Protein AF-A0A832H4E6-F1 (afdb_monomer)

Sequence (374 aa):
MGIDMIQYITLRDQGFYEPFDAARRGVNNLLGIYNTYKPGGTEDERRARLKLAEDESARRSAREDRADRALENREKREQKLFDIGEQTRTEAKAKAATPGYIGLEALAYPGLEDPAGASGPAPRPFYGELPAEQQQSLVNKYGMDPAAIAKIYDPAVTSSTGRIPAPAPLTALPVTVDDPTKASTPLGYQVGDRFIPAPKTETPTAPPVFPVQVNDPTTGKPLNLGWQVGNQLVRPPQAEETPGITLREEIDDGTSVSRLITPAEYDRMAADKRQREIMTNPAVQSYLEALSAYQLDPEGGKTLGIFGKSNTDRLAQARASLGAGGIAEADIPGAPTARPAADSSLPTVTTQAQFDALPSGAQYIEDGQVYRKP

Structure (mmCIF, N/CA/C/O backbone):
data_AF-A0A832H4E6-F1
#
_entry.id   AF-A0A832H4E6-F1
#
loop_
_atom_site.group_PDB
_atom_site.id
_atom_site.type_symbol
_atom_site.label_atom_id
_atom_site.label_alt_id
_atom_site.label_comp_id
_atom_site.label_asym_id
_atom_site.label_entity_id
_atom_site.label_seq_id
_atom_site.pdbx_PDB_ins_code
_atom_site.Cartn_x
_atom_site.Cartn_y
_atom_site.Cartn_z
_atom_site.occupancy
_atom_site.B_iso_or_equiv
_atom_site.auth_seq_id
_atom_site.auth_comp_id
_atom_site.auth_asym_id
_atom_site.auth_atom_id
_atom_site.pdbx_PDB_model_num
ATOM 1 N N . MET A 1 1 ? 11.603 7.294 -15.626 1.00 38.12 1 MET A N 1
ATOM 2 C CA . MET A 1 1 ? 12.545 7.635 -14.540 1.00 38.12 1 MET A CA 1
ATOM 3 C C . MET A 1 1 ? 11.853 8.620 -13.616 1.00 38.12 1 MET A C 1
ATOM 5 O O . MET A 1 1 ? 11.904 9.816 -13.859 1.00 38.12 1 MET A O 1
ATOM 9 N N . GLY A 1 2 ? 11.139 8.103 -12.624 1.00 41.06 2 GLY A N 1
ATOM 10 C CA . GLY A 1 2 ? 10.550 8.872 -11.534 1.00 41.06 2 GLY A CA 1
ATOM 11 C C . GLY A 1 2 ? 10.815 8.065 -10.277 1.00 41.06 2 GLY A C 1
ATOM 12 O O . GLY A 1 2 ? 10.103 7.107 -10.024 1.00 41.06 2 GLY A O 1
ATOM 13 N N . ILE A 1 3 ? 11.924 8.368 -9.605 1.00 40.19 3 ILE A N 1
ATOM 14 C CA . ILE A 1 3 ? 12.168 7.910 -8.238 1.00 40.19 3 ILE A CA 1
ATOM 15 C C . ILE A 1 3 ? 11.605 9.004 -7.340 1.00 40.19 3 ILE A C 1
ATOM 17 O O . ILE A 1 3 ? 11.827 10.192 -7.590 1.00 40.19 3 ILE A O 1
ATOM 21 N N . ASP A 1 4 ? 10.826 8.556 -6.366 1.00 49.97 4 ASP A N 1
ATOM 22 C CA . ASP A 1 4 ? 9.901 9.318 -5.550 1.00 49.97 4 ASP A CA 1
ATOM 23 C C . ASP A 1 4 ? 10.503 10.515 -4.815 1.00 49.97 4 ASP A C 1
ATOM 25 O O . ASP A 1 4 ? 11.475 10.428 -4.063 1.00 49.97 4 ASP A O 1
ATOM 29 N N . MET A 1 5 ? 9.780 11.625 -4.942 1.00 43.88 5 MET A N 1
ATOM 30 C CA . MET A 1 5 ? 9.924 12.879 -4.201 1.00 43.88 5 MET A CA 1
ATOM 31 C C . MET A 1 5 ? 9.770 12.691 -2.676 1.00 43.88 5 MET A C 1
ATOM 33 O O . MET A 1 5 ? 10.123 13.578 -1.908 1.00 43.88 5 MET A O 1
ATOM 37 N N . ILE A 1 6 ? 9.279 11.529 -2.229 1.00 48.56 6 ILE A N 1
ATOM 38 C CA . ILE A 1 6 ? 9.000 11.209 -0.823 1.00 48.56 6 ILE A CA 1
ATOM 39 C C . ILE A 1 6 ? 10.263 10.730 -0.089 1.00 48.56 6 ILE A C 1
ATOM 41 O O . ILE A 1 6 ? 10.512 11.184 1.023 1.00 48.56 6 ILE A O 1
ATOM 45 N N . GLN A 1 7 ? 11.127 9.925 -0.725 1.00 49.97 7 GLN A N 1
ATOM 46 C CA . GLN A 1 7 ? 12.429 9.553 -0.139 1.00 49.97 7 GLN A CA 1
ATOM 47 C C . GLN A 1 7 ? 13.389 10.751 -0.044 1.00 49.97 7 GLN A C 1
ATOM 49 O O . GLN A 1 7 ? 14.257 10.787 0.826 1.00 49.97 7 GLN A O 1
ATOM 54 N N . TYR A 1 8 ? 13.211 11.753 -0.910 1.00 44.97 8 TYR A N 1
ATOM 55 C CA . TYR A 1 8 ? 14.002 12.985 -0.887 1.00 44.97 8 TYR A CA 1
ATOM 56 C C . TYR A 1 8 ? 13.692 13.855 0.343 1.00 44.97 8 TYR A C 1
ATOM 58 O O . TYR A 1 8 ? 14.588 14.494 0.883 1.00 44.97 8 TYR A O 1
ATOM 66 N N . ILE A 1 9 ? 12.445 13.851 0.826 1.00 52.72 9 ILE A N 1
ATOM 67 C CA . ILE A 1 9 ? 12.036 14.650 1.991 1.00 52.72 9 ILE A CA 1
ATOM 68 C C . ILE A 1 9 ? 12.562 14.021 3.290 1.00 52.72 9 ILE A C 1
ATOM 70 O O . ILE A 1 9 ? 13.123 14.723 4.122 1.00 52.72 9 ILE A O 1
ATOM 74 N N . THR A 1 10 ? 12.492 12.693 3.433 1.00 50.47 10 THR A N 1
ATOM 75 C CA . THR A 1 10 ? 12.901 12.009 4.675 1.00 50.47 10 THR A CA 1
ATOM 76 C C . THR A 1 10 ? 14.415 12.031 4.913 1.00 50.47 10 THR A C 1
ATOM 78 O O . THR A 1 10 ? 14.858 12.074 6.055 1.00 50.47 10 THR A O 1
ATOM 81 N N . LEU A 1 11 ? 15.222 12.029 3.847 1.00 48.28 11 LEU A N 1
ATOM 82 C CA . LEU A 1 11 ? 16.686 12.101 3.946 1.00 48.28 11 LEU A CA 1
ATOM 83 C C . LEU A 1 11 ? 17.215 13.544 4.065 1.00 48.28 11 LEU A C 1
ATOM 85 O O . LEU A 1 11 ? 18.332 13.745 4.545 1.00 48.28 11 LEU A O 1
ATOM 89 N N . ARG A 1 12 ? 16.425 14.549 3.656 1.00 48.38 12 ARG A N 1
ATOM 90 C CA . ARG A 1 12 ? 16.747 15.978 3.822 1.00 48.38 12 ARG A CA 1
ATOM 91 C C . ARG A 1 12 ? 16.673 16.405 5.287 1.00 48.38 12 ARG A C 1
ATOM 93 O O . ARG A 1 12 ? 17.562 17.117 5.745 1.00 48.38 12 ARG A O 1
ATOM 100 N N . ASP A 1 13 ? 15.679 15.913 6.021 1.00 51.38 13 ASP A N 1
ATOM 101 C CA . ASP A 1 13 ? 15.485 16.246 7.439 1.00 51.38 13 ASP A CA 1
ATOM 102 C C . ASP A 1 13 ? 16.552 15.626 8.363 1.00 51.38 13 ASP A C 1
ATOM 104 O O . ASP A 1 13 ? 16.724 16.073 9.492 1.00 51.38 13 ASP A O 1
ATOM 108 N N . GLN A 1 14 ? 17.326 14.646 7.879 1.00 61.09 14 GLN A N 1
ATOM 109 C CA . GLN A 1 14 ? 18.379 13.968 8.649 1.00 61.09 14 GLN A CA 1
ATOM 110 C C . GLN A 1 14 ? 19.798 14.528 8.412 1.00 61.09 14 GLN A C 1
ATOM 112 O O . GLN A 1 14 ? 20.766 13.977 8.925 1.00 61.09 14 GLN A O 1
ATOM 117 N N . GLY A 1 15 ? 19.968 15.600 7.627 1.00 48.44 15 GLY A N 1
ATOM 118 C CA . GLY A 1 15 ? 21.265 16.285 7.471 1.00 48.44 15 GLY A CA 1
ATOM 119 C C . GLY A 1 15 ? 22.346 15.536 6.667 1.00 48.44 15 GLY A C 1
ATOM 120 O O . GLY A 1 15 ? 23.464 16.029 6.537 1.00 48.44 15 GLY A O 1
ATOM 121 N N . PHE A 1 16 ? 22.037 14.383 6.066 1.00 50.00 16 PHE A N 1
ATOM 122 C CA . PHE A 1 16 ? 23.006 13.549 5.332 1.00 50.00 16 PHE A CA 1
ATOM 123 C C . PHE A 1 16 ? 23.247 13.966 3.861 1.00 50.00 16 PHE A C 1
ATOM 125 O O . PHE A 1 16 ? 24.014 13.311 3.153 1.00 50.00 16 PHE A O 1
ATOM 132 N N . TYR A 1 17 ? 22.603 15.031 3.364 1.00 49.62 17 TYR A N 1
ATOM 133 C CA . TYR A 1 17 ? 22.403 15.212 1.916 1.00 49.62 17 TYR A CA 1
ATOM 134 C C . TYR A 1 17 ? 23.367 16.157 1.175 1.00 49.62 17 TYR A C 1
ATOM 136 O O . TYR A 1 17 ? 23.523 16.014 -0.039 1.00 49.62 17 TYR A O 1
ATOM 144 N N . GLU A 1 18 ? 24.061 17.086 1.840 1.00 51.84 18 GLU A N 1
ATOM 145 C CA . GLU A 1 18 ? 24.934 18.037 1.122 1.00 51.84 18 GLU A CA 1
ATOM 146 C C . GLU A 1 18 ? 26.077 17.387 0.312 1.00 51.84 18 GLU A C 1
ATOM 148 O O . GLU A 1 18 ? 26.240 17.739 -0.864 1.00 51.84 18 GLU A O 1
ATOM 153 N N . PRO A 1 19 ? 26.845 16.410 0.838 1.00 54.06 19 PRO A N 1
ATOM 154 C CA . PRO A 1 19 ? 27.940 15.821 0.066 1.00 54.06 19 PRO A CA 1
ATOM 155 C C . PRO A 1 19 ? 27.445 14.896 -1.058 1.00 54.06 19 PRO A C 1
ATOM 157 O O . PRO A 1 19 ? 28.103 14.776 -2.095 1.00 54.06 19 PRO A O 1
ATOM 160 N N . PHE A 1 20 ? 26.272 14.272 -0.902 1.00 52.94 20 PHE A N 1
ATOM 161 C CA . PHE A 1 20 ? 25.743 13.317 -1.880 1.00 52.94 20 PHE A CA 1
ATOM 162 C C . PHE A 1 20 ? 25.118 14.014 -3.097 1.00 52.94 20 PHE A C 1
ATOM 164 O O . PHE A 1 20 ? 25.343 13.594 -4.235 1.00 52.94 20 PHE A O 1
ATOM 171 N N . ASP A 1 21 ? 24.413 15.130 -2.891 1.00 56.12 21 ASP A N 1
ATOM 172 C CA . ASP A 1 21 ? 23.865 15.925 -3.996 1.00 56.12 21 ASP A CA 1
ATOM 173 C C . ASP A 1 21 ? 24.942 16.706 -4.755 1.00 56.12 21 ASP A C 1
ATOM 175 O O . ASP A 1 21 ? 24.820 16.898 -5.970 1.00 56.12 21 ASP A O 1
ATOM 179 N N . ALA A 1 22 ? 26.023 17.114 -4.083 1.00 58.56 22 ALA A N 1
ATOM 180 C CA . ALA A 1 22 ? 27.195 17.680 -4.747 1.00 58.56 22 ALA A CA 1
ATOM 181 C C . ALA A 1 22 ? 27.894 16.631 -5.632 1.00 58.56 22 ALA A C 1
ATOM 183 O O . ALA A 1 22 ? 28.182 16.899 -6.803 1.00 58.56 22 ALA A O 1
ATOM 184 N N . ALA A 1 23 ? 28.088 15.407 -5.122 1.00 62.22 23 ALA A N 1
ATOM 185 C CA . ALA A 1 23 ? 28.680 14.307 -5.883 1.00 62.22 23 ALA A CA 1
ATOM 186 C C . ALA A 1 23 ? 27.803 13.888 -7.076 1.00 62.22 23 ALA A C 1
ATOM 188 O O . ALA A 1 23 ? 28.303 13.716 -8.190 1.00 62.22 23 ALA A O 1
ATOM 189 N N . ARG A 1 24 ? 26.480 13.798 -6.891 1.00 62.78 24 ARG A N 1
ATOM 190 C CA . ARG A 1 24 ? 25.536 13.441 -7.961 1.00 62.78 24 ARG A CA 1
ATOM 191 C C . ARG A 1 24 ? 25.436 14.524 -9.039 1.00 62.78 24 ARG A C 1
ATOM 193 O O . ARG A 1 24 ? 25.405 14.189 -10.225 1.00 62.78 24 ARG A O 1
ATOM 200 N N . ARG A 1 25 ? 25.439 15.811 -8.663 1.00 61.84 25 ARG A N 1
ATOM 201 C CA . ARG A 1 25 ? 25.539 16.927 -9.623 1.00 61.84 25 ARG A CA 1
ATOM 202 C C . ARG A 1 25 ? 26.862 16.888 -10.389 1.00 61.84 25 ARG A C 1
ATOM 204 O O . ARG A 1 25 ? 26.852 17.073 -11.604 1.00 61.84 25 ARG A O 1
ATOM 211 N N . GLY A 1 26 ? 27.967 16.556 -9.719 1.00 66.88 26 GLY A N 1
ATOM 212 C CA . GLY A 1 26 ? 29.276 16.365 -10.350 1.00 66.88 26 GLY A CA 1
ATOM 213 C C . GLY A 1 26 ? 29.291 15.237 -11.388 1.00 66.88 26 GLY A C 1
ATOM 214 O O . GLY A 1 26 ? 29.718 15.448 -12.522 1.00 66.88 26 GLY A O 1
ATOM 215 N N . VAL A 1 27 ? 28.761 14.058 -11.044 1.00 66.31 27 VAL A N 1
ATOM 216 C CA . VAL A 1 27 ? 28.734 12.885 -11.940 1.00 66.31 27 VAL A CA 1
ATOM 217 C C . VAL A 1 27 ? 27.801 13.096 -13.138 1.00 66.31 27 VAL A C 1
ATOM 219 O O . VAL A 1 27 ? 28.161 12.749 -14.263 1.00 66.31 27 VAL A O 1
ATOM 222 N N . ASN A 1 28 ? 26.636 13.721 -12.942 1.00 54.88 28 ASN A N 1
ATOM 223 C CA . ASN A 1 28 ? 25.721 14.023 -14.048 1.00 54.88 28 ASN A CA 1
ATOM 224 C C . ASN A 1 28 ? 26.262 15.115 -14.984 1.00 54.88 28 ASN A C 1
ATOM 226 O O . ASN A 1 28 ? 26.073 15.009 -16.197 1.00 54.88 28 ASN A O 1
ATOM 230 N N . ASN A 1 29 ? 26.988 16.111 -14.461 1.00 61.34 29 ASN A N 1
ATOM 231 C CA . ASN A 1 29 ? 27.712 17.064 -15.306 1.00 61.34 29 ASN A CA 1
ATOM 232 C C . ASN A 1 29 ? 28.819 16.371 -16.110 1.00 61.34 29 ASN A C 1
ATOM 234 O O . ASN A 1 29 ? 28.946 16.620 -17.307 1.00 61.34 29 ASN A O 1
ATOM 238 N N . LEU A 1 30 ? 29.568 15.445 -15.504 1.00 56.88 30 LEU A N 1
ATOM 239 C CA . LEU A 1 30 ? 30.611 14.690 -16.206 1.00 56.88 30 LEU A CA 1
ATOM 240 C C . LEU A 1 30 ? 30.043 13.782 -17.309 1.00 56.88 30 LEU A C 1
ATOM 242 O O . LEU A 1 30 ? 30.601 13.739 -18.403 1.00 56.88 30 LEU A O 1
ATOM 246 N N . LEU A 1 31 ? 28.905 13.119 -17.081 1.00 57.22 31 LEU A N 1
ATOM 247 C CA . LEU A 1 31 ? 28.220 12.305 -18.099 1.00 57.22 31 LEU A CA 1
ATOM 248 C C . LEU A 1 31 ? 27.607 13.148 -19.232 1.00 57.22 31 LEU A C 1
ATOM 250 O O . LEU A 1 31 ? 27.624 12.725 -20.391 1.00 57.22 31 LEU A O 1
ATOM 254 N N . GLY A 1 32 ? 27.109 14.352 -18.930 1.00 58.81 32 GLY A N 1
ATOM 255 C CA . GLY A 1 32 ? 26.651 15.315 -19.940 1.00 58.81 32 GLY A CA 1
ATOM 256 C C . GLY A 1 32 ? 27.788 15.816 -20.842 1.00 58.81 32 GLY A C 1
ATOM 257 O O . GLY A 1 32 ? 27.625 15.912 -22.062 1.00 58.81 32 GLY A O 1
ATOM 258 N N . ILE A 1 33 ? 28.969 16.049 -20.260 1.00 60.56 33 ILE A N 1
ATOM 259 C CA . ILE A 1 33 ? 30.185 16.427 -20.997 1.00 60.56 33 ILE A CA 1
ATOM 260 C C . ILE A 1 33 ? 30.719 15.239 -21.821 1.00 60.56 33 ILE A C 1
ATOM 262 O O . ILE A 1 33 ? 31.157 15.413 -22.955 1.00 60.56 33 ILE A O 1
ATOM 266 N N . TYR A 1 34 ? 30.632 14.006 -21.316 1.00 54.50 34 TYR A N 1
ATOM 267 C CA . TYR A 1 34 ? 31.135 12.837 -22.048 1.00 54.50 34 TYR A CA 1
ATOM 268 C C . TYR A 1 34 ? 30.291 12.504 -23.294 1.00 54.50 34 TYR A C 1
ATOM 270 O O . TYR A 1 34 ? 30.832 12.139 -24.337 1.00 54.50 34 TYR A O 1
ATOM 278 N N . ASN A 1 35 ? 28.967 12.697 -23.235 1.00 56.53 35 ASN A N 1
ATOM 279 C CA . ASN A 1 35 ? 28.077 12.443 -24.377 1.00 56.53 35 ASN A CA 1
ATOM 280 C C . ASN A 1 35 ? 28.148 13.513 -25.481 1.00 56.53 35 ASN A C 1
ATOM 282 O O . ASN A 1 35 ? 27.823 13.225 -26.636 1.00 56.53 35 ASN A O 1
ATOM 286 N N . THR A 1 36 ? 28.612 14.726 -25.172 1.00 57.72 36 THR A N 1
ATOM 287 C CA . THR A 1 36 ? 28.866 15.767 -26.185 1.00 57.72 36 THR A CA 1
ATOM 288 C C . THR A 1 36 ? 30.174 15.535 -26.952 1.00 57.72 36 THR A C 1
ATOM 290 O O . THR A 1 36 ? 30.310 15.992 -28.088 1.00 57.72 36 THR A O 1
ATOM 293 N N . TYR A 1 37 ? 31.091 14.729 -26.409 1.00 57.16 37 TYR A N 1
ATOM 294 C CA . TYR A 1 37 ? 32.393 14.416 -27.003 1.00 57.16 37 TYR A CA 1
ATOM 295 C C . TYR A 1 37 ? 32.467 13.048 -27.694 1.00 57.16 37 TYR A C 1
ATOM 297 O O . TYR A 1 37 ? 33.529 12.434 -27.730 1.00 57.16 37 TYR A O 1
ATOM 305 N N . LYS A 1 38 ? 31.386 12.559 -28.314 1.00 63.62 38 LYS A N 1
ATOM 306 C CA . LYS A 1 38 ? 31.497 11.389 -29.203 1.00 63.62 38 LYS A CA 1
ATOM 307 C C . LYS A 1 38 ? 32.305 11.790 -30.458 1.00 63.62 38 LYS A C 1
ATOM 309 O O . LYS A 1 38 ? 31.815 12.623 -31.228 1.00 63.62 38 LY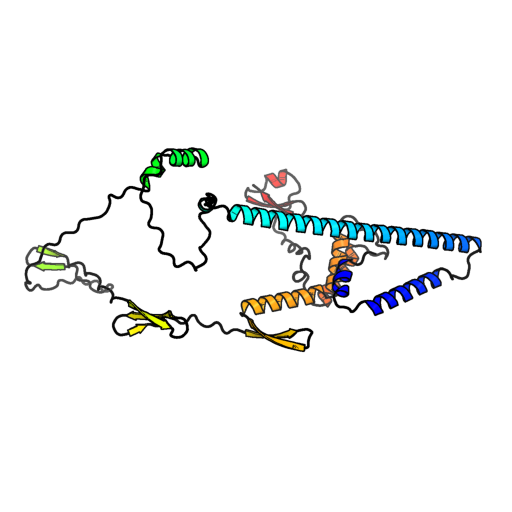S A O 1
ATOM 314 N N . PRO A 1 39 ? 33.528 11.270 -30.678 1.00 60.22 39 PRO A N 1
ATOM 315 C CA . PRO A 1 39 ? 34.339 11.672 -31.821 1.00 60.22 39 PRO A CA 1
ATOM 316 C C . PRO A 1 39 ? 33.750 11.042 -33.091 1.00 60.22 39 PRO A C 1
ATOM 318 O O . PRO A 1 39 ? 33.634 9.821 -33.171 1.00 60.22 39 PRO A O 1
ATOM 321 N N . GLY A 1 40 ? 33.324 11.868 -34.055 1.00 71.56 40 GLY A N 1
ATOM 322 C CA . GLY A 1 40 ? 32.846 11.390 -35.364 1.00 71.56 40 GLY A CA 1
ATOM 323 C C . GLY A 1 40 ? 31.666 12.126 -36.014 1.00 71.56 40 GLY A C 1
ATOM 324 O O . GLY A 1 40 ? 31.232 11.687 -37.070 1.00 71.56 40 GLY A O 1
ATOM 325 N N . GLY A 1 41 ? 31.131 13.204 -35.426 1.00 79.94 41 GLY A N 1
ATOM 326 C CA . GLY A 1 41 ? 30.064 14.012 -36.049 1.00 79.94 41 GLY A CA 1
ATOM 327 C C . GLY A 1 41 ? 30.598 15.202 -36.852 1.00 79.94 41 GLY A C 1
ATOM 328 O O . GLY A 1 41 ? 31.672 15.724 -36.541 1.00 79.94 41 GLY A O 1
ATOM 329 N N . THR A 1 42 ? 29.848 15.647 -37.862 1.00 92.25 42 THR A N 1
ATOM 330 C CA . THR A 1 42 ? 30.140 16.897 -38.590 1.00 92.25 42 THR A CA 1
ATOM 331 C C . THR A 1 42 ? 29.938 18.121 -37.679 1.00 92.25 42 THR A C 1
ATOM 333 O O . THR A 1 42 ? 29.250 18.049 -36.658 1.00 92.25 42 THR A O 1
ATOM 336 N N . GLU A 1 43 ? 30.547 19.265 -38.011 1.00 88.88 43 GLU A N 1
ATOM 337 C CA . GLU A 1 43 ? 30.439 20.495 -37.201 1.00 88.88 43 GLU A CA 1
ATOM 338 C C . GLU A 1 43 ? 28.979 20.972 -37.048 1.00 88.88 43 GLU A C 1
ATOM 340 O O . GLU A 1 43 ? 28.577 21.447 -35.983 1.00 88.88 43 GLU A O 1
ATOM 345 N N . ASP A 1 44 ? 28.150 20.756 -38.070 1.00 90.94 44 ASP A N 1
ATOM 346 C CA . ASP A 1 44 ? 26.722 21.083 -38.032 1.00 90.94 44 ASP A CA 1
ATOM 347 C C . ASP A 1 44 ? 25.945 20.190 -37.053 1.00 90.94 44 ASP A C 1
ATOM 349 O O . ASP A 1 44 ? 25.096 20.678 -36.302 1.00 90.94 44 ASP A O 1
ATOM 353 N N . GLU A 1 45 ? 26.276 18.897 -36.970 1.00 88.25 45 GLU A N 1
ATOM 354 C CA . GLU A 1 45 ? 25.694 17.992 -35.971 1.00 88.25 45 GLU A CA 1
ATOM 355 C C . GLU A 1 45 ? 26.094 18.383 -34.546 1.00 88.25 45 GLU A C 1
ATOM 357 O O . GLU A 1 45 ? 25.282 18.283 -33.621 1.00 88.25 45 GLU A O 1
ATOM 362 N N . ARG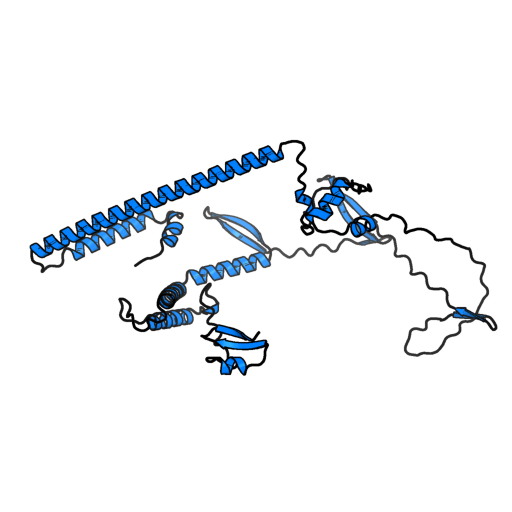 A 1 46 ? 27.331 18.860 -34.354 1.00 86.62 46 ARG A N 1
ATOM 363 C CA . ARG A 1 46 ? 27.782 19.389 -33.060 1.00 86.62 46 ARG A CA 1
ATOM 364 C C . ARG A 1 46 ? 26.988 20.625 -32.655 1.00 86.62 46 ARG A C 1
ATOM 366 O O . ARG A 1 46 ? 26.495 20.670 -31.528 1.00 86.62 46 ARG A O 1
ATOM 373 N N . ARG A 1 47 ? 26.791 21.581 -33.568 1.00 88.94 47 ARG A N 1
ATOM 374 C CA . ARG A 1 47 ? 25.973 22.781 -33.312 1.00 88.94 47 ARG A CA 1
ATOM 375 C C . ARG A 1 47 ? 24.516 22.439 -33.011 1.00 88.94 47 ARG A C 1
ATOM 377 O O . ARG A 1 47 ? 23.943 23.001 -32.080 1.00 88.94 47 ARG A O 1
ATOM 384 N N . ALA A 1 48 ? 23.927 21.489 -33.739 1.00 91.44 48 ALA A N 1
ATOM 385 C CA . ALA A 1 48 ? 22.557 21.043 -33.493 1.00 91.44 48 ALA A CA 1
ATOM 386 C C . ALA A 1 48 ? 22.396 20.391 -32.107 1.00 91.44 48 ALA A C 1
ATOM 388 O O . ALA A 1 48 ? 21.424 20.669 -31.404 1.00 91.44 48 ALA A O 1
ATOM 389 N N . ARG A 1 49 ? 23.364 19.568 -31.680 1.00 85.19 49 ARG A N 1
ATOM 390 C CA . ARG A 1 49 ? 23.360 18.952 -30.341 1.00 85.19 49 ARG A CA 1
ATOM 391 C C . ARG A 1 49 ? 23.553 19.972 -29.225 1.00 85.19 49 ARG A C 1
ATOM 393 O O . ARG A 1 49 ? 22.882 19.859 -28.205 1.00 85.19 49 ARG A O 1
ATOM 400 N N . LEU A 1 50 ? 24.430 20.958 -29.420 1.00 89.75 50 LEU A N 1
ATOM 401 C CA . LEU A 1 50 ? 24.636 22.033 -28.448 1.00 89.75 50 LEU A CA 1
ATOM 402 C C . LEU A 1 50 ? 23.341 22.828 -28.241 1.00 89.75 50 LEU A C 1
ATOM 404 O O . LEU A 1 50 ? 22.895 22.987 -27.110 1.00 89.75 50 LEU A O 1
ATOM 408 N N . LYS A 1 51 ? 22.682 23.225 -29.337 1.00 93.69 51 LYS A N 1
ATOM 409 C CA . LYS A 1 51 ? 21.410 23.951 -29.279 1.00 93.69 51 LYS A CA 1
ATOM 410 C C . LYS A 1 51 ? 20.306 23.141 -28.593 1.00 93.69 51 LYS A C 1
ATOM 412 O O . LYS A 1 51 ? 19.565 23.680 -27.781 1.00 93.69 51 LYS A O 1
ATOM 417 N N . LEU A 1 52 ? 20.215 21.837 -28.874 1.00 92.00 52 LEU A N 1
ATOM 418 C CA . LEU A 1 52 ? 19.254 20.960 -28.201 1.00 92.00 52 LEU A CA 1
ATOM 419 C C . LEU A 1 52 ? 19.520 20.875 -26.688 1.00 92.00 52 LEU A C 1
ATOM 421 O O . LEU A 1 52 ? 18.576 20.899 -25.903 1.00 92.00 52 LEU A O 1
ATOM 425 N N . ALA A 1 53 ? 20.789 20.805 -26.276 1.00 88.06 53 ALA A N 1
ATOM 426 C CA . ALA A 1 53 ? 21.167 20.787 -24.865 1.00 88.06 53 ALA A CA 1
ATOM 427 C C . ALA A 1 53 ? 20.855 22.121 -24.158 1.00 88.06 53 ALA A C 1
ATOM 429 O O . ALA A 1 53 ? 20.379 22.109 -23.023 1.00 88.06 53 ALA A O 1
ATOM 430 N N . GLU A 1 54 ? 21.065 23.259 -24.826 1.00 92.81 54 GLU A N 1
ATOM 431 C CA . GLU A 1 54 ? 20.677 24.586 -24.327 1.00 92.81 54 GLU A CA 1
ATOM 432 C C . GLU A 1 54 ? 19.154 24.706 -24.165 1.00 92.81 54 GLU A C 1
ATOM 434 O O . GLU A 1 54 ? 18.678 25.102 -23.098 1.00 92.81 54 GLU A O 1
ATOM 439 N N . ASP A 1 55 ? 18.383 24.280 -25.170 1.00 94.44 55 ASP A N 1
ATOM 440 C CA . ASP A 1 55 ? 16.917 24.274 -25.121 1.00 94.44 55 ASP A CA 1
ATOM 441 C C . ASP A 1 55 ? 16.387 23.339 -24.017 1.00 94.44 55 ASP A C 1
ATOM 443 O O . ASP A 1 55 ? 15.419 23.662 -23.321 1.00 94.44 55 ASP A O 1
ATOM 447 N N . GLU A 1 56 ? 17.012 22.174 -23.816 1.00 91.56 56 GLU A N 1
ATOM 448 C CA . GLU A 1 56 ? 16.672 21.271 -22.712 1.00 91.56 56 GLU A CA 1
ATOM 449 C C . GLU A 1 56 ? 17.009 21.867 -21.345 1.00 91.56 56 GLU A C 1
ATOM 451 O O . GLU A 1 56 ? 16.202 21.747 -20.420 1.00 91.56 56 GLU A O 1
ATOM 456 N N . SER A 1 57 ? 18.160 22.530 -21.215 1.00 90.56 57 SER A N 1
ATOM 457 C CA . SER A 1 57 ? 18.555 23.229 -19.990 1.00 90.56 57 SER A CA 1
ATOM 458 C C . SER A 1 57 ? 17.555 24.337 -19.641 1.00 90.56 57 SER A C 1
ATOM 460 O O . SER A 1 57 ? 17.033 24.375 -18.525 1.00 90.56 57 SER A O 1
ATOM 462 N N . ALA A 1 58 ? 17.166 25.156 -20.624 1.00 92.94 58 ALA A N 1
ATOM 463 C CA . ALA A 1 58 ? 16.150 26.194 -20.453 1.00 92.94 58 ALA A CA 1
ATOM 464 C C . ALA A 1 58 ? 14.784 25.611 -20.048 1.00 92.94 58 ALA A C 1
ATOM 466 O O . ALA A 1 58 ? 14.100 26.144 -19.172 1.00 92.94 58 ALA A O 1
ATOM 467 N N . ARG A 1 59 ? 14.385 24.471 -20.630 1.00 93.75 59 ARG A N 1
ATOM 468 C CA . ARG A 1 59 ? 13.151 23.767 -20.241 1.00 93.75 59 ARG A CA 1
ATOM 469 C C . ARG A 1 59 ? 13.216 23.194 -18.828 1.00 93.75 59 ARG A C 1
ATOM 471 O O . ARG A 1 59 ? 12.178 23.154 -18.170 1.00 93.75 59 ARG A O 1
ATOM 478 N N . ARG A 1 60 ? 14.381 22.726 -18.368 1.00 90.19 60 ARG A N 1
ATOM 479 C CA . ARG A 1 60 ? 14.569 22.247 -16.989 1.00 90.19 60 ARG A CA 1
ATOM 480 C C . ARG A 1 60 ? 14.469 23.397 -15.994 1.00 90.19 60 ARG A C 1
ATOM 482 O O . ARG A 1 60 ? 13.634 23.309 -15.102 1.00 90.19 60 ARG A O 1
ATOM 489 N N . SER A 1 61 ? 15.182 24.496 -16.231 1.00 91.75 61 SER A N 1
ATOM 490 C CA . SER A 1 61 ? 15.086 25.706 -15.401 1.00 91.75 61 SER A CA 1
ATOM 491 C C . SER A 1 61 ? 13.644 26.230 -15.323 1.00 91.75 61 SER A C 1
ATOM 493 O O . SER A 1 61 ? 13.120 26.446 -14.236 1.00 91.75 61 SER A O 1
ATOM 495 N N . ALA A 1 62 ? 12.917 26.283 -16.445 1.00 93.31 62 ALA A N 1
ATOM 496 C CA . ALA A 1 62 ? 11.512 26.698 -16.436 1.00 93.31 62 ALA A CA 1
ATOM 497 C C . ALA A 1 62 ? 10.569 25.729 -15.689 1.00 93.31 62 ALA A C 1
ATOM 499 O O . ALA A 1 62 ? 9.472 26.127 -15.289 1.00 93.31 62 ALA A O 1
ATOM 500 N N . ARG A 1 63 ? 10.935 24.447 -15.541 1.00 93.75 63 ARG A N 1
ATOM 501 C CA . ARG A 1 63 ? 10.182 23.479 -14.724 1.00 93.75 63 ARG A CA 1
ATOM 502 C C . ARG A 1 63 ? 10.480 23.661 -13.240 1.00 93.75 63 ARG A C 1
ATOM 504 O O . ARG A 1 63 ? 9.537 23.595 -12.459 1.00 93.75 63 ARG A O 1
ATOM 511 N N . GLU A 1 64 ? 11.733 23.922 -12.883 1.00 92.38 64 GLU A N 1
ATOM 512 C CA . GLU A 1 64 ? 12.147 24.237 -11.509 1.00 92.38 64 GLU A CA 1
ATOM 513 C C . GLU A 1 64 ? 11.450 25.517 -11.020 1.00 92.38 64 GLU A C 1
ATOM 515 O O . GLU A 1 64 ? 10.711 25.459 -10.043 1.00 92.38 64 GLU A O 1
ATOM 520 N N . ASP A 1 65 ? 11.466 26.601 -11.804 1.00 93.94 65 ASP A N 1
ATOM 521 C CA . ASP A 1 65 ? 10.756 27.851 -11.474 1.00 93.94 65 ASP A CA 1
ATOM 522 C C . ASP A 1 65 ? 9.235 27.680 -11.293 1.00 93.94 65 ASP A C 1
ATOM 524 O O . ASP A 1 65 ? 8.564 28.485 -10.636 1.00 93.94 65 ASP A O 1
ATOM 528 N N . ARG A 1 66 ? 8.637 26.684 -11.961 1.00 94.19 66 ARG A N 1
ATOM 529 C CA . ARG A 1 66 ? 7.213 26.348 -11.793 1.00 94.19 66 ARG A CA 1
ATOM 530 C C . ARG A 1 66 ? 6.982 25.512 -10.541 1.00 94.19 66 ARG A C 1
ATOM 532 O O . ARG A 1 66 ? 5.948 25.698 -9.905 1.00 94.19 66 ARG A O 1
ATOM 539 N N . ALA A 1 67 ? 7.904 24.611 -10.208 1.00 92.06 67 ALA A N 1
ATOM 540 C CA . ALA A 1 67 ? 7.850 23.817 -8.987 1.00 92.06 67 ALA A CA 1
ATOM 541 C C . ALA A 1 67 ? 8.000 24.712 -7.748 1.00 92.06 67 ALA A C 1
ATOM 543 O O . ALA A 1 67 ? 7.183 24.608 -6.835 1.00 92.06 67 ALA A O 1
ATOM 544 N N . ASP A 1 68 ? 8.932 25.665 -7.773 1.00 93.38 68 ASP A N 1
ATOM 545 C CA . ASP A 1 68 ? 9.151 26.612 -6.675 1.00 93.38 68 ASP A CA 1
ATOM 546 C C . ASP A 1 68 ? 7.926 27.507 -6.453 1.00 93.38 68 ASP A C 1
ATOM 548 O O . ASP A 1 68 ? 7.418 27.621 -5.338 1.00 93.38 68 ASP A O 1
ATOM 552 N N . ARG A 1 69 ? 7.341 28.044 -7.533 1.00 95.25 69 ARG A N 1
ATOM 553 C CA . ARG A 1 69 ? 6.074 28.792 -7.450 1.00 95.25 69 ARG A CA 1
ATOM 554 C C . ARG A 1 69 ? 4.901 27.938 -6.966 1.00 95.25 69 ARG A C 1
ATOM 556 O O . ARG A 1 69 ? 3.970 28.463 -6.355 1.00 95.25 69 ARG A O 1
ATOM 563 N N . ALA A 1 70 ? 4.885 26.639 -7.262 1.00 93.62 70 ALA A N 1
ATOM 564 C CA . ALA A 1 70 ? 3.846 25.737 -6.772 1.00 93.62 70 ALA A CA 1
ATOM 565 C C . ALA A 1 70 ? 3.990 25.471 -5.265 1.00 93.62 70 ALA A C 1
ATOM 567 O O . ALA A 1 70 ? 2.978 25.465 -4.562 1.00 93.62 70 ALA A O 1
ATOM 568 N N . LEU A 1 71 ? 5.224 25.311 -4.773 1.00 94.00 71 LEU A N 1
ATOM 569 C CA . LEU A 1 71 ? 5.526 25.182 -3.345 1.00 94.00 71 LEU A CA 1
ATOM 570 C C . LEU A 1 71 ? 5.154 26.455 -2.578 1.00 94.00 71 LEU A C 1
ATOM 572 O O . LEU A 1 71 ? 4.390 26.371 -1.621 1.00 94.00 71 LEU A O 1
ATOM 576 N N . GLU A 1 72 ? 5.548 27.633 -3.065 1.00 95.19 72 GLU A N 1
ATOM 577 C CA . GLU A 1 72 ? 5.192 28.914 -2.436 1.00 95.19 72 GLU A CA 1
ATOM 578 C C . GLU A 1 72 ? 3.662 29.109 -2.350 1.00 95.19 72 GLU A C 1
ATOM 580 O O . GLU A 1 72 ? 3.113 29.550 -1.338 1.00 95.19 72 GLU A O 1
ATOM 585 N N . ASN A 1 73 ? 2.930 28.737 -3.406 1.00 95.50 73 ASN A N 1
ATOM 586 C CA . ASN A 1 73 ? 1.466 28.795 -3.406 1.00 95.50 73 ASN A CA 1
ATOM 587 C C . ASN A 1 73 ? 0.829 27.795 -2.432 1.00 95.50 73 ASN A C 1
ATOM 589 O O . ASN A 1 73 ? -0.252 28.065 -1.902 1.00 95.50 73 ASN A O 1
ATOM 593 N N . ARG A 1 74 ? 1.462 26.639 -2.214 1.00 95.81 74 ARG A N 1
ATOM 594 C CA . ARG A 1 74 ? 1.012 25.649 -1.235 1.00 95.81 74 ARG A CA 1
ATOM 595 C C . ARG A 1 74 ? 1.207 26.171 0.186 1.00 95.81 74 ARG A C 1
ATOM 597 O O . ARG A 1 74 ? 0.239 26.168 0.941 1.00 95.81 74 ARG A O 1
ATOM 604 N N . GLU A 1 75 ? 2.383 26.699 0.506 1.00 95.50 75 GLU A N 1
ATOM 605 C CA . GLU A 1 75 ? 2.680 27.293 1.817 1.00 95.50 75 GLU A CA 1
ATOM 606 C C . GLU A 1 75 ? 1.718 28.446 2.140 1.00 95.50 75 GLU A C 1
ATOM 608 O O . GLU A 1 75 ? 1.118 28.485 3.212 1.00 95.50 75 GLU A O 1
ATOM 613 N N . LYS A 1 76 ? 1.445 29.331 1.169 1.00 96.12 76 LYS A N 1
ATOM 614 C CA . LYS A 1 76 ? 0.445 30.405 1.322 1.00 96.12 76 LYS A CA 1
ATOM 615 C C . LYS A 1 76 ? -0.968 29.883 1.605 1.00 96.12 76 LYS A C 1
ATOM 617 O O . LYS A 1 76 ? -1.727 30.526 2.332 1.00 96.12 76 LYS A O 1
ATOM 622 N N . ARG A 1 77 ? -1.359 28.741 1.027 1.00 96.25 77 ARG A N 1
ATOM 623 C CA . ARG A 1 77 ? -2.666 28.112 1.292 1.00 96.25 77 ARG A CA 1
ATOM 624 C C . ARG A 1 77 ? -2.717 27.478 2.676 1.00 96.25 77 ARG A C 1
ATOM 626 O O . ARG A 1 77 ? -3.725 27.643 3.357 1.00 96.25 77 ARG A O 1
ATOM 633 N N . GLU A 1 78 ? -1.660 26.783 3.080 1.00 95.19 78 GLU A N 1
ATOM 634 C CA . GLU A 1 78 ? -1.557 26.162 4.404 1.00 95.19 78 GLU A CA 1
ATOM 635 C C . GLU A 1 78 ? -1.576 27.228 5.510 1.00 95.19 78 GLU A C 1
ATOM 637 O O . GLU A 1 78 ? -2.366 27.107 6.446 1.00 95.19 78 GLU A O 1
ATOM 642 N N . GLN A 1 79 ? -0.849 28.339 5.335 1.00 95.94 79 GLN A N 1
ATOM 643 C CA . GLN A 1 79 ? -0.905 29.477 6.258 1.00 95.94 79 GLN A CA 1
ATOM 644 C C . GLN A 1 79 ? -2.319 30.065 6.360 1.00 95.94 79 GLN A C 1
ATOM 646 O O . GLN A 1 79 ? -2.836 30.269 7.454 1.00 95.94 79 GLN A O 1
ATOM 651 N N . LYS A 1 80 ? -3.000 30.271 5.225 1.00 96.88 80 LYS A N 1
ATOM 652 C CA . LYS A 1 80 ? -4.374 30.793 5.226 1.00 96.88 80 LYS A CA 1
ATOM 653 C C . LYS A 1 80 ? -5.354 29.862 5.953 1.00 96.88 80 LYS A C 1
ATOM 655 O O . LYS A 1 80 ? -6.269 30.339 6.618 1.00 96.88 80 LYS A O 1
ATOM 660 N N . LEU A 1 81 ? -5.196 28.545 5.811 1.00 94.56 81 LEU A N 1
ATOM 661 C CA . LEU A 1 81 ? -6.020 27.565 6.526 1.00 94.56 81 LEU A CA 1
ATOM 662 C C . LEU A 1 81 ? -5.747 27.587 8.032 1.00 94.56 81 LEU A C 1
ATOM 664 O O . LEU A 1 81 ? -6.691 27.492 8.817 1.00 94.56 81 LEU A O 1
ATOM 668 N N . PHE A 1 82 ? -4.484 27.749 8.429 1.00 96.56 82 PHE A N 1
ATOM 669 C CA . PHE A 1 82 ? -4.104 27.917 9.827 1.00 96.56 82 PHE A CA 1
ATOM 670 C C . PHE A 1 82 ? -4.757 29.165 10.440 1.00 96.56 82 PHE A C 1
ATOM 672 O O . PHE A 1 82 ? -5.424 29.054 11.469 1.00 96.56 82 PHE A O 1
ATOM 679 N N . ASP A 1 83 ? -4.678 30.314 9.760 1.00 95.12 83 ASP A N 1
ATOM 680 C CA . ASP A 1 83 ? -5.278 31.572 10.225 1.00 95.12 83 ASP A CA 1
ATOM 681 C C . ASP A 1 83 ? -6.810 31.452 10.390 1.00 95.12 83 ASP A C 1
ATOM 683 O O . ASP A 1 83 ? -7.377 31.929 11.375 1.00 95.12 83 ASP A O 1
ATOM 687 N N . ILE A 1 84 ? -7.495 30.754 9.471 1.00 95.19 84 ILE A N 1
ATOM 688 C CA . ILE A 1 84 ? -8.938 30.455 9.584 1.00 95.19 84 ILE A CA 1
ATOM 689 C C . ILE A 1 84 ? -9.220 29.552 10.798 1.00 95.19 84 ILE A C 1
ATOM 691 O O . ILE A 1 84 ? -10.196 29.755 11.528 1.00 95.19 84 ILE A O 1
ATOM 695 N N . GLY A 1 85 ? -8.370 28.552 11.041 1.00 94.56 85 GLY A N 1
ATOM 696 C CA . GLY A 1 85 ? -8.457 27.682 12.215 1.00 94.56 85 GLY A CA 1
ATOM 697 C C . GLY A 1 85 ? -8.295 28.445 13.535 1.00 94.56 85 GLY A C 1
ATOM 698 O O . GLY A 1 85 ? -9.000 28.170 14.507 1.00 94.56 85 GLY A O 1
ATOM 699 N N . GLU A 1 86 ? -7.414 29.444 13.584 1.00 96.06 86 GLU A N 1
ATOM 700 C CA . GLU A 1 86 ? -7.262 30.302 14.762 1.00 96.06 86 GLU A CA 1
ATOM 701 C C . GLU A 1 86 ? -8.441 31.265 14.951 1.00 96.06 86 GLU A C 1
ATOM 703 O O . GLU A 1 86 ? -8.936 31.420 16.073 1.00 96.06 86 GLU A O 1
ATOM 708 N N . GLN A 1 87 ? -8.954 31.864 13.873 1.00 94.62 87 GLN A N 1
ATOM 709 C CA . GLN A 1 87 ? -10.147 32.718 13.932 1.00 94.62 87 GLN A CA 1
ATOM 710 C C . GLN A 1 87 ? -11.368 31.948 14.447 1.00 94.62 87 GLN A C 1
ATOM 712 O O . GLN A 1 87 ? -12.041 32.386 15.376 1.00 94.62 87 GLN A O 1
ATOM 717 N N . THR A 1 88 ? -11.611 30.742 13.935 1.00 93.56 88 THR A N 1
ATOM 718 C CA . THR A 1 88 ? -12.734 29.908 14.399 1.00 93.56 88 THR A CA 1
ATOM 719 C C . THR A 1 88 ? -12.590 29.494 15.867 1.00 93.56 88 THR A C 1
ATOM 721 O O . THR A 1 88 ? -13.577 29.491 16.606 1.00 93.56 88 THR A O 1
ATOM 724 N N . ARG A 1 89 ? -11.368 29.215 16.343 1.00 91.62 89 ARG A N 1
ATOM 725 C CA . ARG A 1 89 ? -11.110 28.949 17.771 1.00 91.62 89 ARG A CA 1
ATOM 726 C C . ARG A 1 89 ? -11.338 30.177 18.647 1.00 91.62 89 ARG A C 1
ATOM 728 O O . ARG A 1 89 ? -11.877 30.034 19.745 1.00 91.62 89 ARG A O 1
ATOM 735 N N . THR A 1 90 ? -10.921 31.363 18.208 1.00 93.06 90 THR A N 1
ATOM 736 C CA . THR A 1 90 ? -11.132 32.599 18.978 1.00 93.06 90 THR A CA 1
ATOM 737 C C . THR A 1 90 ? -12.613 32.976 19.031 1.00 93.06 90 THR A C 1
ATOM 739 O O . THR A 1 90 ? -13.111 33.280 20.115 1.00 93.06 90 THR A O 1
ATOM 742 N N . GLU A 1 91 ? -13.354 32.826 17.931 1.00 91.25 91 GLU A N 1
ATOM 743 C CA . GLU A 1 91 ? -14.814 32.984 17.906 1.00 91.25 91 GLU A CA 1
ATOM 744 C C . GLU A 1 91 ? -15.533 31.974 18.811 1.00 91.25 91 GLU A C 1
ATOM 746 O O . GLU A 1 91 ? -16.439 32.347 19.558 1.00 91.25 91 GLU A O 1
ATOM 751 N N . ALA A 1 92 ? -15.122 30.701 18.793 1.00 88.31 92 ALA A N 1
ATOM 752 C CA . ALA A 1 92 ? -15.694 29.674 19.663 1.00 88.31 92 ALA A CA 1
ATOM 753 C C . ALA A 1 92 ? -15.457 29.991 21.149 1.00 88.31 92 ALA A C 1
ATOM 755 O O . ALA A 1 92 ? -16.383 29.893 21.956 1.00 88.31 92 ALA A O 1
ATOM 756 N N . LYS A 1 93 ? -14.246 30.441 21.512 1.00 90.38 93 LYS A N 1
ATOM 757 C CA . LYS A 1 93 ? -13.937 30.895 22.878 1.00 90.38 93 LYS A CA 1
ATOM 758 C C . LYS A 1 93 ? -14.764 32.118 23.277 1.00 90.38 93 LYS A C 1
ATOM 760 O O . LYS A 1 93 ? -15.262 32.161 24.399 1.00 90.38 93 LYS A O 1
ATOM 765 N N . ALA A 1 94 ? -14.953 33.082 22.374 1.00 87.38 94 ALA A N 1
ATOM 766 C CA . ALA A 1 94 ? -15.776 34.263 22.633 1.00 87.38 94 ALA A CA 1
ATOM 767 C C . ALA A 1 94 ? -17.255 33.898 22.862 1.00 87.38 94 ALA A C 1
ATOM 769 O O . ALA A 1 94 ? -17.879 34.400 23.797 1.00 87.38 94 ALA A O 1
ATOM 770 N N . LYS A 1 95 ? -17.803 32.963 22.072 1.00 83.44 95 LYS A N 1
ATOM 771 C CA . LYS A 1 95 ? -19.168 32.444 22.267 1.00 83.44 95 LYS A CA 1
ATOM 772 C C . LYS A 1 95 ? -19.310 31.692 23.591 1.00 83.44 95 LYS A C 1
ATOM 774 O O . LYS A 1 95 ? -20.263 31.943 24.321 1.00 83.44 95 LYS A O 1
ATOM 779 N N . ALA A 1 96 ? -18.345 30.838 23.940 1.00 76.69 96 ALA A N 1
ATOM 780 C CA . ALA A 1 96 ? -18.347 30.099 25.206 1.00 76.69 96 ALA A CA 1
ATOM 781 C C . ALA A 1 96 ? -18.232 31.008 26.445 1.00 76.69 96 ALA A C 1
ATOM 783 O O . ALA A 1 96 ? -18.737 30.666 27.509 1.00 76.69 96 ALA A O 1
ATOM 784 N N . ALA A 1 97 ? -17.601 32.179 26.314 1.00 78.69 97 ALA A N 1
ATOM 785 C CA . ALA A 1 97 ? -17.475 33.155 27.395 1.00 78.69 97 ALA A CA 1
ATOM 786 C C . ALA A 1 97 ? -18.742 34.005 27.624 1.00 78.69 97 ALA A C 1
ATOM 788 O O . ALA A 1 97 ? -18.769 34.800 28.562 1.00 78.69 97 ALA A O 1
ATOM 789 N N . THR A 1 98 ? -19.787 33.863 26.797 1.00 81.06 98 THR A N 1
ATOM 790 C CA . THR A 1 98 ? -21.033 34.632 26.945 1.00 81.06 98 THR A CA 1
ATOM 791 C C . THR A 1 98 ? -21.926 33.992 28.024 1.00 81.06 98 THR A C 1
ATOM 793 O O . THR A 1 98 ? -22.420 32.879 27.817 1.00 81.06 98 THR A O 1
ATOM 796 N N . PRO A 1 99 ? -22.173 34.651 29.176 1.00 62.00 99 PRO A N 1
ATOM 797 C CA . PRO A 1 99 ? -22.989 34.083 30.248 1.00 62.00 99 PRO A CA 1
ATOM 798 C C . PRO A 1 99 ? -24.442 33.915 29.782 1.00 62.00 99 PRO A C 1
ATOM 800 O O . PRO A 1 99 ? -25.090 34.894 29.421 1.00 62.00 99 PRO A O 1
ATOM 803 N N . GLY A 1 100 ? -24.950 32.678 29.781 1.00 66.69 100 GLY A N 1
ATOM 804 C CA . GLY A 1 100 ? -26.332 32.348 29.396 1.00 66.69 100 GLY A CA 1
ATOM 805 C C . GLY A 1 100 ? -26.476 31.306 28.280 1.00 66.69 100 GLY A C 1
ATOM 806 O O . GLY A 1 100 ? -27.578 30.811 28.062 1.00 66.69 100 GLY A O 1
ATOM 807 N N . TYR A 1 101 ? -25.387 30.912 27.613 1.00 49.16 101 TYR A N 1
ATOM 808 C CA . TYR A 1 101 ? -25.388 29.818 26.633 1.00 49.16 101 TYR A CA 1
ATOM 809 C C . TYR A 1 101 ? -25.116 28.467 27.322 1.00 49.16 101 TYR A C 1
ATOM 811 O O . TYR A 1 101 ? -24.018 27.921 27.255 1.00 49.16 101 TYR A O 1
ATOM 819 N N . ILE A 1 102 ? -26.112 27.909 28.017 1.00 54.47 102 ILE A N 1
ATOM 820 C CA . ILE A 1 102 ? -26.087 26.481 28.377 1.00 54.47 102 ILE A CA 1
ATOM 821 C C . ILE A 1 102 ? -26.585 25.725 27.145 1.00 54.47 102 ILE A C 1
ATOM 823 O O . ILE A 1 102 ? -27.765 25.779 26.802 1.00 54.47 102 ILE A O 1
ATOM 827 N N . GLY A 1 103 ? -25.656 25.097 26.426 1.00 47.41 103 GLY A N 1
ATOM 828 C CA . GLY A 1 103 ? -25.928 24.401 25.173 1.00 47.41 103 GLY A CA 1
ATOM 829 C C . GLY A 1 103 ? -26.967 23.290 25.334 1.00 47.41 103 GLY A C 1
ATOM 830 O O . GLY A 1 103 ? -26.743 22.304 26.030 1.00 47.41 103 GLY A O 1
ATOM 831 N N . LEU A 1 104 ? -28.076 23.426 24.608 1.00 53.16 104 LEU A N 1
ATOM 832 C CA . LEU A 1 104 ? -29.131 22.420 24.424 1.00 53.16 104 LEU A CA 1
ATOM 833 C C . LEU A 1 104 ? -28.667 21.175 23.633 1.00 53.16 104 LEU A C 1
ATOM 835 O O . LEU A 1 104 ? -29.450 20.253 23.422 1.00 53.16 104 LEU A O 1
ATOM 839 N N . GLU A 1 105 ? -27.407 21.130 23.194 1.00 52.94 105 GLU A N 1
ATOM 840 C CA . GLU A 1 105 ? -26.841 20.037 22.392 1.00 52.94 105 GLU A CA 1
ATOM 841 C C . GLU A 1 105 ? -26.265 18.882 23.230 1.00 52.94 105 GLU A C 1
ATOM 843 O O . GLU A 1 105 ? -26.067 17.792 22.701 1.00 52.94 105 GLU A O 1
ATOM 848 N N . ALA A 1 106 ? -26.090 19.053 24.546 1.00 48.22 106 ALA A N 1
ATOM 849 C CA . ALA A 1 106 ? -25.631 17.972 25.430 1.00 48.22 106 ALA A CA 1
ATOM 850 C C . ALA A 1 106 ? -26.702 16.893 25.713 1.00 48.22 106 ALA A C 1
ATOM 852 O O . ALA A 1 106 ? -26.398 15.867 26.311 1.00 48.22 106 ALA A O 1
ATOM 853 N N . LEU A 1 107 ? -27.952 17.095 25.277 1.00 50.62 107 LEU A N 1
ATOM 854 C CA . LEU A 1 107 ? -29.069 16.166 25.516 1.00 50.62 107 LEU A CA 1
ATOM 855 C C . LEU A 1 107 ? -29.367 15.221 24.335 1.00 50.62 107 LEU A C 1
ATOM 857 O O . LEU A 1 107 ? -30.325 14.456 24.405 1.00 50.62 107 LEU A O 1
ATOM 861 N N . ALA A 1 108 ? -28.581 15.258 23.252 1.00 44.66 108 ALA A N 1
ATOM 862 C CA . ALA A 1 108 ? -28.878 14.505 22.025 1.00 44.66 108 ALA A CA 1
ATOM 863 C C . ALA A 1 108 ? -28.021 13.242 21.791 1.00 44.66 108 ALA A C 1
ATOM 865 O O . ALA A 1 108 ? -28.208 12.579 20.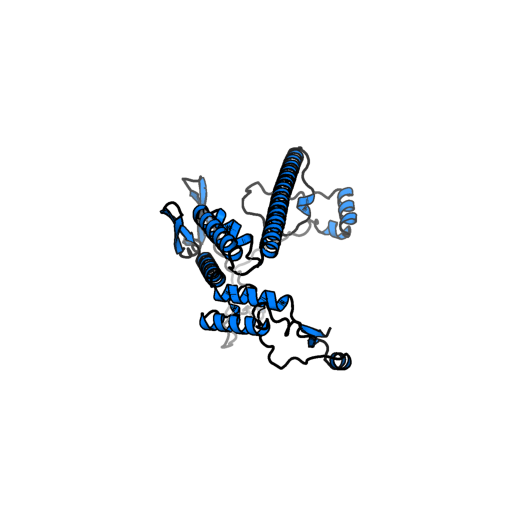774 1.00 44.66 108 ALA A O 1
ATOM 866 N N . TYR A 1 109 ? -27.127 12.867 22.714 1.00 39.78 109 TYR A N 1
ATOM 867 C CA . TYR A 1 109 ? -26.352 11.621 22.623 1.00 39.78 109 TYR A CA 1
ATOM 868 C C . TYR A 1 109 ? -26.507 10.767 23.891 1.00 39.78 109 TYR A C 1
ATOM 870 O O . TYR A 1 109 ? -25.789 10.985 24.866 1.00 39.78 109 TYR A O 1
ATOM 878 N N . PRO A 1 110 ? -27.400 9.762 23.905 1.00 42.34 110 PRO A N 1
ATOM 879 C CA . PRO A 1 110 ? -27.361 8.715 24.912 1.00 42.34 110 PRO A CA 1
ATOM 880 C C . PRO A 1 110 ? -26.282 7.709 24.489 1.00 42.34 110 PRO A C 1
ATOM 882 O O . PRO A 1 110 ? -26.543 6.841 23.658 1.00 42.34 110 PRO A O 1
ATOM 885 N N . GLY A 1 111 ? -25.052 7.844 24.996 1.00 45.91 111 GLY A N 1
ATOM 886 C CA . GLY A 1 111 ? -24.037 6.812 24.742 1.00 45.91 111 GLY A CA 1
ATOM 887 C C . GLY A 1 111 ? -22.559 7.145 24.933 1.00 45.91 111 GLY A C 1
ATOM 888 O O . GLY A 1 111 ? -21.748 6.297 24.578 1.00 45.91 111 GLY A O 1
ATOM 889 N N . LEU A 1 112 ? -22.171 8.308 25.467 1.00 38.19 112 LEU A N 1
ATOM 890 C CA . LEU A 1 112 ? -20.781 8.498 25.898 1.00 38.19 112 LEU A CA 1
ATOM 891 C C . LEU A 1 112 ? -20.656 8.276 27.404 1.00 38.19 112 LEU A C 1
ATOM 893 O O . LEU A 1 112 ? -21.280 8.971 28.199 1.00 38.19 112 LEU A O 1
ATOM 897 N N . GLU A 1 113 ? -19.849 7.280 27.757 1.00 43.41 113 GLU A N 1
ATOM 898 C CA . GLU A 1 113 ? -19.391 6.997 29.111 1.00 43.41 113 GLU A CA 1
ATOM 899 C C . GLU A 1 113 ? -18.673 8.225 29.689 1.00 43.41 113 GLU A C 1
ATOM 901 O O . GLU A 1 113 ? -17.767 8.786 29.067 1.00 43.41 113 GLU A O 1
ATOM 906 N N . ASP A 1 114 ? -19.097 8.646 30.882 1.00 40.38 114 ASP A N 1
ATOM 907 C CA . ASP A 1 114 ? -18.476 9.735 31.633 1.00 40.38 114 ASP A CA 1
ATOM 908 C C . ASP A 1 114 ? -17.009 9.397 31.962 1.00 40.38 114 ASP A C 1
ATOM 910 O O . ASP A 1 114 ? -16.742 8.368 32.597 1.00 40.38 114 ASP A O 1
ATOM 914 N N . PRO A 1 115 ? -16.034 10.267 31.637 1.00 44.78 115 PRO A N 1
ATOM 915 C CA . PRO A 1 115 ? -14.711 10.168 32.226 1.00 44.78 115 PRO A CA 1
ATOM 916 C C . PRO A 1 115 ? -14.802 10.549 33.710 1.00 44.78 115 PRO A C 1
ATOM 918 O O . PRO A 1 115 ? -15.131 11.678 34.080 1.00 44.78 115 PRO A O 1
ATOM 921 N N . ALA A 1 116 ? -14.505 9.576 34.568 1.00 46.38 116 ALA A N 1
ATOM 922 C CA . ALA A 1 116 ? -14.466 9.713 36.016 1.00 46.38 116 ALA A CA 1
ATOM 923 C C . ALA A 1 116 ? -13.650 10.945 36.455 1.00 46.38 116 ALA A C 1
ATOM 925 O O . ALA A 1 116 ? -12.444 11.014 36.220 1.00 46.38 116 ALA A O 1
ATOM 926 N N . GLY A 1 117 ? -14.285 11.909 37.134 1.00 48.41 117 GLY A N 1
ATOM 927 C CA . GLY A 1 117 ? -13.529 13.033 37.696 1.00 48.41 117 GLY A CA 1
ATOM 928 C C . GLY A 1 117 ? -14.273 14.204 38.336 1.00 48.41 117 GLY A C 1
ATOM 929 O O . GLY A 1 117 ? -13.607 15.036 38.947 1.00 48.41 117 GLY A O 1
ATOM 930 N N . ALA A 1 118 ? -15.603 14.305 38.266 1.00 38.31 118 ALA A N 1
ATOM 931 C CA . ALA A 1 118 ? -16.326 15.439 38.854 1.00 38.31 118 ALA A CA 1
ATOM 932 C C . ALA A 1 118 ? -17.154 15.023 40.081 1.00 38.31 118 ALA A C 1
ATOM 934 O O . ALA A 1 118 ? -18.332 14.695 39.982 1.00 38.31 118 ALA A O 1
ATOM 935 N N . SER A 1 119 ? -16.546 15.068 41.270 1.00 43.75 119 SER A N 1
ATOM 936 C CA . SER A 1 119 ? -17.266 14.976 42.546 1.00 43.75 119 SER A CA 1
ATOM 937 C C . SER A 1 119 ? -17.930 16.319 42.882 1.00 43.75 119 SER A C 1
ATOM 939 O O . SER A 1 119 ? -17.458 17.068 43.738 1.00 43.75 119 SER A O 1
ATOM 941 N N . GLY A 1 120 ? -19.008 16.647 42.173 1.00 47.47 120 GLY A N 1
ATOM 942 C CA . GLY A 1 120 ? -20.002 17.628 42.609 1.00 47.47 120 GLY A CA 1
ATOM 943 C C . GLY A 1 120 ? -21.219 16.910 43.206 1.00 47.47 120 GLY A C 1
ATOM 944 O O . GLY A 1 120 ? -21.445 15.743 42.878 1.00 47.47 120 GLY A O 1
ATOM 945 N N . PRO A 1 121 ? -22.012 17.550 44.086 1.00 41.03 121 PRO A N 1
ATOM 946 C CA . PRO A 1 121 ? -23.276 16.970 44.528 1.00 41.03 121 PRO A CA 1
ATOM 947 C C . PRO A 1 121 ? -24.141 16.687 43.297 1.00 41.03 121 PRO A C 1
ATOM 949 O O . PRO A 1 121 ? -24.380 17.589 42.494 1.00 41.03 121 PRO A O 1
ATOM 952 N N . ALA A 1 122 ? -24.575 15.432 43.147 1.00 41.47 122 ALA A N 1
ATOM 953 C CA . ALA A 1 122 ? -25.450 15.019 42.059 1.00 41.47 122 ALA A CA 1
ATOM 954 C C . ALA A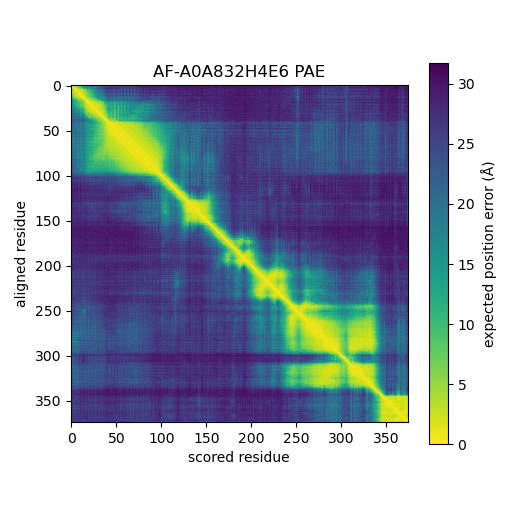 1 122 ? -26.631 16.002 41.957 1.00 41.47 122 ALA A C 1
ATOM 956 O O . ALA A 1 122 ? -27.251 16.303 42.989 1.00 41.47 122 ALA A O 1
ATOM 957 N N . PRO A 1 123 ? -26.938 16.539 40.762 1.00 41.66 123 PRO A N 1
ATOM 958 C CA . PRO A 1 123 ? -28.097 17.397 40.600 1.00 41.66 123 PRO A CA 1
ATOM 959 C C . PRO A 1 123 ? -29.321 16.601 41.045 1.00 41.66 123 PRO A C 1
ATOM 961 O O . PRO A 1 123 ? -29.582 15.501 40.557 1.00 41.66 123 PRO A O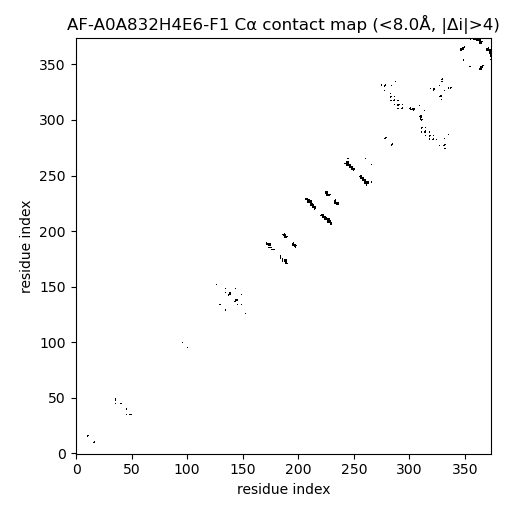 1
ATOM 964 N N . ARG A 1 124 ? -30.046 17.134 42.034 1.00 38.50 124 ARG A N 1
ATOM 965 C CA . ARG A 1 124 ? -31.320 16.554 42.457 1.00 38.50 124 ARG A CA 1
ATOM 966 C C . ARG A 1 124 ? -32.204 16.460 41.210 1.00 38.50 124 ARG A C 1
ATOM 968 O O . ARG A 1 124 ? -32.341 17.483 40.535 1.00 38.50 124 ARG A O 1
ATOM 975 N N . PRO A 1 125 ? -32.790 15.294 40.888 1.00 41.59 125 PRO A N 1
ATOM 976 C CA . PRO A 1 125 ? -33.740 15.215 39.792 1.00 41.59 125 PRO A CA 1
ATOM 977 C C . PRO A 1 125 ? -34.861 16.219 40.069 1.00 41.59 125 PRO A C 1
ATOM 979 O O . PRO A 1 125 ? -35.518 16.178 41.112 1.00 41.59 125 PRO A O 1
ATOM 982 N N . PHE A 1 126 ? -35.007 17.183 39.165 1.00 38.22 126 PHE A N 1
ATOM 983 C CA . PHE A 1 126 ? -36.116 18.122 39.173 1.00 38.22 126 PHE A CA 1
ATOM 984 C C . PHE A 1 126 ? -37.372 17.321 38.820 1.00 38.22 126 PHE A C 1
ATOM 986 O O . PHE A 1 126 ? -37.605 16.992 37.661 1.00 38.22 126 PHE A O 1
ATOM 993 N N . TYR A 1 127 ? -38.164 16.967 39.831 1.00 42.75 127 TYR A N 1
ATOM 994 C CA . TYR A 1 127 ? -39.519 16.454 39.643 1.00 42.75 127 TYR A CA 1
ATOM 995 C C . TYR A 1 127 ? -40.458 17.650 39.497 1.00 42.75 127 TYR A C 1
ATOM 997 O O . TYR A 1 127 ? -41.110 18.074 40.447 1.00 42.75 127 TYR A O 1
ATOM 1005 N N . GLY A 1 128 ? -40.444 18.257 38.316 1.00 51.94 128 GLY A N 1
ATOM 1006 C CA . GLY A 1 128 ? -41.418 19.257 37.903 1.00 51.94 128 GLY A CA 1
ATOM 1007 C C . GLY A 1 128 ? -41.950 18.866 36.537 1.00 51.94 128 GLY A C 1
ATOM 1008 O O . GLY A 1 128 ? -41.176 18.433 35.683 1.00 51.94 128 GLY A O 1
ATOM 1009 N N . GLU A 1 129 ? -43.260 18.982 36.340 1.00 60.72 129 GLU A N 1
ATOM 1010 C CA . GLU A 1 129 ? -43.873 18.798 35.026 1.00 60.72 129 GLU A CA 1
ATOM 1011 C C . GLU A 1 129 ? -43.165 19.708 34.010 1.00 60.72 129 GLU A C 1
ATOM 1013 O O . GLU A 1 129 ? -43.015 20.912 34.239 1.00 60.72 129 GLU A O 1
ATOM 1018 N N . LEU A 1 130 ? -42.692 19.139 32.894 1.00 66.50 130 LEU A N 1
ATOM 1019 C CA . LEU A 1 130 ? -42.138 19.941 31.803 1.00 66.50 130 LEU A CA 1
ATOM 1020 C C . LEU A 1 130 ? -43.213 20.938 31.332 1.00 66.50 130 LEU A C 1
ATOM 1022 O O . LEU A 1 130 ? -44.331 20.500 31.053 1.00 66.50 130 LEU A O 1
ATOM 1026 N N . PRO A 1 131 ? -42.911 22.241 31.184 1.00 77.31 131 PRO A N 1
ATOM 1027 C CA . PRO A 1 131 ? -43.864 23.208 30.649 1.00 77.31 131 PRO A CA 1
ATOM 1028 C C . PRO A 1 131 ? -44.405 22.760 29.285 1.00 77.31 131 PRO A C 1
ATOM 1030 O O . PRO A 1 131 ? -43.653 22.229 28.464 1.00 77.31 131 PRO A O 1
ATOM 1033 N N . ALA A 1 132 ? -45.691 23.006 29.020 1.00 72.75 132 ALA A N 1
ATOM 1034 C CA . ALA A 1 132 ? -46.382 22.529 27.815 1.00 72.75 132 ALA A CA 1
ATOM 1035 C C . ALA A 1 132 ? -45.662 22.905 26.503 1.00 72.75 132 ALA A C 1
ATOM 1037 O O . ALA A 1 132 ? -45.633 22.122 25.556 1.00 72.75 132 ALA A O 1
ATOM 1038 N N . GLU A 1 133 ? -45.002 24.064 26.464 1.00 73.81 133 GLU A N 1
ATOM 1039 C CA . GLU A 1 133 ? -44.221 24.519 25.307 1.00 73.81 133 GLU A CA 1
ATOM 1040 C C . GLU A 1 133 ? -43.000 23.627 25.019 1.00 73.81 133 GLU A C 1
ATOM 1042 O O . GLU A 1 133 ? -42.666 23.371 23.860 1.00 73.81 133 GLU A O 1
ATOM 1047 N N . GLN A 1 134 ? -42.351 23.095 26.060 1.00 72.50 134 GLN A N 1
ATOM 1048 C CA . GLN A 1 134 ? -41.215 22.182 25.910 1.00 72.50 134 GLN A CA 1
ATOM 1049 C C . GLN A 1 134 ? -41.670 20.774 25.525 1.00 72.50 134 GLN A C 1
ATOM 1051 O O . GLN A 1 134 ? -41.022 20.133 24.696 1.00 72.50 134 GLN A O 1
ATOM 1056 N N . GLN A 1 135 ? -42.815 20.325 26.047 1.00 75.50 135 GLN A N 1
ATOM 1057 C CA . GLN A 1 135 ? -43.433 19.072 25.611 1.00 75.50 135 GLN A CA 1
ATOM 1058 C C . GLN A 1 135 ? -43.777 19.135 24.114 1.00 75.50 135 GLN A C 1
ATOM 1060 O O . GLN A 1 135 ? -43.393 18.244 23.360 1.00 75.50 135 GLN A O 1
ATOM 1065 N N . GLN A 1 136 ? -44.384 20.234 23.651 1.00 74.81 136 GLN A N 1
ATOM 1066 C CA . GLN A 1 136 ? -44.740 20.423 22.241 1.00 74.81 136 GLN A CA 1
ATOM 1067 C C . GLN A 1 136 ? -43.508 20.469 21.320 1.00 74.81 136 GLN A C 1
ATOM 1069 O O . GLN A 1 136 ? -43.545 19.946 20.207 1.00 74.81 136 GLN A O 1
ATOM 1074 N N . SER A 1 137 ? -42.398 21.050 21.784 1.00 75.62 137 SER A N 1
ATOM 1075 C CA . SER A 1 137 ? -41.125 21.057 21.050 1.00 75.62 137 SER A CA 1
ATOM 1076 C C . SER A 1 137 ? -40.558 19.643 20.862 1.00 75.62 137 SER A C 1
ATOM 1078 O O . SER A 1 137 ? -40.104 19.305 19.769 1.00 75.62 137 SER A O 1
ATOM 1080 N N . LEU A 1 138 ? -40.650 18.783 21.883 1.00 71.94 138 LEU A N 1
ATOM 1081 C CA . LEU A 1 138 ? -40.218 17.383 21.794 1.00 71.94 138 LEU A CA 1
ATOM 1082 C C . LEU A 1 138 ? -41.103 16.560 20.848 1.00 71.94 138 LEU A C 1
ATOM 1084 O O . LEU A 1 138 ? -40.576 15.782 20.051 1.00 71.94 138 LEU A O 1
ATOM 1088 N N . VAL A 1 139 ? -42.420 16.783 20.865 1.00 80.38 139 VAL A N 1
ATOM 1089 C CA . VAL A 1 139 ? -43.349 16.154 19.909 1.00 80.38 139 VAL A CA 1
ATOM 1090 C C . VAL A 1 139 ? -43.040 16.592 18.478 1.00 80.38 139 VAL A C 1
ATOM 1092 O O . VAL A 1 139 ? -42.896 15.752 17.594 1.00 80.38 139 VAL A O 1
ATOM 1095 N N . ASN A 1 140 ? -42.858 17.892 18.245 1.00 76.75 140 ASN A N 1
ATOM 1096 C CA . ASN A 1 140 ? -42.598 18.417 16.905 1.00 76.75 140 ASN A CA 1
ATOM 1097 C C . ASN A 1 140 ? -41.225 17.997 16.361 1.00 76.75 140 ASN A C 1
ATOM 1099 O O . ASN A 1 140 ? -41.080 17.785 15.159 1.00 76.75 140 ASN A O 1
ATOM 1103 N N . LYS A 1 141 ? -40.211 17.897 17.228 1.00 74.50 141 LYS A N 1
ATOM 1104 C CA . LYS A 1 141 ? -38.829 17.629 16.815 1.00 74.50 141 LYS A CA 1
ATOM 1105 C C . LYS A 1 141 ? -38.514 16.138 16.695 1.00 74.50 141 LYS A C 1
ATOM 1107 O O . LYS A 1 141 ? -37.709 15.770 15.845 1.00 74.50 141 LYS A O 1
ATOM 1112 N N . TYR A 1 142 ? -39.137 15.296 17.519 1.00 76.38 142 TYR A N 1
ATOM 1113 C CA . TYR A 1 142 ? -38.813 13.867 17.601 1.00 76.38 142 TYR A CA 1
ATOM 1114 C C . TYR A 1 142 ? -40.011 12.937 17.369 1.00 76.38 142 TYR A C 1
ATOM 1116 O O . TYR A 1 142 ? -39.851 11.722 17.444 1.00 76.38 142 TYR A O 1
ATOM 1124 N N . GLY A 1 143 ? -41.204 13.472 17.085 1.00 77.75 143 GLY A N 1
ATOM 1125 C CA . GLY A 1 143 ? -42.399 12.672 16.801 1.00 77.75 143 GLY A CA 1
ATOM 1126 C C . GLY A 1 143 ? -42.887 11.835 17.987 1.00 77.75 143 GLY A C 1
ATOM 1127 O O . GLY A 1 143 ? -43.549 10.821 17.783 1.00 77.75 143 GLY A O 1
ATOM 1128 N N . MET A 1 144 ? -42.527 12.214 19.218 1.00 71.88 144 MET A N 1
ATOM 1129 C CA . MET A 1 144 ? -42.901 11.466 20.421 1.00 71.88 144 MET A CA 1
ATOM 1130 C C . MET A 1 144 ? -44.390 11.624 20.749 1.00 71.88 144 MET A C 1
ATOM 1132 O O . MET A 1 144 ? -44.946 12.714 20.640 1.00 71.88 144 MET A O 1
ATOM 1136 N N . ASP A 1 145 ? -45.019 10.534 21.192 1.00 71.94 145 ASP A N 1
ATOM 1137 C CA . ASP A 1 145 ? -46.406 10.527 21.662 1.00 71.94 145 ASP A CA 1
ATOM 1138 C C . ASP A 1 145 ? -46.521 11.283 23.007 1.00 71.94 145 ASP A C 1
ATOM 1140 O O . ASP A 1 145 ? -45.854 10.895 23.977 1.00 71.94 145 ASP A O 1
ATOM 1144 N N . PRO A 1 146 ? -47.371 12.328 23.111 1.00 67.12 146 PRO A N 1
ATOM 1145 C CA . PRO A 1 146 ? -47.607 13.060 24.356 1.00 67.12 146 PRO A CA 1
ATOM 1146 C C . PRO A 1 146 ? -47.951 12.160 25.554 1.00 67.12 146 PRO A C 1
ATOM 1148 O O . PRO A 1 146 ? -47.563 12.456 26.685 1.00 67.12 146 PRO A O 1
ATOM 1151 N N . ALA A 1 147 ? -48.641 11.036 25.327 1.00 67.88 147 ALA A N 1
ATOM 1152 C CA . ALA A 1 147 ? -49.049 10.120 26.393 1.00 67.88 147 ALA A CA 1
ATOM 1153 C C . ALA A 1 147 ? -47.880 9.303 26.976 1.00 67.88 147 ALA A C 1
ATOM 1155 O O . ALA A 1 147 ? -47.941 8.865 28.129 1.00 67.88 147 ALA A O 1
ATOM 1156 N N . ALA A 1 148 ? -46.804 9.106 26.209 1.00 64.62 148 ALA A N 1
ATOM 1157 C CA . ALA A 1 148 ? -45.606 8.409 26.671 1.00 64.62 148 ALA A CA 1
ATOM 1158 C C . ALA A 1 148 ? -44.753 9.289 27.600 1.00 64.62 148 ALA A C 1
ATOM 1160 O O . ALA A 1 148 ? -44.152 8.779 28.545 1.00 64.62 148 ALA A O 1
ATOM 1161 N N . ILE A 1 149 ? -44.763 10.608 27.384 1.00 60.84 149 ILE A N 1
ATOM 1162 C CA . ILE A 1 149 ? -44.026 11.586 28.200 1.00 60.84 149 ILE A CA 1
ATOM 1163 C C . ILE A 1 149 ? -44.602 11.652 29.628 1.00 60.84 149 ILE A C 1
ATOM 1165 O O . ILE A 1 149 ? -43.847 11.743 30.594 1.00 60.84 149 ILE A O 1
ATOM 1169 N N . ALA A 1 150 ? -45.923 11.509 29.783 1.00 56.75 150 ALA A N 1
ATOM 1170 C CA . ALA A 1 150 ? -46.598 11.560 31.085 1.00 56.75 150 ALA A CA 1
ATOM 1171 C C . ALA A 1 150 ? -46.359 10.319 31.974 1.00 56.75 150 ALA A C 1
ATOM 1173 O O . ALA A 1 150 ? -46.377 10.424 33.198 1.00 56.75 150 ALA A O 1
ATOM 1174 N N . LYS A 1 151 ? -46.103 9.137 31.391 1.00 51.50 151 LYS A N 1
ATOM 1175 C CA . LYS A 1 151 ? -45.936 7.878 32.151 1.00 51.50 151 LYS A CA 1
ATOM 1176 C C . LYS A 1 151 ? -44.578 7.714 32.831 1.00 51.50 151 LYS A C 1
ATOM 1178 O O . LYS A 1 151 ? -44.436 6.852 33.690 1.00 51.50 151 LYS A O 1
ATOM 1183 N N . ILE A 1 152 ? -43.587 8.520 32.462 1.00 52.22 152 ILE A N 1
ATOM 1184 C CA . ILE A 1 152 ? -42.232 8.437 33.029 1.00 52.22 152 ILE A CA 1
ATOM 1185 C C . ILE A 1 152 ? -42.186 9.044 34.454 1.00 52.22 152 ILE A C 1
ATOM 1187 O O . ILE A 1 152 ? -41.213 8.847 35.176 1.00 52.22 152 ILE A O 1
ATOM 1191 N N . TYR A 1 153 ? -43.260 9.713 34.901 1.00 50.53 153 TYR A N 1
ATOM 1192 C CA . TYR A 1 153 ? -43.274 10.561 36.100 1.00 50.53 153 TYR A CA 1
ATOM 1193 C C . TYR A 1 153 ? -44.407 10.271 37.113 1.00 50.53 153 TYR A C 1
ATOM 1195 O O . TYR A 1 153 ? -44.843 11.189 37.802 1.00 50.53 153 TYR A O 1
ATOM 1203 N N . ASP A 1 154 ? -44.880 9.026 37.259 1.00 40.47 154 ASP A N 1
ATOM 1204 C CA . ASP A 1 154 ? -45.905 8.687 38.271 1.00 40.47 154 ASP A CA 1
ATOM 1205 C C . ASP A 1 154 ? -45.284 8.160 39.596 1.00 40.47 154 ASP A C 1
ATOM 1207 O O . ASP A 1 154 ? -44.643 7.104 39.589 1.00 40.47 154 ASP A O 1
ATOM 1211 N N . PRO A 1 155 ? -45.433 8.857 40.746 1.00 44.56 155 PRO A N 1
ATOM 1212 C CA . PRO A 1 155 ? -44.777 8.505 42.013 1.00 44.56 155 PRO A CA 1
ATOM 1213 C C . PRO A 1 155 ? -45.525 7.481 42.898 1.00 44.56 155 PRO A C 1
ATOM 1215 O O . PRO A 1 155 ? -45.124 7.258 44.042 1.00 44.56 155 PRO A O 1
ATOM 1218 N N . ALA A 1 156 ? -46.606 6.848 42.437 1.00 40.53 156 ALA A N 1
ATOM 1219 C CA . ALA A 1 156 ? -47.515 6.098 43.312 1.00 40.53 156 ALA A CA 1
ATOM 1220 C C . ALA A 1 156 ? -47.337 4.563 43.328 1.00 40.53 156 ALA A C 1
ATOM 1222 O O . ALA A 1 156 ? -48.317 3.837 43.190 1.00 40.53 156 ALA A O 1
ATOM 1223 N N . VAL A 1 157 ? -46.133 4.022 43.561 1.00 37.16 157 VAL A N 1
ATOM 1224 C CA . VAL A 1 157 ? -45.981 2.587 43.906 1.00 37.16 157 VAL A CA 1
ATOM 1225 C C . VAL A 1 157 ? -44.823 2.368 44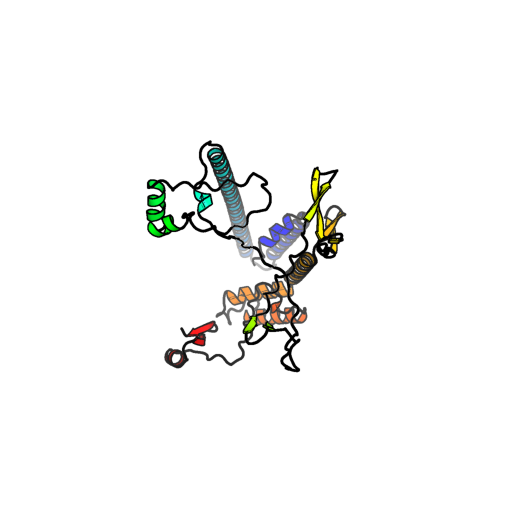.882 1.00 37.16 157 VAL A C 1
ATOM 1227 O O . VAL A 1 157 ? -43.709 2.143 44.441 1.00 37.16 157 VAL A O 1
ATOM 1230 N N . THR A 1 158 ? -45.091 2.400 46.198 1.00 33.41 158 THR A N 1
ATOM 1231 C CA . THR A 1 158 ? -44.466 1.528 47.228 1.00 33.41 158 THR A CA 1
ATOM 1232 C C . THR A 1 158 ? -44.892 1.944 48.647 1.00 33.41 158 THR A C 1
ATOM 1234 O O . THR A 1 158 ? -44.397 2.942 49.158 1.00 33.41 158 THR A O 1
ATOM 1237 N N . SER A 1 159 ? -45.763 1.178 49.319 1.00 34.78 159 SER A N 1
ATOM 1238 C CA . SER A 1 159 ? -45.630 0.828 50.755 1.00 34.78 159 SER A CA 1
ATOM 1239 C C . SER A 1 159 ? -46.813 -0.021 51.257 1.00 34.78 159 SER A C 1
ATOM 1241 O O . SER A 1 159 ? -47.965 0.379 51.146 1.00 34.78 159 SER A O 1
ATOM 1243 N N . SER A 1 160 ? -46.538 -1.199 51.829 1.00 31.25 160 SER A N 1
ATOM 1244 C CA . SER A 1 160 ? -47.192 -1.694 53.058 1.00 31.25 160 SER A CA 1
ATOM 1245 C C . SER A 1 160 ? -46.608 -3.051 53.478 1.00 31.25 160 SER A C 1
ATOM 1247 O O . SER A 1 160 ? -46.651 -4.024 52.731 1.00 31.25 160 SER A O 1
ATOM 1249 N N . THR A 1 161 ? -46.077 -3.136 54.697 1.00 32.72 161 THR A N 1
ATOM 1250 C CA . THR A 1 161 ? -45.813 -4.402 55.398 1.00 32.72 161 THR A CA 1
ATOM 1251 C C . THR A 1 161 ? -46.168 -4.232 56.876 1.00 32.72 161 THR A C 1
ATOM 1253 O O . THR A 1 161 ? -45.635 -3.362 57.560 1.00 32.72 161 THR A O 1
ATOM 1256 N N . GLY A 1 162 ? -47.098 -5.055 57.370 1.00 30.52 162 GLY A N 1
ATOM 1257 C CA . GLY A 1 162 ? -47.487 -5.150 58.781 1.00 30.52 162 GLY A CA 1
ATOM 1258 C C . GLY A 1 162 ? -47.124 -6.524 59.360 1.00 30.52 162 GLY A C 1
ATOM 1259 O O . GLY A 1 162 ? -47.249 -7.535 58.672 1.00 30.52 162 GLY A O 1
ATOM 1260 N N . ARG A 1 163 ? -46.654 -6.557 60.615 1.00 31.22 163 ARG A N 1
ATOM 1261 C CA . ARG A 1 163 ? -46.275 -7.761 61.390 1.00 31.22 163 ARG A CA 1
ATOM 1262 C C . ARG A 1 163 ? -47.371 -8.158 62.394 1.00 31.22 163 ARG A C 1
ATOM 1264 O O . ARG A 1 163 ? -48.027 -7.284 62.951 1.00 31.22 163 ARG A O 1
ATOM 1271 N N . ILE A 1 164 ? -47.475 -9.457 62.702 1.00 30.81 164 ILE A N 1
ATOM 1272 C CA . ILE A 1 164 ? -48.251 -10.049 63.819 1.00 30.81 164 ILE A CA 1
ATOM 1273 C C . ILE A 1 164 ? -47.322 -11.015 64.603 1.00 30.81 164 ILE A C 1
ATOM 1275 O O . ILE A 1 164 ? -46.498 -11.666 63.957 1.00 30.81 164 ILE A O 1
ATOM 1279 N N . PRO A 1 165 ? -47.397 -11.119 65.952 1.00 37.12 165 PRO A N 1
ATOM 1280 C CA . PRO A 1 165 ? -46.489 -11.944 66.762 1.00 37.12 165 PRO A CA 1
ATOM 1281 C C . PRO A 1 165 ? -47.001 -13.380 67.024 1.00 37.12 165 PRO A C 1
ATOM 1283 O O . PRO A 1 165 ? -48.199 -13.651 66.959 1.00 37.12 165 PRO A O 1
ATOM 1286 N N . ALA A 1 166 ? -46.073 -14.292 67.343 1.00 33.84 166 ALA A N 1
ATOM 1287 C CA . ALA A 1 166 ? -46.279 -15.741 67.501 1.00 33.84 166 ALA A CA 1
ATOM 1288 C C . ALA A 1 166 ? -46.436 -16.209 68.970 1.00 33.84 166 ALA A C 1
ATOM 1290 O O . ALA A 1 166 ? -45.863 -15.575 69.859 1.00 33.84 166 ALA A O 1
ATOM 1291 N N . PRO A 1 167 ? -47.113 -17.351 69.238 1.00 36.34 167 PRO A N 1
ATOM 1292 C CA . PRO A 1 167 ? -47.053 -18.046 70.526 1.00 36.34 167 PRO A CA 1
ATOM 1293 C C . PRO A 1 167 ? -46.176 -19.326 70.530 1.00 36.34 167 PRO A C 1
ATOM 1295 O O . PRO A 1 167 ? -45.780 -19.846 69.490 1.00 36.34 167 PRO A O 1
ATOM 1298 N N . ALA A 1 168 ? -45.876 -19.774 71.757 1.00 36.72 168 ALA A N 1
ATOM 1299 C CA . ALA A 1 168 ? -44.842 -20.711 72.231 1.00 36.72 168 ALA A CA 1
ATOM 1300 C C . ALA A 1 168 ? -44.958 -22.200 71.789 1.00 36.72 168 ALA A C 1
ATOM 1302 O O . ALA A 1 168 ? -46.025 -22.621 71.341 1.00 36.72 168 ALA A O 1
ATOM 1303 N N . PRO A 1 169 ? -43.884 -23.020 71.927 1.00 38.44 169 PRO A N 1
ATOM 1304 C CA . PRO A 1 169 ? -43.762 -24.304 71.233 1.00 38.44 169 PRO A CA 1
ATOM 1305 C C . PRO A 1 169 ? -44.352 -25.500 72.002 1.00 38.44 169 PRO A C 1
ATOM 1307 O O . PRO A 1 169 ? -44.196 -25.617 73.216 1.00 38.44 169 PRO A O 1
ATOM 1310 N N . LEU A 1 170 ? -44.943 -26.439 71.255 1.00 38.31 170 LEU A N 1
ATOM 1311 C CA . LEU A 1 170 ? -45.208 -27.818 71.676 1.00 38.31 170 LEU A CA 1
ATOM 1312 C C . LEU A 1 170 ? -44.338 -28.777 70.853 1.00 38.31 170 LEU A C 1
ATOM 1314 O O . LEU A 1 170 ? -44.107 -28.569 69.662 1.00 38.31 170 LEU A O 1
ATOM 1318 N N . THR A 1 171 ? -43.852 -29.822 71.512 1.00 44.44 171 THR A N 1
ATOM 1319 C CA . THR A 1 171 ? -42.974 -30.870 70.983 1.00 44.44 171 THR A CA 1
ATOM 1320 C C . THR A 1 171 ? -43.695 -31.750 69.955 1.00 44.44 171 THR A C 1
ATOM 1322 O O . THR A 1 171 ? -44.725 -32.344 70.261 1.00 44.44 171 THR A O 1
ATOM 1325 N N . ALA A 1 172 ? -43.132 -31.867 68.747 1.00 41.78 172 ALA A N 1
ATOM 1326 C CA . ALA A 1 172 ? -43.628 -32.720 67.663 1.00 41.78 172 ALA A CA 1
ATOM 1327 C C . ALA A 1 172 ? -42.514 -33.634 67.121 1.00 41.78 172 ALA A C 1
ATOM 1329 O O . ALA A 1 172 ? -41.340 -33.260 67.119 1.00 41.78 172 ALA A O 1
ATOM 1330 N N . LEU A 1 173 ? -42.895 -34.832 66.666 1.00 47.09 173 LEU A N 1
ATOM 1331 C CA . LEU A 1 173 ? -41.999 -35.839 66.088 1.00 47.09 173 LEU A CA 1
ATOM 1332 C C . LEU A 1 173 ? -41.876 -35.640 64.562 1.00 47.09 173 LEU A C 1
ATOM 1334 O O . LEU A 1 173 ? -42.889 -35.381 63.907 1.00 47.09 173 LEU A O 1
ATOM 1338 N N . PRO A 1 174 ? -40.667 -35.740 63.981 1.00 44.12 174 PRO A N 1
ATOM 1339 C CA . PRO A 1 174 ? -40.458 -35.538 62.550 1.00 44.12 174 PRO A CA 1
ATOM 1340 C C . PRO A 1 174 ? -40.939 -36.739 61.723 1.00 44.12 174 PRO A C 1
ATOM 1342 O O . PRO A 1 174 ? -40.735 -37.889 62.107 1.00 44.12 174 PRO A O 1
ATOM 1345 N N . VAL A 1 175 ? -41.529 -36.457 60.558 1.00 48.19 175 VAL A N 1
ATOM 1346 C CA . VAL A 1 175 ? -41.858 -37.455 59.530 1.00 48.19 175 VAL A CA 1
ATOM 1347 C C . VAL A 1 175 ? -40.912 -37.243 58.350 1.00 48.19 175 VAL A C 1
ATOM 1349 O O . VAL A 1 175 ? -40.896 -36.171 57.744 1.00 48.19 175 VAL A O 1
ATOM 1352 N N . THR A 1 176 ? -40.109 -38.256 58.034 1.00 45.91 176 THR A N 1
ATOM 1353 C CA . THR A 1 176 ? -39.214 -38.290 56.870 1.00 45.91 176 THR A CA 1
ATOM 1354 C C . THR A 1 176 ? -39.780 -39.222 55.803 1.00 45.91 176 THR A C 1
ATOM 1356 O O . THR A 1 176 ? -40.330 -40.273 56.123 1.00 45.91 176 THR A O 1
ATOM 1359 N N . VAL A 1 177 ? -39.635 -38.844 54.532 1.00 48.03 177 VAL A N 1
ATOM 1360 C CA . VAL A 1 177 ? -39.887 -39.722 53.381 1.00 48.03 177 VAL A CA 1
ATOM 1361 C C . VAL A 1 177 ? -38.527 -40.107 52.808 1.00 48.03 177 VAL A C 1
ATOM 1363 O O . VAL A 1 177 ? -37.744 -39.222 52.462 1.00 48.03 177 VAL A O 1
ATOM 1366 N N . ASP A 1 178 ? -38.243 -41.407 52.751 1.00 40.47 178 ASP A N 1
ATOM 1367 C CA . ASP A 1 178 ? -36.994 -41.948 52.212 1.00 40.47 178 ASP A CA 1
ATOM 1368 C C . ASP A 1 178 ? -36.972 -41.838 50.679 1.00 40.47 178 ASP A C 1
ATOM 1370 O O . ASP A 1 178 ? -37.610 -42.618 49.971 1.00 40.47 178 ASP A O 1
ATOM 1374 N N . ASP A 1 179 ? -36.208 -40.873 50.167 1.00 52.16 179 ASP A N 1
ATOM 1375 C CA . ASP A 1 179 ? -35.693 -40.859 48.794 1.00 52.16 179 ASP A CA 1
ATOM 1376 C C . ASP A 1 179 ? -34.153 -40.863 48.878 1.00 52.16 179 ASP A C 1
ATOM 1378 O O . ASP A 1 179 ? -33.564 -39.880 49.338 1.00 52.16 179 ASP A O 1
ATOM 1382 N N . PRO A 1 180 ? -33.468 -41.945 48.463 1.00 49.34 180 PRO A N 1
ATOM 1383 C CA . PRO A 1 180 ? -32.029 -42.114 48.669 1.00 49.34 180 PRO A CA 1
ATOM 1384 C C . PRO A 1 180 ? -31.144 -41.203 47.800 1.00 49.34 180 PRO A C 1
ATOM 1386 O O . PRO A 1 180 ? -29.922 -41.324 47.848 1.00 49.34 180 PRO A O 1
ATOM 1389 N N . THR A 1 181 ? -31.716 -40.293 47.001 1.00 52.19 181 THR A N 1
ATOM 1390 C CA . THR A 1 181 ? -30.942 -39.424 46.093 1.00 52.19 181 THR A CA 1
ATOM 1391 C C . THR A 1 181 ? -31.017 -37.930 46.401 1.00 52.19 181 THR A C 1
ATOM 1393 O O . THR A 1 181 ? -30.390 -37.131 45.703 1.00 52.19 181 THR A O 1
ATOM 1396 N N . LYS A 1 182 ? -31.723 -37.516 47.460 1.00 48.47 182 LYS A N 1
ATOM 1397 C CA . LYS A 1 182 ? -31.834 -36.100 47.842 1.00 48.47 182 LYS A CA 1
ATOM 1398 C C . LYS A 1 182 ? -31.601 -35.916 49.334 1.00 48.47 182 LYS A C 1
ATOM 1400 O O . LYS A 1 182 ? -32.133 -36.660 50.149 1.00 48.47 182 LYS A O 1
ATOM 1405 N N . ALA A 1 183 ? -30.817 -34.897 49.690 1.00 49.34 183 ALA A N 1
ATOM 1406 C CA . ALA A 1 183 ? -30.647 -34.480 51.077 1.00 49.34 183 ALA A CA 1
ATOM 1407 C C . ALA A 1 183 ? -32.030 -34.230 51.703 1.00 49.34 183 ALA A C 1
ATOM 1409 O O . ALA A 1 183 ? -32.793 -33.378 51.239 1.00 49.34 183 ALA A O 1
ATOM 1410 N N . SER A 1 184 ? -32.349 -35.019 52.727 1.00 49.19 184 SER A N 1
ATOM 1411 C CA . SER A 1 184 ? -33.634 -35.059 53.420 1.00 49.19 184 SER A CA 1
ATOM 1412 C C . SER A 1 184 ? -34.017 -33.674 53.942 1.00 49.19 184 SER A C 1
ATOM 1414 O O . SER A 1 184 ? -33.504 -33.219 54.965 1.00 49.19 184 SER A O 1
ATOM 1416 N N . THR A 1 185 ? -34.911 -32.989 53.232 1.00 54.50 185 THR A N 1
ATOM 1417 C CA . THR A 1 185 ? -35.477 -31.707 53.658 1.00 54.50 185 THR A CA 1
ATOM 1418 C C . THR A 1 185 ? -36.848 -31.984 54.282 1.00 54.50 185 THR A C 1
ATOM 1420 O O . THR A 1 185 ? -37.714 -32.533 53.598 1.00 54.50 185 THR A O 1
ATOM 1423 N N . PRO A 1 186 ? -37.076 -31.676 55.573 1.00 59.59 186 PRO A N 1
ATOM 1424 C CA . PRO A 1 186 ? -38.359 -31.940 56.214 1.00 59.59 186 PRO A CA 1
ATOM 1425 C C . PRO A 1 186 ? -39.446 -31.058 55.585 1.00 59.59 186 PRO A C 1
ATOM 1427 O O . PRO A 1 186 ? -39.347 -29.834 55.589 1.00 59.59 186 PRO A O 1
ATOM 1430 N N . LEU A 1 187 ? -40.490 -31.684 55.034 1.00 65.62 187 LEU A N 1
ATOM 1431 C CA . LEU A 1 187 ? -41.603 -30.988 54.372 1.00 65.62 187 LEU A CA 1
ATOM 1432 C C . LEU A 1 187 ? -42.592 -30.351 55.370 1.00 65.62 187 LEU A C 1
ATOM 1434 O O . LEU A 1 187 ? -43.380 -29.480 54.999 1.00 65.62 187 LEU A O 1
ATOM 1438 N N . GLY A 1 188 ? -42.550 -30.753 56.641 1.00 75.00 188 GLY A N 1
ATOM 1439 C CA . GLY A 1 188 ? -43.433 -30.254 57.690 1.00 75.00 188 GLY A CA 1
ATOM 1440 C C . GLY A 1 188 ? -43.494 -31.180 58.899 1.00 75.00 188 GLY A C 1
ATOM 1441 O O . GLY A 1 188 ? -42.785 -32.183 58.965 1.00 75.00 188 GLY A O 1
ATOM 1442 N N . TYR A 1 189 ? -44.353 -30.833 59.853 1.00 71.81 189 TYR A N 1
ATOM 1443 C CA . TYR A 1 189 ? -44.615 -31.606 61.065 1.00 71.81 189 TYR A CA 1
ATOM 1444 C C . TYR A 1 189 ? -46.083 -32.028 61.092 1.00 71.81 189 TYR A C 1
ATOM 1446 O O . TYR A 1 189 ? -46.966 -31.247 60.732 1.00 71.81 189 TYR A O 1
ATOM 1454 N N . GLN A 1 190 ? -46.359 -33.249 61.544 1.00 66.56 190 GLN A N 1
ATOM 1455 C CA . GLN A 1 190 ? -47.723 -33.734 61.736 1.00 66.56 190 GLN A CA 1
ATOM 1456 C C . GLN A 1 190 ? -48.071 -33.710 63.226 1.00 66.56 190 GLN A C 1
ATOM 1458 O O . GLN A 1 190 ? -47.345 -34.265 64.050 1.00 66.56 190 GLN A O 1
ATOM 1463 N N . VAL A 1 191 ? -49.168 -33.037 63.574 1.00 70.75 191 VAL A N 1
ATOM 1464 C CA . VAL A 1 191 ? -49.658 -32.911 64.953 1.00 70.75 191 VAL A CA 1
ATOM 1465 C C . VAL A 1 191 ? -51.110 -33.384 64.975 1.00 70.75 191 VAL A C 1
ATOM 1467 O O . VAL A 1 191 ? -52.016 -32.671 64.538 1.00 70.75 191 VAL A O 1
ATOM 1470 N N . GLY A 1 192 ? -51.328 -34.619 65.436 1.00 80.81 192 GLY A N 1
ATOM 1471 C CA . GLY A 1 192 ? -52.617 -35.308 65.297 1.00 80.81 192 GLY A CA 1
ATOM 1472 C C . GLY A 1 192 ? -53.005 -35.494 63.824 1.00 80.81 192 GLY A C 1
ATOM 1473 O O . GLY A 1 192 ? -52.164 -35.845 62.996 1.00 80.81 192 GLY A O 1
ATOM 1474 N N . ASP A 1 193 ? -54.258 -35.189 63.482 1.00 77.50 193 ASP A N 1
ATOM 1475 C CA . ASP A 1 193 ? -54.792 -35.331 62.115 1.00 77.50 193 ASP A CA 1
ATOM 1476 C C . ASP A 1 193 ? -54.483 -34.129 61.198 1.00 77.50 193 ASP A C 1
ATOM 1478 O O . ASP A 1 193 ? -55.034 -34.016 60.102 1.00 77.50 193 ASP A O 1
ATOM 1482 N N . ARG A 1 194 ? -53.624 -33.190 61.625 1.00 58.12 194 ARG A N 1
ATOM 1483 C CA . ARG A 1 194 ? -53.278 -31.987 60.848 1.00 58.12 194 ARG A CA 1
ATOM 1484 C C . ARG A 1 194 ? -51.795 -31.937 60.490 1.00 58.12 194 ARG A C 1
ATOM 1486 O O . ARG A 1 194 ? -50.924 -32.115 61.340 1.00 58.12 194 ARG A O 1
ATOM 1493 N N . PHE A 1 195 ? -51.527 -31.629 59.222 1.00 77.38 195 PHE A N 1
ATOM 1494 C CA . PHE A 1 195 ? -50.190 -31.383 58.684 1.00 77.38 195 PHE A CA 1
ATOM 1495 C C . PHE A 1 195 ? -49.863 -29.885 58.723 1.00 77.38 195 PHE A C 1
ATOM 1497 O O . PHE A 1 195 ? -50.652 -29.065 58.247 1.00 77.38 195 PHE A O 1
ATOM 1504 N N . ILE A 1 196 ? -48.704 -29.529 59.279 1.00 73.81 196 ILE A N 1
ATOM 1505 C CA . ILE A 1 196 ? -48.194 -28.157 59.339 1.00 73.81 196 ILE A CA 1
ATOM 1506 C C . ILE A 1 196 ? -46.948 -28.076 58.442 1.00 73.81 196 ILE A C 1
ATOM 1508 O O . ILE A 1 196 ? -45.954 -28.739 58.747 1.00 73.81 196 ILE A O 1
ATOM 1512 N N . PRO A 1 197 ? -46.960 -27.288 57.350 1.00 70.06 197 PRO A N 1
ATOM 1513 C CA . PRO A 1 197 ? -45.803 -27.157 56.466 1.00 70.06 197 PRO A CA 1
ATOM 1514 C C . PRO A 1 197 ? -44.618 -26.514 57.201 1.00 70.06 197 PRO A C 1
ATOM 1516 O O . PRO A 1 197 ? -44.810 -25.647 58.057 1.00 70.06 197 PRO A O 1
ATOM 1519 N N . ALA A 1 198 ? -43.393 -26.935 56.873 1.00 69.00 198 ALA A N 1
ATOM 1520 C CA . ALA A 1 198 ? -42.188 -26.390 57.497 1.00 69.00 198 ALA A CA 1
ATOM 1521 C C . ALA A 1 198 ? -42.105 -24.863 57.277 1.00 69.00 198 ALA A C 1
ATOM 1523 O O . ALA A 1 198 ? -42.402 -24.387 56.174 1.00 69.00 198 ALA A O 1
ATOM 1524 N N . PRO A 1 199 ? -41.718 -24.073 58.298 1.00 60.06 199 PRO A N 1
ATOM 1525 C CA . PRO A 1 199 ? -41.525 -22.642 58.117 1.00 60.06 199 PRO A CA 1
ATOM 1526 C C . PRO A 1 199 ? -40.450 -22.422 57.050 1.00 60.06 199 PRO A C 1
ATOM 1528 O O . PRO A 1 199 ? -39.406 -23.075 57.072 1.00 60.06 199 PRO A O 1
ATOM 1531 N N . LYS A 1 200 ? -40.710 -21.515 56.099 1.00 55.72 200 LYS A N 1
ATOM 1532 C CA . LYS A 1 200 ? -39.707 -21.100 55.112 1.00 55.72 200 LYS A CA 1
ATOM 1533 C C . LYS A 1 200 ? -38.464 -20.658 55.882 1.00 55.72 200 LYS A C 1
ATOM 1535 O O . LYS A 1 200 ? -38.544 -19.707 56.653 1.00 55.72 200 LYS A O 1
ATOM 1540 N N . THR A 1 201 ? -37.349 -21.359 55.701 1.00 48.00 201 THR A N 1
ATOM 1541 C CA . THR A 1 201 ? -36.047 -20.946 56.226 1.00 48.00 201 THR A CA 1
ATOM 1542 C C . THR A 1 201 ? -35.763 -19.543 55.716 1.00 48.00 201 THR A C 1
ATOM 1544 O O . THR A 1 201 ? -35.528 -19.357 54.521 1.00 48.00 201 THR A O 1
ATOM 1547 N N . GLU A 1 202 ? -35.843 -18.554 56.604 1.00 49.00 202 GLU A N 1
ATOM 1548 C CA . GLU A 1 202 ? -35.347 -17.216 56.319 1.00 49.00 202 GLU A CA 1
ATOM 1549 C C . GLU A 1 202 ? -33.848 -17.348 56.047 1.00 49.00 202 GLU A C 1
ATOM 1551 O O . GLU A 1 202 ? -33.090 -17.883 56.859 1.00 49.00 202 GLU A O 1
ATOM 1556 N N . THR A 1 203 ? -33.446 -16.950 54.843 1.00 51.78 203 THR A N 1
ATOM 1557 C CA . THR A 1 203 ? -32.061 -16.950 54.386 1.00 51.78 203 THR A CA 1
ATOM 1558 C C . THR A 1 203 ? -31.198 -16.249 55.439 1.00 51.78 203 THR A C 1
ATOM 1560 O O . THR A 1 203 ? -31.555 -15.136 55.832 1.00 51.78 203 THR A O 1
ATOM 1563 N N . PRO A 1 204 ? -30.089 -16.846 55.917 1.00 49.22 204 PRO A N 1
ATOM 1564 C CA . PRO A 1 204 ? -29.230 -16.181 56.887 1.00 49.22 204 PRO A CA 1
ATOM 1565 C C . PRO A 1 204 ? -28.770 -14.843 56.305 1.00 49.22 204 PRO A C 1
ATOM 1567 O O . PRO A 1 204 ? -28.156 -14.795 55.238 1.00 49.22 204 PRO A O 1
ATOM 1570 N N . THR A 1 205 ? -29.121 -13.754 56.987 1.00 62.03 205 THR A N 1
ATOM 1571 C CA . THR A 1 205 ? -28.734 -12.397 56.608 1.00 62.03 205 THR A CA 1
ATOM 1572 C C . THR A 1 205 ? -27.212 -12.341 56.549 1.00 62.03 205 THR A C 1
ATOM 1574 O O . THR A 1 205 ? -26.547 -12.595 57.556 1.00 62.03 205 THR A O 1
ATOM 1577 N N . ALA A 1 206 ? -26.655 -12.063 55.367 1.00 64.56 206 ALA A N 1
ATOM 1578 C CA . ALA A 1 206 ? -25.214 -11.940 55.193 1.00 64.56 206 ALA A CA 1
ATOM 1579 C C . ALA A 1 206 ? -24.650 -10.926 56.208 1.00 64.56 206 ALA A C 1
ATOM 1581 O O . ALA A 1 206 ? -25.304 -9.911 56.477 1.00 64.56 206 ALA A O 1
ATOM 1582 N N . PRO A 1 207 ? -23.466 -11.186 56.795 1.00 72.88 207 PRO A N 1
ATOM 1583 C CA . PRO A 1 207 ? -22.851 -10.242 57.714 1.00 72.88 207 PRO A CA 1
ATOM 1584 C C . PRO A 1 207 ? -22.665 -8.888 57.014 1.00 72.88 207 PRO A C 1
ATOM 1586 O O . PRO A 1 207 ? -22.351 -8.856 55.820 1.00 72.88 207 PRO A O 1
ATOM 1589 N N . PRO A 1 208 ? -22.865 -7.769 57.728 1.00 73.38 208 PRO A N 1
ATOM 1590 C CA . PRO A 1 208 ? -22.736 -6.450 57.135 1.00 73.38 208 PRO A CA 1
ATOM 1591 C C . PRO A 1 208 ? -21.303 -6.243 56.632 1.00 73.38 208 PRO A C 1
ATOM 1593 O O . PRO A 1 208 ? -20.334 -6.546 57.332 1.00 73.38 208 PRO A O 1
ATOM 1596 N N . VAL A 1 209 ? -21.190 -5.750 55.400 1.00 77.38 209 VAL A N 1
ATOM 1597 C CA . VAL A 1 209 ? -19.920 -5.470 54.730 1.00 77.38 209 VAL A CA 1
ATOM 1598 C C . VAL A 1 209 ? -19.689 -3.964 54.778 1.00 77.38 209 VAL A C 1
ATOM 1600 O O . VAL A 1 209 ? -20.482 -3.204 54.223 1.00 77.38 209 VAL A O 1
ATOM 1603 N N . PHE A 1 210 ? -18.617 -3.526 55.441 1.00 80.88 210 PHE A N 1
ATOM 1604 C CA . PHE A 1 210 ? -18.289 -2.104 55.574 1.00 80.88 210 PHE A CA 1
ATOM 1605 C C . PHE A 1 210 ? -16.995 -1.769 54.821 1.00 80.88 210 PHE A C 1
ATOM 1607 O O . PHE A 1 210 ? -15.992 -2.461 55.014 1.00 80.88 210 PHE A O 1
ATOM 1614 N N . PRO A 1 211 ? -16.972 -0.725 53.974 1.00 81.00 211 PRO A N 1
ATOM 1615 C CA . PRO A 1 211 ? -15.729 -0.244 53.385 1.00 81.00 211 PRO A CA 1
ATOM 1616 C C . PRO A 1 211 ? -14.866 0.417 54.468 1.00 81.00 211 PRO A C 1
ATOM 1618 O O . PRO A 1 211 ? -15.339 1.281 55.206 1.00 81.00 211 PRO A O 1
ATOM 1621 N N . VAL A 1 212 ? -13.593 0.029 54.554 1.00 85.75 212 VAL A N 1
ATOM 1622 C CA . VAL A 1 212 ? -12.623 0.644 55.469 1.00 85.75 212 VAL A CA 1
ATOM 1623 C C . VAL A 1 212 ? -11.793 1.651 54.684 1.00 85.75 212 VAL A C 1
ATOM 1625 O O . VAL A 1 212 ? -10.991 1.278 53.826 1.00 85.75 212 VAL A O 1
ATOM 1628 N N . GLN A 1 213 ? -11.988 2.937 54.976 1.00 87.94 213 GLN A N 1
ATOM 1629 C CA . GLN A 1 213 ? -11.233 4.030 54.366 1.00 87.94 213 GLN A CA 1
ATOM 1630 C C . GLN A 1 213 ? -10.322 4.697 55.395 1.00 87.94 213 GLN A C 1
ATOM 1632 O O . GLN A 1 213 ? -10.737 4.967 56.521 1.00 87.94 213 GLN A O 1
ATOM 1637 N N . VAL A 1 214 ? -9.087 4.985 54.994 1.00 88.06 214 VAL A N 1
ATOM 1638 C CA . VAL A 1 214 ? -8.138 5.794 55.768 1.00 88.06 214 VAL A CA 1
ATOM 1639 C C . VAL A 1 214 ? -7.658 6.925 54.878 1.00 88.06 214 VAL A C 1
ATOM 1641 O O . VAL A 1 214 ? -7.349 6.695 53.715 1.00 88.06 214 VAL A O 1
ATOM 1644 N N . ASN A 1 215 ? -7.593 8.148 55.397 1.00 86.69 215 ASN A N 1
ATOM 1645 C CA . ASN A 1 215 ? -7.063 9.263 54.621 1.00 86.69 215 ASN A CA 1
ATOM 1646 C C . ASN A 1 215 ? -5.552 9.106 54.455 1.00 86.69 215 ASN A C 1
ATOM 1648 O O . ASN A 1 215 ? -4.822 8.977 55.438 1.00 86.69 215 ASN A O 1
ATOM 1652 N N . ASP A 1 216 ? -5.100 9.134 53.207 1.00 80.94 216 ASP A N 1
ATOM 1653 C CA . ASP A 1 216 ? -3.690 9.220 52.864 1.00 80.94 216 ASP A CA 1
ATOM 1654 C C . ASP A 1 216 ? -3.113 10.516 53.470 1.00 80.94 216 ASP A C 1
ATOM 1656 O O . ASP A 1 216 ? -3.597 11.606 53.148 1.00 80.94 216 ASP A O 1
ATOM 1660 N N . PRO A 1 217 ? -2.099 10.435 54.350 1.00 75.06 217 PRO A N 1
ATOM 1661 C CA . PRO A 1 217 ? -1.551 11.605 55.033 1.00 75.06 217 PRO A CA 1
ATOM 1662 C C . PRO A 1 217 ? -0.833 12.577 54.084 1.00 75.06 217 PRO A C 1
ATOM 1664 O O . PRO A 1 217 ? -0.662 13.743 54.427 1.00 75.06 217 PRO A O 1
ATOM 1667 N N . THR A 1 218 ? -0.422 12.117 52.901 1.00 74.38 218 THR A N 1
ATOM 1668 C CA . THR A 1 218 ? 0.263 12.925 51.884 1.00 74.38 218 THR A CA 1
ATOM 1669 C C . THR A 1 218 ? -0.707 13.614 50.935 1.00 74.38 218 THR A C 1
ATOM 1671 O O . THR A 1 218 ? -0.488 14.765 50.564 1.00 74.38 218 THR A O 1
ATOM 1674 N N . THR A 1 219 ? -1.779 12.930 50.531 1.00 86.75 219 THR A N 1
ATOM 1675 C CA . THR A 1 219 ? -2.713 13.457 49.520 1.00 86.75 219 THR A CA 1
ATOM 1676 C C . THR A 1 219 ? -4.037 13.953 50.100 1.00 86.75 219 THR A C 1
ATOM 1678 O O . THR A 1 219 ? -4.794 14.623 49.399 1.00 86.75 219 THR A O 1
ATOM 1681 N N . GLY A 1 220 ? -4.342 13.622 51.359 1.00 90.19 220 GLY A N 1
ATOM 1682 C CA . GLY A 1 220 ? -5.619 13.909 52.015 1.00 90.19 220 GLY A CA 1
ATOM 1683 C C . GLY A 1 220 ? -6.809 13.141 51.429 1.00 90.19 220 GLY A C 1
ATOM 1684 O O . GLY A 1 220 ? -7.943 13.362 51.852 1.00 90.19 220 GLY A O 1
ATOM 1685 N N . LYS A 1 221 ? -6.579 12.256 50.449 1.00 84.25 221 LYS A N 1
ATOM 1686 C CA . LYS A 1 221 ? -7.630 11.487 49.780 1.00 84.25 221 LYS A CA 1
ATOM 1687 C C . LYS A 1 221 ? -7.936 10.201 50.555 1.00 84.25 221 LYS A C 1
ATOM 1689 O O . LYS A 1 221 ? -7.019 9.597 51.112 1.00 84.25 221 LYS A O 1
ATOM 1694 N N . PRO A 1 222 ? -9.201 9.748 50.577 1.00 77.88 222 PRO A N 1
ATOM 1695 C CA . PRO A 1 222 ? -9.558 8.481 51.198 1.00 77.88 222 PRO A CA 1
ATOM 1696 C C . PRO A 1 222 ? -8.942 7.318 50.411 1.00 77.88 222 PRO A C 1
ATOM 1698 O O . PRO A 1 222 ? -9.219 7.130 49.227 1.00 77.88 222 PRO A O 1
ATOM 1701 N N . LEU A 1 223 ? -8.110 6.527 51.081 1.00 83.94 223 LEU A N 1
ATOM 1702 C CA . LEU A 1 223 ? -7.528 5.291 50.579 1.00 83.94 223 LEU A CA 1
ATOM 1703 C C . LEU A 1 223 ? -8.408 4.123 51.033 1.00 83.94 223 LEU A C 1
ATOM 1705 O O . LEU A 1 223 ? -8.645 3.938 52.229 1.00 83.94 223 LEU A O 1
ATOM 1709 N N . ASN A 1 224 ? -8.913 3.337 50.085 1.00 83.00 224 ASN A N 1
ATOM 1710 C CA . ASN A 1 224 ? -9.720 2.162 50.397 1.00 83.00 224 ASN A CA 1
ATOM 1711 C C . ASN A 1 224 ? -8.795 0.989 50.759 1.00 83.00 224 ASN A C 1
ATOM 1713 O O . ASN A 1 224 ? -8.064 0.489 49.907 1.00 83.00 224 ASN A O 1
ATOM 1717 N N . LEU A 1 225 ? -8.812 0.562 52.023 1.00 81.31 225 LEU A N 1
ATOM 1718 C CA . LEU A 1 225 ? -8.005 -0.566 52.507 1.00 81.31 225 LEU A CA 1
ATOM 1719 C C . LEU A 1 225 ? -8.689 -1.922 52.274 1.00 81.31 225 LEU A C 1
ATOM 1721 O O . LEU A 1 225 ? -8.063 -2.969 52.457 1.00 81.31 225 LEU A O 1
ATOM 1725 N N . GLY A 1 226 ? -9.957 -1.901 51.862 1.00 86.31 226 GLY A N 1
ATOM 1726 C CA . GLY A 1 226 ? -10.767 -3.069 51.557 1.00 86.31 226 GLY A CA 1
ATOM 1727 C C . GLY A 1 226 ? -12.085 -3.103 52.307 1.00 86.31 226 GLY A C 1
ATOM 1728 O O . GLY A 1 226 ? -12.586 -2.092 52.798 1.00 86.31 226 GLY A O 1
ATOM 1729 N N . TRP A 1 227 ? -12.664 -4.294 52.358 1.00 86.56 227 TRP A N 1
ATOM 1730 C CA . TRP A 1 227 ? -13.986 -4.529 52.914 1.00 86.56 227 TRP A CA 1
ATOM 1731 C C . TRP A 1 227 ? -13.859 -5.327 54.204 1.00 86.56 227 TRP A C 1
ATOM 1733 O O . TRP A 1 227 ? -13.239 -6.389 54.232 1.00 86.56 227 TRP A O 1
ATOM 1743 N N . GLN A 1 228 ? -14.449 -4.829 55.283 1.00 83.62 228 GLN A N 1
ATOM 1744 C CA . GLN A 1 228 ? -14.556 -5.579 56.521 1.00 83.62 228 GLN A CA 1
ATOM 1745 C C . GLN A 1 228 ? -15.798 -6.471 56.463 1.00 83.62 228 GLN A C 1
ATOM 1747 O O . GLN A 1 228 ? -16.918 -5.973 56.347 1.00 83.62 228 GLN A O 1
ATOM 1752 N N . VAL A 1 229 ? -15.590 -7.786 56.549 1.00 84.12 229 VAL A N 1
ATOM 1753 C CA . VAL A 1 229 ? -16.649 -8.800 56.626 1.00 84.12 229 VAL A CA 1
ATOM 1754 C C . VAL A 1 229 ? -16.537 -9.467 57.998 1.00 84.12 229 VAL A C 1
ATOM 1756 O O . VAL A 1 229 ? -15.637 -10.270 58.252 1.00 84.12 229 VAL A O 1
ATOM 1759 N N . GLY A 1 230 ? -17.406 -9.072 58.933 1.00 87.12 230 GLY A N 1
ATOM 1760 C CA . GLY A 1 230 ? -17.273 -9.453 60.345 1.00 87.12 230 GLY A CA 1
ATOM 1761 C C . GLY A 1 230 ? -15.989 -8.893 60.979 1.00 87.12 230 GLY A C 1
ATOM 1762 O O . GLY A 1 230 ? -15.768 -7.684 60.982 1.00 87.12 230 GLY A O 1
ATOM 1763 N N . ASN A 1 231 ? -15.127 -9.772 61.501 1.00 83.75 231 ASN A N 1
ATOM 1764 C CA . ASN A 1 231 ? -13.840 -9.396 62.114 1.00 83.75 231 ASN A CA 1
ATOM 1765 C C . ASN A 1 231 ? -12.640 -9.545 61.159 1.00 83.75 231 ASN A C 1
ATOM 1767 O O . ASN A 1 231 ? -11.496 -9.457 61.603 1.00 83.75 231 ASN A O 1
ATOM 1771 N N . GLN A 1 232 ? -12.872 -9.797 59.867 1.00 78.44 232 GLN A N 1
ATOM 1772 C CA . GLN A 1 232 ? -11.807 -9.951 58.876 1.00 78.44 232 GLN A CA 1
ATOM 1773 C C . GLN A 1 232 ? -11.802 -8.782 57.891 1.00 78.44 232 GLN A C 1
ATOM 1775 O O . GLN A 1 232 ? -12.836 -8.424 57.327 1.00 78.44 232 GLN A O 1
ATOM 1780 N N . LEU A 1 233 ? -10.620 -8.201 57.676 1.00 84.19 233 LEU A N 1
ATOM 1781 C CA . LEU A 1 233 ? -10.381 -7.234 56.610 1.00 84.19 233 LEU A CA 1
ATOM 1782 C C . LEU A 1 233 ? -10.033 -7.998 55.331 1.00 84.19 233 LEU A C 1
ATOM 1784 O O . LEU A 1 233 ? -8.940 -8.550 55.204 1.00 84.19 233 LEU A O 1
ATOM 1788 N N . VAL A 1 234 ? -10.961 -8.015 54.383 1.00 84.62 234 VAL A N 1
ATOM 1789 C CA . VAL A 1 234 ? -10.751 -8.564 53.047 1.00 84.62 234 VAL A CA 1
ATOM 1790 C C . VAL A 1 234 ? -10.199 -7.440 52.182 1.00 84.62 234 VAL A C 1
ATOM 1792 O O . VAL A 1 234 ? -10.921 -6.520 51.788 1.00 84.62 234 VAL A O 1
ATOM 1795 N N . ARG A 1 235 ? -8.890 -7.480 51.914 1.00 78.06 235 ARG A N 1
ATOM 1796 C CA . ARG A 1 235 ? -8.284 -6.561 50.944 1.00 78.06 235 ARG A CA 1
ATOM 1797 C C . ARG A 1 235 ? -8.885 -6.847 49.567 1.00 78.06 235 ARG A C 1
ATOM 1799 O O . ARG A 1 235 ? -9.121 -8.018 49.259 1.00 78.06 235 ARG A O 1
ATOM 1806 N N . PRO A 1 236 ? -9.141 -5.818 48.741 1.00 70.94 236 PRO A N 1
ATOM 1807 C CA . PRO A 1 236 ? -9.501 -6.071 47.358 1.00 70.94 236 PRO A CA 1
ATOM 1808 C C . PRO A 1 236 ? -8.369 -6.903 46.740 1.00 70.94 236 PRO A C 1
ATOM 1810 O O . PRO A 1 236 ? -7.209 -6.683 47.112 1.00 70.94 236 PRO A O 1
ATOM 1813 N N . PRO A 1 237 ? -8.675 -7.867 45.853 1.00 65.69 237 PRO A N 1
ATOM 1814 C CA . PRO A 1 237 ? -7.630 -8.521 45.082 1.00 65.69 237 PRO A CA 1
ATOM 1815 C C . PRO A 1 237 ? -6.803 -7.400 44.457 1.00 65.69 237 PRO A C 1
ATOM 1817 O O . PRO A 1 237 ? -7.354 -6.554 43.747 1.00 65.69 237 PRO A O 1
ATOM 1820 N N . GLN A 1 238 ? -5.522 -7.307 44.832 1.00 55.34 238 GLN A N 1
ATOM 1821 C CA . GLN A 1 238 ? -4.632 -6.366 44.172 1.00 55.34 238 GLN A CA 1
ATOM 1822 C C . GLN A 1 238 ? -4.720 -6.720 42.697 1.00 55.34 238 GLN A C 1
ATOM 1824 O O . GLN A 1 238 ? -4.533 -7.887 42.355 1.00 55.34 238 GLN A O 1
ATOM 1829 N N . ALA A 1 239 ? -5.118 -5.749 41.868 1.00 55.53 239 ALA A N 1
ATOM 1830 C CA . ALA A 1 239 ? -5.060 -5.906 40.427 1.00 55.53 239 ALA A CA 1
ATOM 1831 C C . ALA A 1 239 ? -3.664 -6.446 40.140 1.00 55.53 239 ALA A C 1
ATOM 1833 O O . ALA A 1 239 ? -2.695 -5.789 40.521 1.00 55.53 239 ALA A O 1
ATOM 1834 N N . GLU A 1 240 ? -3.586 -7.681 39.638 1.00 54.09 240 GLU A N 1
ATOM 1835 C CA . GLU A 1 240 ? -2.317 -8.337 39.361 1.00 54.09 240 GLU A CA 1
ATOM 1836 C C . GLU A 1 240 ? -1.487 -7.335 38.569 1.00 54.09 240 GLU A C 1
ATOM 1838 O O . GLU A 1 240 ? -1.883 -6.930 37.474 1.00 54.09 240 GLU A O 1
ATOM 1843 N N . GLU A 1 241 ? -0.410 -6.835 39.179 1.00 54.62 241 GLU A N 1
ATOM 1844 C CA . GLU A 1 241 ? 0.513 -5.939 38.509 1.00 54.62 241 GLU A CA 1
ATOM 1845 C C . GLU A 1 241 ? 1.075 -6.745 37.345 1.00 54.62 241 GLU A C 1
ATOM 1847 O O . GLU A 1 241 ? 1.957 -7.585 37.520 1.00 54.62 241 GLU A O 1
ATOM 1852 N N . THR A 1 242 ? 0.496 -6.561 36.156 1.00 59.53 242 THR A N 1
ATOM 1853 C CA . THR A 1 242 ? 1.020 -7.156 34.935 1.00 59.53 242 THR A CA 1
ATOM 1854 C C . THR A 1 242 ? 2.481 -6.740 34.857 1.00 59.53 242 THR A C 1
ATOM 1856 O O . THR A 1 242 ? 2.739 -5.532 34.820 1.00 59.53 242 THR A O 1
ATOM 1859 N N . PRO A 1 243 ? 3.435 -7.687 34.881 1.00 69.50 243 PRO A N 1
ATOM 1860 C CA . PRO A 1 243 ? 4.846 -7.349 34.902 1.00 69.50 243 PRO A CA 1
ATOM 1861 C C . PRO A 1 243 ? 5.158 -6.515 33.659 1.00 69.50 243 PRO A C 1
ATOM 1863 O O . PRO A 1 243 ? 5.035 -6.987 32.529 1.00 69.50 243 PRO A O 1
ATOM 1866 N N . GLY A 1 244 ? 5.491 -5.242 33.873 1.00 76.25 244 GLY A N 1
ATOM 1867 C CA . GLY A 1 244 ? 5.900 -4.346 32.800 1.00 76.25 244 GLY 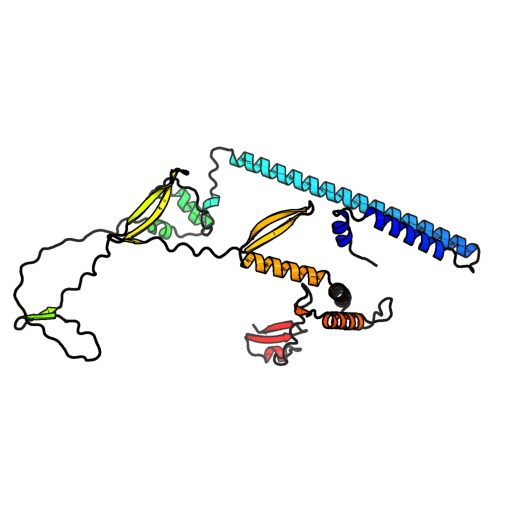A CA 1
ATOM 1868 C C . GLY A 1 244 ? 7.254 -4.777 32.245 1.00 76.25 244 GLY A C 1
ATOM 1869 O O . GLY A 1 244 ? 8.136 -5.203 32.992 1.00 76.25 244 GLY A O 1
ATOM 1870 N N . ILE A 1 245 ? 7.428 -4.663 30.932 1.00 83.50 245 ILE A N 1
ATOM 1871 C CA . ILE A 1 245 ? 8.716 -4.868 30.270 1.00 83.50 245 ILE A CA 1
ATOM 1872 C C . ILE A 1 245 ? 9.428 -3.515 30.259 1.00 83.50 245 ILE A C 1
ATOM 1874 O O . ILE A 1 245 ? 8.868 -2.520 29.803 1.00 83.50 245 ILE A O 1
ATOM 1878 N N . THR A 1 246 ? 10.661 -3.450 30.758 1.00 85.81 246 THR A N 1
ATOM 1879 C CA . THR A 1 246 ? 11.465 -2.223 30.671 1.00 85.81 246 THR A CA 1
ATOM 1880 C C . THR A 1 246 ? 12.140 -2.163 29.307 1.00 85.81 246 THR A C 1
ATOM 1882 O O . THR A 1 246 ? 13.053 -2.941 29.029 1.00 85.81 246 THR A O 1
ATOM 1885 N N . LEU A 1 247 ? 11.711 -1.231 28.458 1.00 88.00 247 LEU A N 1
ATOM 1886 C CA . LEU A 1 247 ? 12.369 -0.928 27.192 1.00 88.00 247 LEU A CA 1
ATOM 1887 C C . LEU A 1 247 ? 13.373 0.208 27.405 1.00 88.00 247 LEU A C 1
ATOM 1889 O O . LEU A 1 247 ? 13.029 1.237 27.988 1.00 88.00 247 LEU A O 1
ATOM 1893 N N . ARG A 1 248 ? 14.608 0.026 26.928 1.00 87.94 248 ARG A N 1
ATOM 1894 C CA . ARG A 1 248 ? 15.637 1.070 26.899 1.00 87.94 248 ARG A CA 1
ATOM 1895 C C . ARG A 1 248 ? 15.764 1.585 25.469 1.00 87.94 248 ARG A C 1
ATOM 1897 O O . ARG A 1 248 ? 16.221 0.847 24.602 1.00 87.94 248 ARG A O 1
ATOM 1904 N N . GLU A 1 249 ? 15.354 2.824 25.242 1.00 85.62 249 GLU A N 1
ATOM 1905 C CA . GLU A 1 249 ? 15.529 3.522 23.969 1.00 85.62 249 GLU A CA 1
ATOM 1906 C C . GLU A 1 249 ? 16.730 4.457 24.075 1.00 85.62 249 GLU A C 1
ATOM 1908 O O . GLU A 1 249 ? 16.869 5.197 25.049 1.00 85.62 249 GLU A O 1
ATOM 1913 N N . GLU A 1 250 ? 17.620 4.386 23.093 1.00 85.56 250 GLU A N 1
ATOM 1914 C CA . GLU A 1 250 ? 18.733 5.315 22.935 1.00 85.56 250 GLU A CA 1
ATOM 1915 C C . GLU A 1 250 ? 18.277 6.417 21.977 1.00 85.56 250 GLU A C 1
ATOM 1917 O O . GLU A 1 250 ? 17.823 6.132 20.869 1.00 85.56 250 GLU A O 1
ATOM 1922 N N . ILE A 1 251 ? 18.309 7.658 22.450 1.00 87.88 251 ILE A N 1
ATOM 1923 C CA . ILE A 1 251 ? 17.957 8.852 21.684 1.00 87.88 251 ILE A CA 1
ATOM 1924 C C . ILE A 1 251 ? 19.218 9.316 20.942 1.00 87.88 251 ILE A C 1
ATOM 1926 O O . ILE A 1 251 ? 20.335 9.052 21.386 1.00 87.88 251 ILE A O 1
ATOM 1930 N N . ASP A 1 252 ? 19.053 10.011 19.815 1.00 74.88 252 ASP A N 1
ATOM 1931 C CA . ASP A 1 252 ? 20.140 10.450 18.923 1.00 74.88 252 ASP A CA 1
ATOM 1932 C C . ASP A 1 252 ? 21.251 11.281 19.608 1.00 74.88 252 ASP A C 1
ATOM 1934 O O . ASP A 1 252 ? 22.350 11.409 19.069 1.00 74.88 252 ASP A O 1
ATOM 1938 N N . ASP A 1 253 ? 21.006 11.829 20.802 1.00 87.62 253 ASP A N 1
ATOM 1939 C CA . ASP A 1 253 ? 21.999 12.542 21.617 1.00 87.62 253 ASP A CA 1
ATOM 1940 C C . ASP A 1 253 ? 22.855 11.620 22.516 1.00 87.62 253 ASP A C 1
ATOM 1942 O O . ASP A 1 253 ? 23.679 12.098 23.301 1.00 87.62 253 ASP A O 1
ATOM 1946 N N . GLY A 1 254 ? 22.674 10.300 22.410 1.00 85.81 254 GLY A N 1
ATOM 1947 C CA . GLY A 1 254 ? 23.338 9.288 23.232 1.00 85.81 254 GLY A CA 1
ATOM 1948 C C . GLY A 1 254 ? 22.728 9.123 24.627 1.00 85.81 254 GLY A C 1
ATOM 1949 O O . GLY A 1 254 ? 23.257 8.362 25.444 1.00 85.81 254 GLY A O 1
ATOM 1950 N N . THR A 1 255 ? 21.624 9.811 24.944 1.00 88.12 255 THR A N 1
ATOM 1951 C CA . THR A 1 255 ? 20.895 9.569 26.192 1.00 88.12 255 THR A CA 1
ATOM 1952 C C . THR A 1 255 ? 20.005 8.338 26.063 1.00 88.12 255 THR A C 1
ATOM 1954 O O . THR A 1 255 ? 19.332 8.115 25.061 1.00 88.12 255 THR A O 1
ATOM 1957 N N . SER A 1 256 ? 20.000 7.492 27.096 1.00 86.00 256 SER A N 1
ATOM 1958 C CA . SER A 1 256 ? 19.077 6.360 27.167 1.00 86.00 256 SER A CA 1
ATOM 1959 C C . SER A 1 256 ? 17.883 6.698 28.050 1.00 86.00 256 SER A C 1
ATOM 1961 O O . SER A 1 256 ? 18.063 6.973 29.237 1.00 86.00 256 SER A O 1
ATOM 1963 N N . VAL A 1 257 ? 16.668 6.576 27.523 1.00 87.38 257 VAL A N 1
ATOM 1964 C CA . VAL A 1 257 ? 15.435 6.644 28.315 1.00 87.38 257 VAL A CA 1
ATOM 1965 C C . VAL A 1 257 ? 14.909 5.229 28.525 1.00 87.38 257 VAL A C 1
ATOM 1967 O O . VAL A 1 257 ? 14.805 4.435 27.593 1.00 87.38 257 VAL A O 1
ATOM 1970 N N . SER A 1 258 ? 14.615 4.888 29.780 1.00 88.25 258 SER A N 1
ATOM 1971 C CA . SER A 1 258 ? 13.962 3.622 30.122 1.00 88.25 258 SER A CA 1
ATOM 1972 C C . SER A 1 258 ? 12.481 3.874 30.359 1.00 88.25 258 SER A C 1
ATOM 1974 O O . SER A 1 258 ? 12.125 4.680 31.219 1.00 88.25 258 SER A O 1
ATOM 1976 N N . ARG A 1 259 ? 11.618 3.183 29.616 1.00 90.50 259 ARG A N 1
ATOM 1977 C CA . ARG A 1 259 ? 10.163 3.241 29.780 1.00 90.50 259 ARG A CA 1
ATOM 1978 C C . ARG A 1 259 ? 9.632 1.846 30.092 1.00 90.50 259 ARG A C 1
ATOM 1980 O O . ARG A 1 259 ? 10.013 0.872 29.450 1.00 90.50 259 ARG A O 1
ATOM 1987 N N . LEU A 1 260 ? 8.733 1.761 31.071 1.00 89.38 260 LEU A N 1
ATOM 1988 C CA . LEU A 1 260 ? 7.916 0.568 31.281 1.00 89.38 260 LEU A CA 1
ATOM 1989 C C . LEU A 1 260 ? 6.834 0.532 30.203 1.00 89.38 260 LEU A C 1
ATOM 1991 O O . LEU A 1 260 ? 6.045 1.471 30.082 1.00 89.38 260 LEU A O 1
ATOM 1995 N N . ILE A 1 261 ? 6.830 -0.538 29.421 1.00 91.06 261 ILE A N 1
ATOM 1996 C CA . ILE A 1 261 ? 5.815 -0.815 28.412 1.00 91.06 261 ILE A CA 1
ATOM 1997 C C . ILE A 1 261 ? 5.065 -2.089 28.780 1.00 91.06 261 ILE A C 1
ATOM 1999 O O . ILE A 1 261 ? 5.595 -3.011 29.408 1.00 91.06 261 ILE A O 1
ATOM 2003 N N . THR A 1 262 ? 3.801 -2.131 28.395 1.00 90.31 262 THR A N 1
ATOM 2004 C CA . THR A 1 262 ? 2.981 -3.333 28.522 1.00 90.31 262 THR A CA 1
ATOM 2005 C C . THR A 1 262 ? 3.422 -4.387 27.496 1.00 90.31 262 THR A C 1
ATOM 2007 O O . THR A 1 262 ? 3.930 -4.028 26.430 1.00 90.31 262 THR A O 1
ATOM 2010 N N . PRO A 1 263 ? 3.197 -5.690 27.745 1.00 87.38 263 PRO A N 1
ATOM 2011 C CA . PRO A 1 263 ? 3.454 -6.733 26.746 1.00 87.38 263 PRO A CA 1
ATOM 2012 C C . PRO A 1 263 ? 2.770 -6.463 25.395 1.00 87.38 263 PRO A C 1
ATOM 2014 O O . PRO A 1 263 ? 3.375 -6.638 24.344 1.00 87.38 263 PRO A O 1
ATOM 2017 N N . ALA A 1 264 ? 1.547 -5.923 25.414 1.00 83.75 264 ALA A N 1
ATOM 2018 C CA . ALA A 1 264 ? 0.822 -5.561 24.197 1.00 83.75 264 ALA A CA 1
ATOM 2019 C C . ALA A 1 264 ? 1.485 -4.410 23.413 1.00 83.75 264 ALA A C 1
ATOM 2021 O O . ALA A 1 264 ? 1.451 -4.400 22.183 1.00 83.75 264 ALA A O 1
ATOM 2022 N N . GLU A 1 265 ? 2.080 -3.429 24.099 1.00 86.88 265 GLU A N 1
ATOM 2023 C CA . GLU A 1 265 ? 2.875 -2.383 23.444 1.00 86.88 265 GLU A CA 1
ATOM 2024 C C . GLU A 1 265 ? 4.161 -2.961 22.848 1.00 86.88 265 GLU A C 1
ATOM 2026 O O . GLU A 1 265 ? 4.507 -2.615 21.720 1.00 86.88 265 GLU A O 1
ATOM 2031 N N . TYR A 1 266 ? 4.829 -3.877 23.556 1.00 88.62 266 TYR A N 1
ATOM 2032 C CA . TYR A 1 266 ? 6.021 -4.555 23.046 1.00 88.62 266 TYR A CA 1
ATOM 2033 C C . TYR A 1 266 ? 5.730 -5.321 21.751 1.00 88.62 266 TYR A C 1
ATOM 2035 O O . TYR A 1 266 ? 6.448 -5.155 20.765 1.00 88.62 266 TYR A O 1
ATOM 2043 N N . ASP A 1 267 ? 4.640 -6.088 21.715 1.00 87.69 267 ASP A N 1
ATOM 2044 C CA . ASP A 1 267 ? 4.240 -6.846 20.528 1.00 87.69 267 ASP A CA 1
ATOM 2045 C C . ASP A 1 267 ? 3.938 -5.928 19.334 1.00 87.69 267 ASP A C 1
ATOM 2047 O O . ASP A 1 267 ? 4.344 -6.217 18.206 1.00 87.69 267 ASP A O 1
ATOM 2051 N N . ARG A 1 268 ? 3.288 -4.779 19.573 1.00 88.50 268 ARG A N 1
ATOM 2052 C CA . ARG A 1 268 ? 3.051 -3.762 18.532 1.00 88.50 268 ARG A CA 1
ATOM 2053 C C . ARG A 1 268 ? 4.357 -3.174 18.009 1.00 88.50 268 ARG A C 1
ATOM 2055 O O . ARG A 1 268 ? 4.534 -3.078 16.801 1.00 88.50 268 ARG A O 1
ATOM 2062 N N . MET A 1 269 ? 5.292 -2.830 18.894 1.00 87.88 269 MET A N 1
ATOM 2063 C CA . MET A 1 269 ? 6.598 -2.297 18.493 1.00 87.88 269 MET A CA 1
ATOM 2064 C C . MET A 1 269 ? 7.423 -3.324 17.711 1.00 87.88 269 MET A C 1
ATOM 2066 O O . MET A 1 269 ? 8.082 -2.974 16.731 1.00 87.88 269 MET A O 1
ATOM 2070 N N . ALA A 1 270 ? 7.372 -4.596 18.110 1.00 87.19 270 ALA A N 1
ATOM 2071 C CA . ALA A 1 270 ? 8.026 -5.684 17.395 1.00 87.19 270 ALA A CA 1
ATOM 2072 C C . ALA A 1 270 ? 7.416 -5.893 15.998 1.00 87.19 270 ALA A C 1
ATOM 2074 O O . ALA A 1 270 ? 8.157 -6.058 15.025 1.00 87.19 270 ALA A O 1
ATOM 2075 N N . ALA A 1 271 ? 6.085 -5.830 15.881 1.00 85.81 271 ALA A N 1
ATOM 2076 C CA . ALA A 1 271 ? 5.385 -5.905 14.601 1.00 85.81 271 ALA A CA 1
ATOM 2077 C C . ALA A 1 271 ? 5.745 -4.725 13.682 1.00 85.81 271 ALA A C 1
ATOM 2079 O O . ALA A 1 271 ? 6.127 -4.946 12.532 1.00 85.81 271 ALA A O 1
ATOM 2080 N N . ASP A 1 272 ? 5.726 -3.495 14.201 1.00 88.31 272 ASP A N 1
ATOM 2081 C CA . ASP A 1 272 ? 6.109 -2.288 13.460 1.00 88.31 272 ASP A CA 1
ATOM 2082 C C . ASP A 1 272 ? 7.560 -2.354 12.975 1.00 88.31 272 ASP A C 1
ATOM 2084 O O . ASP A 1 272 ? 7.862 -1.999 11.832 1.00 88.31 272 ASP A O 1
ATOM 2088 N N . LYS A 1 273 ? 8.477 -2.826 13.828 1.00 90.31 273 LYS A N 1
ATOM 2089 C CA . LYS A 1 273 ? 9.884 -3.005 13.462 1.00 90.31 273 LYS A CA 1
ATOM 2090 C C . LYS A 1 273 ? 10.027 -4.019 12.329 1.00 90.31 273 LYS A C 1
ATOM 2092 O O . LYS A 1 273 ? 10.666 -3.709 11.324 1.00 90.31 273 LYS A O 1
ATOM 2097 N N . ARG A 1 274 ? 9.381 -5.184 12.447 1.00 88.44 274 ARG A N 1
ATOM 2098 C CA . ARG A 1 274 ? 9.376 -6.211 11.396 1.00 88.44 274 ARG A CA 1
ATOM 2099 C C . ARG A 1 274 ? 8.797 -5.664 10.089 1.00 88.44 274 ARG A C 1
ATOM 2101 O O . ARG A 1 274 ? 9.358 -5.906 9.026 1.00 88.44 274 ARG A O 1
ATOM 2108 N N . GLN A 1 275 ? 7.720 -4.883 10.151 1.00 87.38 275 GLN A N 1
ATOM 2109 C CA . GLN A 1 275 ? 7.114 -4.276 8.968 1.00 87.38 275 GLN A CA 1
ATOM 2110 C C . GLN A 1 275 ? 8.055 -3.272 8.288 1.00 87.38 275 GLN A C 1
ATOM 2112 O O . GLN A 1 275 ? 8.167 -3.273 7.061 1.00 87.38 275 GLN A O 1
ATOM 2117 N N . ARG A 1 276 ? 8.773 -2.443 9.057 1.00 89.44 276 ARG A N 1
ATOM 2118 C CA . ARG A 1 276 ? 9.787 -1.534 8.500 1.00 89.44 276 ARG A CA 1
ATOM 2119 C C . ARG A 1 276 ? 10.929 -2.298 7.839 1.00 89.44 276 ARG A C 1
ATOM 2121 O O . ARG A 1 276 ? 11.317 -1.931 6.737 1.00 89.44 276 ARG A O 1
ATOM 2128 N N . GLU A 1 277 ? 11.431 -3.355 8.474 1.00 89.12 277 GLU A N 1
ATOM 2129 C CA . GLU A 1 277 ? 12.487 -4.210 7.911 1.00 89.12 277 GLU A CA 1
ATOM 2130 C C . GLU A 1 277 ? 12.052 -4.883 6.599 1.00 89.12 277 GLU A C 1
ATOM 2132 O O . GLU A 1 277 ? 12.831 -4.964 5.651 1.00 89.12 277 GLU A O 1
ATOM 2137 N N . ILE A 1 278 ? 10.789 -5.308 6.503 1.00 89.62 278 ILE A N 1
ATOM 2138 C CA . ILE A 1 278 ? 10.220 -5.841 5.259 1.00 89.62 278 ILE A CA 1
ATOM 2139 C C . ILE A 1 278 ? 10.152 -4.741 4.188 1.00 89.62 278 ILE A C 1
ATOM 2141 O O . ILE A 1 278 ? 10.607 -4.948 3.067 1.00 89.62 278 ILE A O 1
ATOM 2145 N N . MET A 1 279 ? 9.646 -3.551 4.519 1.00 87.25 279 MET A N 1
ATOM 2146 C CA . MET A 1 279 ? 9.473 -2.451 3.555 1.00 87.25 279 MET A CA 1
ATOM 2147 C C . MET A 1 279 ? 10.793 -1.842 3.053 1.00 87.25 279 MET A C 1
ATOM 2149 O O . MET A 1 279 ? 10.844 -1.300 1.945 1.00 87.25 279 MET A O 1
ATOM 2153 N N . THR A 1 280 ? 11.869 -1.919 3.839 1.00 90.75 280 THR A N 1
ATOM 2154 C CA . THR A 1 280 ? 13.207 -1.480 3.410 1.00 90.75 280 THR A CA 1
ATOM 2155 C C . THR A 1 280 ? 13.953 -2.543 2.608 1.00 90.75 280 THR A C 1
ATOM 2157 O O . THR A 1 280 ? 14.990 -2.234 2.018 1.00 90.75 280 THR A O 1
ATOM 2160 N N . ASN A 1 281 ? 13.436 -3.774 2.522 1.00 90.81 281 ASN A N 1
ATOM 2161 C CA . ASN A 1 281 ? 14.071 -4.822 1.739 1.00 90.81 281 ASN A CA 1
ATOM 2162 C C . ASN A 1 281 ? 14.008 -4.490 0.228 1.00 90.81 281 ASN A C 1
ATOM 2164 O O . ASN A 1 281 ? 12.918 -4.290 -0.320 1.00 90.81 281 ASN A O 1
ATOM 2168 N N . PRO A 1 282 ? 15.146 -4.480 -0.492 1.00 88.69 282 PRO A N 1
ATOM 2169 C CA . PRO A 1 282 ? 15.181 -4.135 -1.915 1.00 88.69 282 PRO A CA 1
ATOM 2170 C C . PRO A 1 282 ? 14.367 -5.097 -2.798 1.00 88.69 282 PRO A C 1
ATOM 2172 O O . PRO A 1 282 ? 13.873 -4.693 -3.854 1.00 88.69 282 PRO A O 1
ATOM 2175 N N . ALA A 1 283 ? 14.184 -6.354 -2.377 1.00 89.00 283 ALA A N 1
ATOM 2176 C CA . ALA A 1 283 ? 13.332 -7.311 -3.081 1.00 89.00 283 ALA A CA 1
ATOM 2177 C C . ALA A 1 283 ? 11.848 -6.924 -2.987 1.00 89.00 283 ALA A C 1
ATOM 2179 O O . ALA A 1 283 ? 11.132 -7.011 -3.984 1.00 89.00 283 ALA A O 1
ATOM 2180 N N . VAL A 1 284 ? 11.408 -6.431 -1.824 1.00 90.75 284 VAL A N 1
ATOM 2181 C CA . VAL A 1 284 ? 10.041 -5.929 -1.610 1.00 90.75 284 VAL A CA 1
ATOM 2182 C C . VAL A 1 284 ? 9.796 -4.678 -2.442 1.00 90.75 284 VAL A C 1
ATOM 2184 O O . VAL A 1 284 ? 8.791 -4.605 -3.144 1.00 90.75 284 VAL A O 1
ATOM 2187 N N . GLN A 1 285 ? 10.746 -3.741 -2.466 1.00 90.69 285 GLN A N 1
ATOM 2188 C CA . GLN A 1 285 ? 10.649 -2.546 -3.313 1.00 90.69 285 GLN A CA 1
ATOM 2189 C C . GLN A 1 285 ? 10.559 -2.902 -4.803 1.00 90.69 285 GLN A C 1
ATOM 2191 O O . GLN A 1 285 ? 9.684 -2.402 -5.507 1.00 90.69 285 GLN A O 1
ATOM 2196 N N . SER A 1 286 ? 11.405 -3.827 -5.268 1.00 88.12 286 SER A N 1
ATOM 2197 C CA . SER A 1 286 ? 11.389 -4.296 -6.661 1.00 88.12 286 SER A CA 1
ATOM 2198 C C . SER A 1 286 ? 10.066 -4.974 -7.030 1.00 88.12 286 SER A C 1
ATOM 2200 O O . SER A 1 286 ? 9.578 -4.816 -8.149 1.00 88.12 286 SER A O 1
ATOM 2202 N N . TYR A 1 287 ? 9.476 -5.726 -6.097 1.00 89.56 287 TYR A N 1
ATOM 2203 C CA . TYR A 1 287 ? 8.170 -6.353 -6.281 1.00 89.56 287 TYR A CA 1
ATOM 2204 C C . TYR A 1 287 ? 7.041 -5.327 -6.348 1.00 89.56 287 TYR A C 1
ATOM 2206 O O . TYR A 1 287 ? 6.244 -5.388 -7.279 1.00 89.56 287 TYR A O 1
ATOM 2214 N N . LEU A 1 288 ? 6.997 -4.355 -5.433 1.00 89.31 288 LEU A N 1
ATOM 2215 C CA . LEU A 1 288 ? 5.982 -3.298 -5.451 1.00 89.31 288 LEU A CA 1
ATOM 2216 C C . LEU A 1 288 ? 6.082 -2.436 -6.724 1.00 89.31 288 LEU A C 1
ATOM 2218 O O . LEU A 1 288 ? 5.062 -2.094 -7.326 1.00 89.31 288 LEU A O 1
ATOM 2222 N N . GLU A 1 289 ? 7.297 -2.152 -7.204 1.00 88.19 289 GLU A N 1
ATOM 2223 C CA . GLU A 1 289 ? 7.502 -1.463 -8.483 1.00 88.19 289 GLU A CA 1
ATOM 2224 C C . GLU A 1 289 ? 6.988 -2.308 -9.663 1.00 88.19 289 GLU A C 1
ATOM 2226 O O . GLU A 1 289 ? 6.234 -1.819 -10.504 1.00 88.19 289 GLU A O 1
ATOM 2231 N N . ALA A 1 290 ? 7.340 -3.597 -9.719 1.00 85.88 290 ALA A N 1
ATOM 2232 C CA . ALA A 1 290 ? 6.872 -4.490 -10.779 1.00 85.88 290 ALA A CA 1
ATOM 2233 C C . ALA A 1 290 ? 5.343 -4.654 -10.768 1.00 85.88 290 ALA A C 1
ATOM 2235 O O . ALA A 1 290 ? 4.709 -4.685 -11.823 1.00 85.88 290 ALA A O 1
ATOM 2236 N N . LEU A 1 291 ? 4.753 -4.718 -9.577 1.00 86.62 291 LEU A N 1
ATOM 2237 C CA . LEU A 1 291 ? 3.320 -4.828 -9.365 1.00 86.62 291 LEU A CA 1
ATOM 2238 C C . LEU A 1 291 ? 2.576 -3.570 -9.824 1.00 86.62 291 LEU A C 1
ATOM 2240 O O . LEU A 1 291 ? 1.587 -3.681 -10.543 1.00 86.62 291 LEU A O 1
ATOM 2244 N N . SER A 1 292 ? 3.054 -2.380 -9.454 1.00 84.62 292 SER A N 1
ATOM 2245 C CA . SER A 1 292 ? 2.447 -1.119 -9.905 1.00 84.62 292 SER A CA 1
ATOM 2246 C C . SER A 1 292 ? 2.524 -0.962 -11.427 1.00 84.62 292 SER A C 1
ATOM 2248 O O . SER A 1 292 ? 1.539 -0.581 -12.056 1.00 84.62 292 SER A O 1
ATOM 2250 N N . ALA A 1 293 ? 3.647 -1.345 -12.045 1.00 79.69 293 ALA A N 1
ATOM 2251 C CA . ALA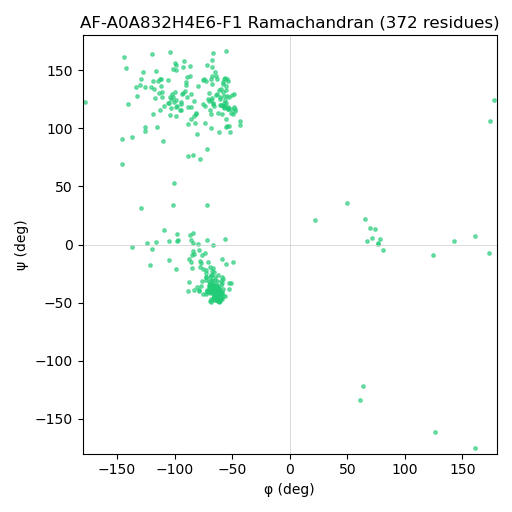 A 1 293 ? 3.781 -1.368 -13.501 1.00 79.69 293 ALA A CA 1
ATOM 2252 C C . ALA A 1 293 ? 2.806 -2.354 -14.167 1.00 79.69 293 ALA A C 1
ATOM 2254 O O . ALA A 1 293 ? 2.268 -2.056 -15.230 1.00 79.69 293 ALA A O 1
ATOM 2255 N N . TYR A 1 294 ? 2.560 -3.509 -13.543 1.00 79.25 294 TYR A N 1
ATOM 2256 C CA . TYR A 1 294 ? 1.593 -4.494 -14.027 1.00 79.25 294 TYR A CA 1
ATOM 2257 C C . TYR A 1 294 ? 0.140 -4.007 -13.895 1.00 79.25 294 TYR A C 1
ATOM 2259 O O . TYR A 1 294 ? -0.647 -4.173 -14.820 1.00 79.25 294 TYR A O 1
ATOM 2267 N N . GLN A 1 295 ? -0.217 -3.361 -12.781 1.00 80.56 295 GLN A N 1
ATOM 2268 C CA . GLN A 1 295 ? -1.573 -2.841 -12.550 1.00 80.56 295 GLN A CA 1
ATOM 2269 C C . GLN A 1 295 ? -1.947 -1.680 -13.480 1.00 80.56 295 GLN A C 1
ATOM 2271 O O . GLN A 1 295 ? -3.120 -1.517 -13.804 1.00 80.56 295 GLN A O 1
ATOM 2276 N N . LEU A 1 296 ? -0.971 -0.872 -13.901 1.00 78.19 296 LEU A N 1
ATOM 2277 C CA . LEU A 1 296 ? -1.197 0.242 -14.827 1.00 78.19 296 LEU A CA 1
ATOM 2278 C C . LEU A 1 296 ? -1.474 -0.215 -16.266 1.00 78.19 296 LEU A C 1
ATOM 2280 O O . LEU A 1 296 ? -2.061 0.544 -17.033 1.00 78.19 296 LEU A O 1
ATOM 2284 N N . ASP A 1 297 ? -1.053 -1.425 -16.633 1.00 74.50 297 ASP A N 1
ATOM 2285 C CA . ASP A 1 297 ? -1.230 -1.978 -17.977 1.00 74.50 297 ASP A CA 1
ATOM 2286 C C . ASP A 1 297 ? -1.453 -3.506 -17.915 1.00 74.50 297 ASP A C 1
ATOM 2288 O O . ASP A 1 297 ? -0.568 -4.285 -18.291 1.00 74.50 297 ASP A O 1
ATOM 2292 N N . PRO A 1 298 ? -2.615 -3.960 -17.399 1.00 63.41 298 PRO A N 1
ATOM 2293 C CA . PRO A 1 298 ? -2.896 -5.382 -17.199 1.00 63.41 298 PRO A CA 1
ATOM 2294 C C . PRO A 1 298 ? -3.078 -6.137 -18.526 1.00 63.41 298 PRO A C 1
ATOM 2296 O O . PRO A 1 298 ? -2.773 -7.328 -18.602 1.00 63.41 298 PRO A O 1
ATOM 2299 N N . GLU A 1 299 ? -3.529 -5.447 -19.582 1.00 58.16 299 GLU A N 1
ATOM 2300 C CA . GLU A 1 299 ? -3.657 -5.988 -20.945 1.00 58.16 299 GLU A CA 1
ATOM 2301 C C . GLU A 1 299 ? -2.352 -5.873 -21.759 1.00 58.16 299 GLU A C 1
ATOM 2303 O O . GLU A 1 299 ? -2.173 -6.561 -22.769 1.00 58.16 299 GLU A O 1
ATOM 2308 N N . GLY A 1 300 ? -1.394 -5.066 -21.292 1.00 51.72 300 GLY A N 1
ATOM 2309 C CA . GLY A 1 300 ? -0.088 -4.796 -21.892 1.00 51.72 300 GLY A CA 1
ATOM 2310 C C . GLY A 1 300 ? 0.921 -5.931 -21.829 1.00 51.72 300 GLY A C 1
ATOM 2311 O O . GLY A 1 300 ? 2.127 -5.692 -21.782 1.00 51.72 300 GLY A O 1
ATOM 2312 N N . GLY A 1 301 ? 0.481 -7.186 -21.920 1.00 48.22 301 GLY A N 1
ATOM 2313 C CA . GLY A 1 301 ? 1.345 -8.369 -22.027 1.00 48.22 301 GLY A CA 1
ATOM 2314 C C . GLY A 1 301 ? 2.332 -8.355 -23.212 1.00 48.22 301 GLY A C 1
ATOM 2315 O O . GLY A 1 301 ? 3.037 -9.336 -23.435 1.00 48.22 301 GLY A O 1
ATOM 2316 N N . LYS A 1 302 ? 2.405 -7.265 -23.990 1.00 49.31 302 LYS A N 1
ATOM 2317 C CA . LYS A 1 302 ? 3.319 -7.065 -25.123 1.00 49.31 302 LYS A CA 1
ATOM 2318 C C . LYS A 1 302 ? 3.973 -5.688 -25.191 1.00 49.31 302 LYS A C 1
ATOM 2320 O O . LYS A 1 302 ? 4.788 -5.483 -26.093 1.00 49.31 302 LYS A O 1
ATOM 2325 N N . THR A 1 303 ? 3.675 -4.752 -24.288 1.00 50.16 303 THR A N 1
ATOM 2326 C CA . THR A 1 303 ? 4.475 -3.529 -24.166 1.00 50.16 303 THR A CA 1
ATOM 2327 C C . THR A 1 303 ? 5.806 -3.941 -23.546 1.00 50.16 303 THR A C 1
ATOM 2329 O O . THR A 1 303 ? 6.012 -3.900 -22.338 1.00 50.16 303 THR A O 1
ATOM 2332 N N . LEU A 1 304 ? 6.706 -4.439 -24.406 1.00 52.12 304 LEU A N 1
ATOM 2333 C CA . LEU A 1 304 ? 8.129 -4.579 -24.131 1.00 52.12 304 LEU A CA 1
ATOM 2334 C C . LEU A 1 304 ? 8.543 -3.280 -23.447 1.00 52.12 304 LEU A C 1
ATOM 2336 O O . LEU A 1 304 ? 8.599 -2.227 -24.087 1.00 52.12 304 LEU A O 1
ATOM 2340 N N . GLY A 1 305 ? 8.784 -3.340 -22.136 1.00 52.78 305 GLY A N 1
ATOM 2341 C CA . GLY A 1 305 ? 9.380 -2.214 -21.440 1.00 52.78 305 GLY A CA 1
ATOM 2342 C C . GLY A 1 305 ? 10.689 -1.850 -22.141 1.00 52.78 305 GLY A C 1
ATOM 2343 O O . GLY A 1 305 ? 11.237 -2.639 -22.910 1.00 52.78 305 GLY A O 1
ATOM 2344 N N . ILE A 1 306 ? 11.241 -0.679 -21.833 1.00 52.44 306 ILE A N 1
ATOM 2345 C CA . ILE A 1 306 ? 12.488 -0.140 -22.419 1.00 52.44 306 ILE A CA 1
ATOM 2346 C C . ILE A 1 306 ? 13.667 -1.157 -22.399 1.00 52.44 306 ILE A C 1
ATOM 2348 O O . ILE A 1 306 ? 14.636 -1.002 -23.134 1.00 52.44 306 ILE A O 1
ATOM 2352 N N . PHE A 1 307 ? 13.561 -2.238 -21.615 1.00 54.50 307 PHE A N 1
ATOM 2353 C CA . PHE A 1 307 ? 14.539 -3.319 -21.458 1.00 54.50 307 PHE A CA 1
ATOM 2354 C C . PHE A 1 307 ? 14.144 -4.684 -22.058 1.00 54.50 307 PHE A C 1
ATOM 2356 O O . PHE A 1 307 ? 14.783 -5.687 -21.752 1.00 54.50 307 PHE A O 1
ATOM 2363 N N . GLY A 1 308 ? 13.102 -4.766 -22.886 1.00 60.06 308 GLY A N 1
ATOM 2364 C CA . GLY A 1 308 ? 12.797 -5.980 -23.649 1.00 60.06 308 GLY A CA 1
ATOM 2365 C C . GLY A 1 308 ? 12.194 -7.151 -22.856 1.00 60.06 308 GLY A C 1
ATOM 2366 O O . GLY A 1 308 ? 12.132 -8.262 -23.374 1.00 60.06 308 GLY A O 1
ATOM 2367 N N . LYS A 1 309 ? 11.733 -6.924 -21.620 1.00 70.31 309 LYS A N 1
ATOM 2368 C CA . LYS A 1 309 ? 10.994 -7.912 -20.814 1.00 70.31 309 LYS A CA 1
ATOM 2369 C C . LYS A 1 309 ? 9.544 -7.474 -20.643 1.00 70.31 309 LYS A C 1
ATOM 2371 O O . LYS A 1 309 ? 9.287 -6.278 -20.483 1.00 70.31 309 LYS A O 1
ATOM 2376 N N . SER A 1 310 ? 8.619 -8.430 -20.669 1.00 79.50 310 SER A N 1
ATOM 2377 C CA . SER A 1 310 ? 7.209 -8.164 -20.379 1.00 79.50 310 SER A CA 1
ATOM 2378 C C . SER A 1 310 ? 7.029 -7.775 -18.903 1.00 79.50 310 SER A C 1
ATOM 2380 O O . SER A 1 310 ? 7.818 -8.183 -18.043 1.00 79.50 310 SER A O 1
ATOM 2382 N N . ASN A 1 311 ? 5.993 -6.994 -18.579 1.00 77.62 311 ASN A N 1
ATOM 2383 C CA . ASN A 1 311 ? 5.669 -6.671 -17.181 1.00 77.62 311 ASN A CA 1
ATOM 2384 C C . ASN A 1 311 ? 5.377 -7.940 -16.360 1.00 77.62 311 ASN A C 1
ATOM 2386 O O . ASN A 1 311 ? 5.747 -8.014 -15.190 1.00 77.62 311 ASN A O 1
ATOM 2390 N N . THR A 1 312 ? 4.822 -8.973 -16.999 1.00 79.50 312 THR A N 1
ATOM 2391 C CA . THR A 1 312 ? 4.637 -10.311 -16.422 1.00 79.50 312 THR A CA 1
ATOM 2392 C C . THR A 1 312 ? 5.957 -10.976 -16.027 1.00 79.50 312 THR A C 1
ATOM 2394 O O . THR A 1 312 ? 6.058 -11.494 -14.916 1.00 79.50 312 THR A O 1
ATOM 2397 N N . ASP A 1 313 ? 7.000 -10.901 -16.862 1.00 83.44 313 ASP A N 1
ATOM 2398 C CA . ASP A 1 313 ? 8.316 -11.469 -16.528 1.00 83.44 313 ASP A CA 1
ATOM 2399 C C . ASP A 1 313 ? 8.998 -10.693 -15.399 1.00 83.44 313 ASP A C 1
ATOM 2401 O O . ASP A 1 313 ? 9.645 -11.287 -14.536 1.00 83.44 313 ASP A O 1
ATOM 2405 N N . ARG A 1 314 ? 8.850 -9.358 -15.381 1.00 83.00 314 ARG A N 1
ATOM 2406 C CA . ARG A 1 314 ? 9.373 -8.514 -14.294 1.00 83.00 314 ARG A CA 1
ATOM 2407 C C . ARG A 1 314 ? 8.711 -8.862 -12.964 1.00 83.00 314 ARG A C 1
ATOM 2409 O O . ARG A 1 314 ? 9.417 -8.996 -11.968 1.00 83.00 314 ARG A O 1
ATOM 2416 N N . LEU A 1 315 ? 7.390 -9.052 -12.957 1.00 86.12 315 LEU A N 1
ATOM 2417 C CA . LEU A 1 315 ? 6.648 -9.446 -11.762 1.00 86.12 315 LEU A CA 1
ATOM 2418 C C . LEU A 1 315 ? 7.041 -10.852 -11.296 1.00 86.12 315 LEU A C 1
ATOM 2420 O O . LEU A 1 315 ? 7.319 -11.045 -10.114 1.00 86.12 315 LEU A O 1
ATOM 2424 N N . ALA A 1 316 ? 7.147 -11.818 -12.213 1.00 86.94 316 ALA A N 1
ATOM 2425 C CA . ALA A 1 316 ? 7.593 -13.173 -11.892 1.00 86.94 316 ALA A CA 1
ATOM 2426 C C . ALA A 1 316 ? 9.020 -13.188 -11.316 1.00 86.94 316 ALA A C 1
ATOM 2428 O O . ALA A 1 316 ? 9.274 -13.847 -10.307 1.00 86.94 316 ALA A O 1
ATOM 2429 N N . GLN A 1 317 ? 9.939 -12.418 -11.908 1.00 88.06 317 GLN A N 1
ATOM 2430 C CA . GLN A 1 317 ? 11.309 -12.284 -11.414 1.00 88.06 317 GLN A CA 1
ATOM 2431 C C . GLN A 1 317 ? 11.345 -11.626 -10.027 1.00 88.06 317 GLN A C 1
ATOM 2433 O O . GLN A 1 317 ? 12.062 -12.100 -9.149 1.00 88.06 317 GLN A O 1
ATOM 2438 N N . ALA A 1 318 ? 10.560 -10.572 -9.801 1.00 88.44 318 ALA A N 1
ATOM 2439 C CA . ALA A 1 318 ? 10.495 -9.916 -8.499 1.00 88.44 318 ALA A CA 1
ATOM 2440 C C . ALA A 1 318 ? 9.885 -10.827 -7.418 1.00 88.44 318 ALA A C 1
ATOM 2442 O O . ALA A 1 318 ? 10.392 -10.882 -6.299 1.00 88.44 318 ALA A O 1
ATOM 2443 N N . ARG A 1 319 ? 8.862 -11.617 -7.768 1.00 88.69 319 ARG A N 1
ATOM 2444 C CA . ARG A 1 319 ? 8.265 -12.627 -6.882 1.00 88.69 319 ARG A CA 1
ATOM 2445 C C . ARG A 1 319 ? 9.254 -13.741 -6.524 1.00 88.69 319 ARG A C 1
ATOM 2447 O O . ARG A 1 319 ? 9.311 -14.163 -5.373 1.00 88.69 319 ARG A O 1
ATOM 2454 N N . ALA A 1 320 ? 10.077 -14.179 -7.477 1.00 89.00 320 ALA A N 1
ATOM 2455 C CA . ALA A 1 320 ? 11.151 -15.135 -7.209 1.00 89.00 320 ALA A CA 1
ATOM 2456 C C . ALA A 1 320 ? 12.215 -14.555 -6.258 1.00 89.00 320 ALA A C 1
ATOM 2458 O O . ALA A 1 320 ? 12.658 -15.246 -5.341 1.00 89.00 320 ALA A O 1
ATOM 2459 N N . SER A 1 321 ? 12.579 -13.279 -6.426 1.00 89.62 321 SER A N 1
ATOM 2460 C CA . SER A 1 321 ? 13.514 -12.584 -5.528 1.00 89.62 321 SER A CA 1
ATOM 2461 C C . SER A 1 321 ? 12.978 -12.450 -4.099 1.00 89.62 321 SER A C 1
ATOM 2463 O O . SER A 1 321 ? 13.751 -12.586 -3.154 1.00 89.62 321 SER A O 1
ATOM 2465 N N . LEU A 1 322 ? 11.668 -12.236 -3.923 1.00 90.19 322 LEU A N 1
ATOM 2466 C CA . LEU A 1 322 ? 11.022 -12.250 -2.604 1.00 90.19 322 LEU A CA 1
ATOM 2467 C C . LEU A 1 322 ? 11.144 -13.609 -1.913 1.00 90.19 322 LEU A C 1
ATOM 2469 O O . LEU A 1 322 ? 11.587 -13.679 -0.767 1.00 90.19 322 LEU A O 1
ATOM 2473 N N . GLY A 1 323 ? 10.813 -14.684 -2.636 1.00 87.69 323 GLY A N 1
ATOM 2474 C CA . GLY A 1 323 ? 10.919 -16.049 -2.119 1.00 87.69 323 GLY A CA 1
ATOM 2475 C C . GLY A 1 323 ? 12.355 -16.429 -1.754 1.00 87.69 323 GLY A C 1
ATOM 2476 O O . GLY A 1 323 ? 12.586 -17.024 -0.705 1.00 87.69 323 GLY A O 1
ATOM 2477 N N . ALA A 1 324 ? 13.334 -16.020 -2.567 1.00 88.44 324 ALA A N 1
ATOM 2478 C CA . ALA A 1 324 ? 14.752 -16.218 -2.266 1.00 88.44 324 ALA A CA 1
ATOM 2479 C C . ALA A 1 324 ? 15.218 -15.432 -1.025 1.00 88.44 324 ALA A C 1
ATOM 2481 O O . ALA A 1 324 ? 16.108 -15.885 -0.311 1.00 88.44 324 ALA A O 1
ATOM 2482 N N . GLY A 1 325 ? 14.602 -14.277 -0.752 1.00 85.94 325 GLY A N 1
ATOM 2483 C CA . GLY A 1 325 ? 14.833 -13.478 0.452 1.00 85.94 325 GLY A CA 1
ATOM 2484 C C . GLY A 1 325 ? 14.098 -13.978 1.700 1.00 85.94 325 GLY A C 1
ATOM 2485 O O . GLY A 1 325 ? 14.218 -13.348 2.748 1.00 85.94 325 GLY A O 1
ATOM 2486 N N . GLY A 1 326 ? 13.328 -15.070 1.605 1.00 88.19 326 GLY A N 1
ATOM 2487 C CA . GLY A 1 326 ? 12.541 -15.608 2.717 1.00 88.19 326 GLY A CA 1
ATOM 2488 C C . GLY A 1 326 ? 11.345 -14.740 3.121 1.00 88.19 326 GLY A C 1
ATOM 2489 O O . GLY A 1 326 ? 10.782 -14.949 4.192 1.00 88.19 326 GLY A O 1
ATOM 2490 N N . ILE A 1 327 ? 10.952 -13.771 2.289 1.00 87.38 327 ILE A N 1
ATOM 2491 C CA . ILE A 1 327 ? 9.802 -12.902 2.548 1.00 87.38 327 ILE A CA 1
ATOM 2492 C C . ILE A 1 327 ? 8.596 -13.495 1.833 1.00 87.38 327 ILE A C 1
ATOM 2494 O O . ILE A 1 327 ? 8.558 -13.571 0.602 1.00 87.38 327 ILE A O 1
ATOM 2498 N N . ALA A 1 328 ? 7.601 -13.915 2.610 1.00 87.56 328 ALA A N 1
ATOM 2499 C CA . ALA A 1 328 ? 6.324 -14.320 2.054 1.00 87.56 328 ALA A CA 1
ATOM 2500 C C . ALA A 1 328 ? 5.614 -13.095 1.466 1.00 87.56 328 ALA A C 1
ATOM 2502 O O . ALA A 1 328 ? 5.563 -12.035 2.081 1.00 87.56 328 ALA A O 1
ATOM 2503 N N . GLU A 1 329 ? 5.007 -13.250 0.293 1.00 86.00 329 GLU A N 1
ATOM 2504 C CA . GLU A 1 329 ? 4.219 -12.190 -0.351 1.00 86.00 329 GLU A CA 1
ATOM 2505 C C . GLU A 1 329 ? 3.062 -11.700 0.540 1.00 86.00 329 GLU A C 1
ATOM 2507 O O . GLU A 1 329 ? 2.717 -10.524 0.512 1.00 86.00 329 GLU A O 1
ATOM 2512 N N . ALA A 1 330 ? 2.521 -12.582 1.389 1.00 85.62 330 ALA A N 1
ATOM 2513 C CA . ALA A 1 330 ? 1.489 -12.259 2.374 1.00 85.62 330 ALA A CA 1
ATOM 2514 C C . ALA A 1 330 ? 1.970 -11.326 3.502 1.00 85.62 330 ALA A C 1
ATOM 2516 O O . ALA A 1 330 ? 1.148 -10.648 4.112 1.00 85.62 330 ALA A O 1
ATOM 2517 N N . ASP A 1 331 ? 3.280 -11.272 3.762 1.00 86.06 331 ASP A N 1
ATOM 2518 C CA . ASP A 1 331 ? 3.867 -10.403 4.787 1.00 86.06 331 ASP A CA 1
ATOM 2519 C C . ASP A 1 331 ? 4.115 -8.975 4.258 1.00 86.06 331 ASP A C 1
ATOM 2521 O O . ASP A 1 331 ? 4.515 -8.094 5.021 1.00 86.06 331 ASP A O 1
ATOM 2525 N N . ILE A 1 332 ? 3.897 -8.723 2.958 1.00 87.06 332 ILE A N 1
ATOM 2526 C CA . ILE A 1 332 ? 4.136 -7.421 2.325 1.00 87.06 332 ILE A CA 1
ATOM 2527 C C . ILE A 1 332 ? 2.877 -6.548 2.437 1.00 87.06 332 ILE A C 1
ATOM 2529 O O . ILE A 1 332 ? 1.843 -6.874 1.845 1.00 87.06 332 ILE A O 1
ATOM 2533 N N . PRO A 1 333 ? 2.946 -5.393 3.121 1.00 78.25 333 PRO A N 1
ATOM 2534 C CA . PRO A 1 333 ? 1.826 -4.465 3.210 1.00 78.25 333 PRO A CA 1
ATOM 2535 C C . PRO A 1 333 ? 1.413 -3.959 1.823 1.00 78.25 333 PRO A C 1
ATOM 2537 O O . PRO A 1 333 ? 2.229 -3.407 1.088 1.00 78.25 333 PRO A O 1
ATOM 2540 N N . GLY A 1 334 ? 0.139 -4.121 1.464 1.00 72.88 334 GLY A N 1
ATOM 2541 C CA . GLY A 1 334 ? -0.399 -3.605 0.202 1.00 72.88 334 GLY A CA 1
ATOM 2542 C C . GLY A 1 334 ? -0.035 -4.414 -1.046 1.00 72.88 334 GLY A C 1
ATOM 2543 O O . GLY A 1 334 ? -0.489 -4.053 -2.133 1.00 72.88 334 GLY A O 1
ATOM 2544 N N . ALA A 1 335 ? 0.703 -5.527 -0.918 1.00 73.50 335 ALA A N 1
ATOM 2545 C CA . ALA A 1 335 ? 0.646 -6.550 -1.956 1.00 73.50 335 ALA A CA 1
ATOM 2546 C C . ALA A 1 335 ? -0.831 -6.940 -2.121 1.00 73.50 335 ALA A C 1
ATOM 2548 O O . ALA A 1 335 ? -1.527 -7.068 -1.103 1.00 73.50 335 ALA A O 1
ATOM 2549 N N . PRO A 1 336 ? -1.357 -7.098 -3.354 1.00 64.44 336 PRO A N 1
ATOM 2550 C CA . PRO A 1 336 ? -2.642 -7.737 -3.513 1.00 64.44 336 PRO A CA 1
ATOM 2551 C C . PRO A 1 336 ? -2.465 -9.052 -2.787 1.00 64.44 336 PRO A C 1
ATOM 2553 O O . PRO A 1 336 ? -1.581 -9.838 -3.129 1.00 64.44 336 PRO A O 1
ATOM 2556 N N . THR A 1 337 ? -3.242 -9.242 -1.724 1.00 55.16 337 THR A N 1
ATOM 2557 C CA . THR A 1 337 ? -3.427 -10.562 -1.155 1.00 55.16 337 THR A CA 1
ATOM 2558 C C . THR A 1 337 ? -3.845 -11.361 -2.362 1.00 55.16 337 THR A C 1
ATOM 2560 O O . THR A 1 337 ? -4.938 -11.131 -2.879 1.00 55.16 337 THR A O 1
ATOM 2563 N N . ALA A 1 338 ? -2.905 -12.136 -2.920 1.00 48.56 338 ALA A N 1
ATOM 2564 C CA . ALA A 1 338 ? -3.154 -12.984 -4.060 1.00 48.56 338 ALA A CA 1
ATOM 2565 C C . ALA A 1 338 ? -4.324 -13.796 -3.569 1.00 48.56 338 ALA A C 1
ATOM 2567 O O . ALA A 1 338 ? -4.152 -14.580 -2.633 1.00 48.56 338 ALA A O 1
ATOM 2568 N N . ARG A 1 339 ? -5.519 -13.424 -4.045 1.00 42.09 339 ARG A N 1
ATOM 2569 C CA . ARG A 1 339 ? -6.770 -13.907 -3.493 1.00 42.09 339 ARG A CA 1
ATOM 2570 C C . ARG A 1 339 ? -6.567 -15.404 -3.487 1.00 42.09 339 ARG A C 1
ATOM 2572 O O . ARG A 1 339 ? -6.295 -15.899 -4.586 1.00 42.09 339 ARG A O 1
ATOM 2579 N N . PRO A 1 340 ? -6.491 -16.045 -2.299 1.00 38.56 340 PRO A N 1
ATOM 2580 C CA . PRO A 1 340 ? -5.949 -17.393 -2.176 1.00 38.56 340 PRO A CA 1
ATOM 2581 C C . PRO A 1 340 ? -6.623 -18.170 -3.274 1.00 38.56 340 PRO A C 1
ATOM 2583 O O . PRO A 1 340 ? -7.851 -18.090 -3.308 1.00 38.56 340 PRO A O 1
ATOM 2586 N N . ALA A 1 341 ? -5.832 -18.668 -4.241 1.00 43.03 341 ALA A N 1
ATOM 2587 C CA . ALA A 1 341 ? -6.329 -19.150 -5.525 1.00 43.03 341 ALA A CA 1
ATOM 2588 C C . ALA A 1 341 ? -7.566 -19.968 -5.207 1.00 43.03 341 ALA A C 1
ATOM 2590 O O . ALA A 1 341 ? -7.421 -21.004 -4.564 1.00 43.03 341 ALA A O 1
ATOM 2591 N N . ALA A 1 342 ? -8.748 -19.381 -5.447 1.00 43.38 342 ALA A N 1
ATOM 2592 C CA . ALA A 1 342 ? -9.935 -19.818 -4.731 1.00 43.38 342 ALA A CA 1
ATOM 2593 C C . ALA A 1 342 ? -10.111 -21.262 -5.138 1.00 43.38 342 ALA A C 1
ATOM 2595 O O . ALA A 1 342 ? -10.282 -21.522 -6.329 1.00 43.38 342 ALA A O 1
ATOM 2596 N N . ASP A 1 343 ? -9.930 -22.163 -4.174 1.00 43.72 343 ASP A N 1
ATOM 2597 C CA . ASP A 1 343 ? -9.961 -23.596 -4.372 1.00 43.72 343 ASP A CA 1
ATOM 2598 C C . ASP A 1 343 ? -11.251 -23.929 -5.108 1.00 43.72 343 ASP A C 1
ATOM 2600 O O . ASP A 1 343 ? -12.314 -23.951 -4.495 1.00 43.72 343 ASP A O 1
ATOM 2604 N N . SER A 1 344 ? -11.128 -24.053 -6.433 1.00 52.09 344 SER A N 1
ATOM 2605 C CA . SER A 1 344 ? -11.869 -24.800 -7.459 1.00 52.09 344 SER A CA 1
ATOM 2606 C C . SER A 1 344 ? -13.321 -25.256 -7.210 1.00 52.09 344 SER A C 1
ATOM 2608 O O . SER A 1 344 ? -13.799 -26.153 -7.895 1.00 52.09 344 SER A O 1
ATOM 2610 N N . SER A 1 345 ? -14.064 -24.651 -6.289 1.00 68.44 345 SER A N 1
ATOM 2611 C CA . SER A 1 345 ? -15.361 -25.151 -5.815 1.00 68.44 345 SER A CA 1
ATOM 2612 C C . SER A 1 345 ? -16.507 -24.169 -6.020 1.00 68.44 345 SER A C 1
ATOM 2614 O O . SER A 1 345 ? -17.665 -24.586 -6.004 1.00 68.44 345 SER A O 1
ATOM 2616 N N . LEU A 1 346 ? -16.218 -22.885 -6.253 1.00 85.69 346 LEU A N 1
ATOM 2617 C CA . LEU A 1 346 ? -17.255 -21.911 -6.572 1.00 85.69 346 LEU A CA 1
ATOM 2618 C C . LEU A 1 346 ? -17.553 -21.928 -8.079 1.00 85.69 346 LEU A C 1
ATOM 2620 O O . LEU A 1 346 ? -16.625 -21.833 -8.889 1.00 85.69 346 LEU A O 1
ATOM 2624 N N . PRO A 1 347 ? -18.831 -22.032 -8.479 1.00 88.56 347 PRO A N 1
ATOM 2625 C CA . PRO A 1 347 ? -19.210 -22.018 -9.883 1.00 88.56 347 PRO A CA 1
ATOM 2626 C C . PRO A 1 347 ? -18.849 -20.666 -10.506 1.00 88.56 347 PRO A C 1
ATOM 2628 O O . PRO A 1 347 ? -19.193 -19.608 -9.975 1.00 88.56 347 PRO A O 1
ATOM 2631 N N . THR A 1 348 ? -18.147 -20.706 -11.640 1.00 93.50 348 THR A N 1
ATOM 2632 C CA . THR A 1 348 ? -17.912 -19.516 -12.464 1.00 93.50 348 THR A CA 1
ATOM 2633 C C . THR A 1 348 ? -19.129 -19.296 -13.353 1.00 93.50 348 THR A C 1
ATOM 2635 O O . THR A 1 348 ? -19.528 -20.195 -14.093 1.00 93.50 348 THR A O 1
ATOM 2638 N N . VAL A 1 349 ? -19.725 -18.114 -13.256 1.00 93.38 349 VAL A N 1
ATOM 2639 C CA . VAL A 1 349 ? -20.899 -17.699 -14.019 1.00 93.38 349 VAL A CA 1
ATOM 2640 C C . VAL A 1 349 ? -20.430 -16.731 -15.095 1.00 93.38 349 VAL A C 1
ATOM 2642 O O . VAL A 1 349 ? -19.830 -15.708 -14.792 1.00 93.38 349 VAL A O 1
ATOM 2645 N N . THR A 1 350 ? -20.692 -17.070 -16.355 1.00 93.25 350 THR A N 1
ATOM 2646 C CA . THR A 1 350 ? -20.384 -16.223 -17.520 1.00 93.25 350 THR A CA 1
ATOM 2647 C C . THR A 1 350 ? -21.630 -15.851 -18.321 1.00 93.25 350 THR A C 1
ATOM 2649 O O . THR A 1 350 ? -21.545 -15.115 -19.301 1.00 93.25 350 THR A O 1
ATOM 2652 N N . THR A 1 351 ? -22.801 -16.375 -17.942 1.00 94.81 351 THR A N 1
ATOM 2653 C CA . THR A 1 351 ? -24.075 -16.138 -18.635 1.00 94.81 351 THR A CA 1
ATOM 2654 C C . THR A 1 351 ? -25.238 -16.018 -17.651 1.00 94.81 351 THR A C 1
ATOM 2656 O O . THR A 1 351 ? -25.247 -16.663 -16.601 1.00 94.81 351 THR A O 1
ATOM 2659 N N . GLN A 1 352 ? -26.280 -15.269 -18.029 1.00 93.69 352 GLN A N 1
ATOM 2660 C CA . GLN A 1 352 ? -27.490 -15.102 -17.212 1.00 93.69 352 GLN A CA 1
ATOM 2661 C C . GLN A 1 352 ? -28.174 -16.441 -16.888 1.00 93.69 352 GLN A C 1
ATOM 2663 O O . GLN A 1 352 ? -28.606 -16.660 -15.764 1.00 93.69 352 GLN A O 1
ATOM 2668 N N . ALA A 1 353 ? -28.210 -17.381 -17.837 1.00 94.94 353 ALA A N 1
ATOM 2669 C CA . ALA A 1 353 ? -28.810 -18.697 -17.611 1.00 94.94 353 ALA A CA 1
ATOM 2670 C C . ALA A 1 353 ? -28.081 -19.499 -16.513 1.00 94.94 353 ALA A C 1
ATOM 2672 O O . ALA A 1 353 ? -28.716 -20.225 -15.750 1.00 94.94 353 ALA A O 1
ATOM 2673 N N . GLN A 1 354 ? -26.755 -19.350 -16.404 1.00 93.81 354 GLN A N 1
ATOM 2674 C CA . GLN A 1 354 ? -25.973 -19.955 -15.322 1.00 93.81 354 GLN A CA 1
ATOM 2675 C C . GLN A 1 354 ? -26.239 -19.260 -13.985 1.00 93.81 354 GLN A C 1
ATOM 2677 O O . GLN A 1 354 ? -26.359 -19.944 -12.972 1.00 93.81 354 GLN A O 1
ATOM 2682 N N . PHE A 1 355 ? -26.387 -17.931 -13.978 1.00 95.75 355 PHE A N 1
ATOM 2683 C CA . PHE A 1 355 ? -26.794 -17.186 -12.786 1.00 95.75 355 PHE A CA 1
ATOM 2684 C C . PHE A 1 355 ? -28.174 -17.639 -12.292 1.00 95.75 355 PHE A C 1
ATOM 2686 O O . PHE A 1 355 ? -28.358 -17.910 -11.105 1.00 95.75 355 PHE A O 1
ATOM 2693 N N . ASP A 1 356 ? -29.143 -17.786 -13.196 1.00 95.62 356 ASP A N 1
ATOM 2694 C CA . ASP A 1 356 ? -30.519 -18.170 -12.875 1.00 95.62 356 ASP A CA 1
ATOM 2695 C C . ASP A 1 356 ? -30.609 -19.598 -12.319 1.00 95.62 356 ASP A C 1
ATOM 2697 O O . ASP A 1 356 ? -31.394 -19.841 -11.402 1.00 95.62 356 ASP A O 1
ATOM 2701 N N . ALA A 1 357 ? -29.746 -20.505 -12.789 1.00 95.94 357 ALA A N 1
ATOM 2702 C CA . ALA A 1 357 ? -29.659 -21.884 -12.312 1.00 95.94 357 ALA A CA 1
ATOM 2703 C C . ALA A 1 357 ? -29.103 -22.024 -10.880 1.00 95.94 357 ALA A C 1
ATOM 2705 O O . ALA A 1 357 ? -29.307 -23.061 -10.246 1.00 95.94 357 ALA A O 1
ATOM 2706 N N . LEU A 1 358 ? -28.408 -21.011 -10.350 1.00 93.75 358 LEU A N 1
ATOM 2707 C CA . LEU A 1 358 ? -27.885 -21.054 -8.983 1.00 93.75 358 LEU A CA 1
ATOM 2708 C C . LEU A 1 358 ? -28.997 -20.857 -7.937 1.00 93.75 358 LEU A C 1
ATOM 2710 O O . LEU A 1 358 ? -29.883 -20.021 -8.130 1.00 93.75 358 LEU A O 1
ATOM 2714 N N . PRO A 1 359 ? -28.953 -21.555 -6.789 1.00 94.50 359 PRO A N 1
ATOM 2715 C CA . PRO A 1 359 ? -29.869 -21.277 -5.688 1.00 94.50 359 PRO A CA 1
ATOM 2716 C C . PRO A 1 359 ? -29.624 -19.875 -5.098 1.00 94.50 359 PRO A C 1
ATOM 2718 O O . PRO A 1 359 ? -28.496 -19.379 -5.091 1.00 94.50 359 PRO A O 1
ATOM 2721 N N . SER A 1 360 ? -30.679 -19.222 -4.598 1.00 95.12 360 SER A N 1
ATOM 2722 C CA . SER A 1 360 ? -30.552 -17.940 -3.882 1.00 95.12 360 SER A CA 1
ATOM 2723 C C . SER A 1 360 ? -29.629 -18.099 -2.667 1.00 95.12 360 SER A C 1
ATOM 2725 O O . SER A 1 360 ? -29.626 -19.134 -1.996 1.00 95.12 360 SER A O 1
ATOM 2727 N N . GLY A 1 361 ? -28.781 -17.100 -2.425 1.00 91.81 361 GLY A N 1
ATOM 2728 C CA . GLY A 1 361 ? -27.764 -17.126 -1.378 1.00 91.81 361 GLY A CA 1
ATOM 2729 C C . GLY A 1 361 ? -26.475 -17.880 -1.725 1.00 91.81 361 GLY A C 1
ATOM 2730 O O . GLY A 1 361 ? -25.542 -17.820 -0.914 1.00 91.81 361 GLY A O 1
ATOM 2731 N N . ALA A 1 362 ? -26.387 -18.542 -2.888 1.00 94.44 362 ALA A N 1
ATOM 2732 C CA . ALA A 1 362 ? -25.161 -19.188 -3.361 1.00 94.44 362 ALA A CA 1
ATOM 2733 C C . ALA A 1 362 ? -24.066 -18.164 -3.700 1.00 94.44 362 ALA A C 1
ATOM 2735 O O . ALA A 1 362 ? -24.350 -17.070 -4.194 1.00 94.44 362 ALA A O 1
ATOM 2736 N N . GLN A 1 363 ? -22.809 -18.535 -3.447 1.00 94.75 363 GLN A N 1
ATOM 2737 C CA . GLN A 1 363 ? -21.640 -17.765 -3.872 1.00 94.75 363 GLN A CA 1
ATOM 2738 C C . GLN A 1 363 ? -21.193 -18.222 -5.266 1.00 94.75 363 GLN A C 1
ATOM 2740 O O . GLN A 1 363 ? -21.207 -19.418 -5.556 1.00 94.75 363 GLN A O 1
ATOM 2745 N N . TYR A 1 364 ? -20.803 -17.281 -6.120 1.00 94.69 364 TYR A N 1
ATOM 2746 C CA . TYR A 1 364 ? -20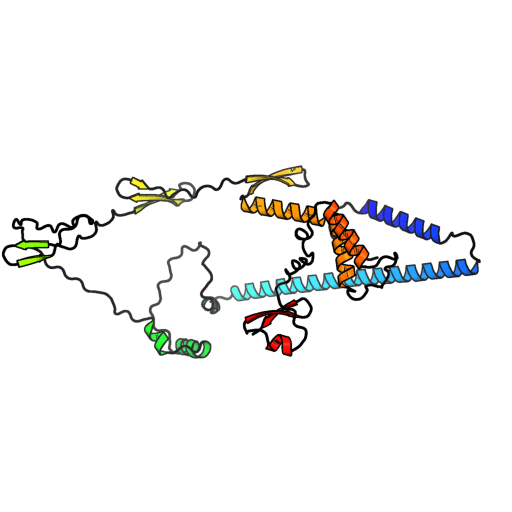.339 -17.548 -7.484 1.00 94.69 364 TYR A CA 1
ATOM 2747 C C . TYR A 1 364 ? -19.215 -16.595 -7.881 1.00 94.69 364 TYR A C 1
ATOM 2749 O O . TYR A 1 364 ? -19.037 -15.555 -7.247 1.00 94.69 364 TYR A O 1
ATOM 2757 N N . ILE A 1 365 ? -18.449 -16.962 -8.910 1.00 94.06 365 ILE A N 1
ATOM 2758 C CA . ILE A 1 365 ? -17.390 -16.122 -9.479 1.00 94.06 365 ILE A CA 1
ATOM 2759 C C . ILE A 1 365 ? -17.880 -15.510 -10.795 1.00 94.06 365 ILE A C 1
ATOM 2761 O O . ILE A 1 365 ? -18.288 -16.251 -11.684 1.00 94.06 365 ILE A O 1
ATOM 2765 N N . GLU A 1 366 ? -17.792 -14.190 -10.934 1.00 93.44 366 GLU A N 1
ATOM 2766 C CA . GLU A 1 366 ? -18.033 -13.442 -12.178 1.00 93.44 366 GLU A CA 1
ATOM 2767 C C . GLU A 1 366 ? -16.870 -12.456 -12.353 1.00 93.44 366 GLU A C 1
ATOM 2769 O O . GLU A 1 366 ? -16.479 -11.780 -11.401 1.00 93.44 366 GLU A O 1
ATOM 2774 N N . ASP A 1 367 ? -16.218 -12.471 -13.518 1.00 89.62 367 ASP A N 1
ATOM 2775 C CA . ASP A 1 367 ? -15.039 -11.641 -13.826 1.00 89.62 367 ASP A CA 1
ATOM 2776 C C . ASP A 1 367 ? -13.915 -11.688 -12.766 1.00 89.62 367 ASP A C 1
ATOM 2778 O O . ASP A 1 367 ? -13.237 -10.705 -12.470 1.00 89.62 367 ASP A O 1
ATOM 2782 N N . GLY A 1 368 ? -13.714 -12.859 -12.150 1.00 84.81 368 GLY A N 1
ATOM 2783 C CA . GLY A 1 368 ? -12.697 -13.068 -11.114 1.00 84.81 368 GLY A CA 1
ATOM 2784 C C . GLY A 1 368 ? -13.056 -12.499 -9.735 1.00 84.81 368 GLY A C 1
ATOM 2785 O O . GLY A 1 368 ? -12.288 -12.671 -8.782 1.00 84.81 368 GLY A O 1
ATOM 2786 N N . GLN A 1 369 ? -14.229 -11.880 -9.582 1.00 87.00 369 GLN A N 1
ATOM 2787 C CA . GLN A 1 369 ? -14.788 -11.436 -8.305 1.00 87.00 369 GLN A CA 1
ATOM 2788 C C . GLN A 1 369 ? -15.812 -12.447 -7.770 1.00 87.00 369 GLN A C 1
ATOM 2790 O O . GLN A 1 369 ? -16.405 -13.191 -8.537 1.00 87.00 369 GLN A O 1
ATOM 2795 N N . VAL A 1 370 ? -15.962 -12.544 -6.438 1.00 92.44 370 VAL A N 1
ATOM 2796 C CA . VAL A 1 370 ? -16.961 -13.458 -5.832 1.00 92.44 370 VAL A CA 1
ATOM 2797 C C . VAL A 1 370 ? -18.154 -12.628 -5.418 1.00 92.44 370 VAL A C 1
ATOM 2799 O O . VAL A 1 370 ? -18.001 -11.677 -4.653 1.00 92.44 370 VAL A O 1
ATOM 2802 N N . TYR A 1 371 ? -19.322 -13.045 -5.874 1.00 93.19 371 TYR A N 1
ATOM 2803 C CA . TYR A 1 371 ? -20.601 -12.434 -5.571 1.00 93.19 371 TYR A CA 1
ATOM 2804 C C . TYR A 1 371 ? -21.507 -13.445 -4.871 1.00 93.19 371 TYR A C 1
ATOM 2806 O O . TYR A 1 371 ? -21.262 -14.653 -4.887 1.00 93.19 371 TYR A O 1
ATOM 2814 N N . ARG A 1 372 ? -22.569 -12.945 -4.234 1.00 95.81 372 ARG A N 1
ATOM 2815 C CA . ARG A 1 372 ? -23.619 -13.766 -3.626 1.00 95.81 372 ARG A CA 1
ATOM 2816 C C . ARG A 1 372 ? -24.931 -13.482 -4.339 1.00 95.81 372 ARG A C 1
ATOM 2818 O O . ARG A 1 372 ? -25.313 -12.319 -4.452 1.00 95.81 372 ARG A O 1
ATOM 2825 N N . LYS A 1 373 ? -25.598 -14.527 -4.830 1.00 94.75 373 LYS A N 1
ATOM 2826 C CA . LYS A 1 373 ? -26.909 -14.384 -5.467 1.00 94.75 373 LYS A CA 1
ATOM 2827 C C . LYS A 1 373 ? -27.916 -13.885 -4.414 1.00 94.75 373 LYS A C 1
ATOM 2829 O O . LYS A 1 373 ? -27.938 -14.484 -3.333 1.00 94.75 373 LYS A O 1
ATOM 2834 N N . PRO A 1 374 ? -28.672 -12.805 -4.689 1.00 91.19 374 PRO A N 1
ATOM 2835 C CA . PRO A 1 374 ? -29.617 -12.224 -3.739 1.00 91.19 374 PRO A CA 1
ATOM 2836 C C . PRO A 1 374 ? -30.717 -13.192 -3.303 1.00 91.19 374 PRO A C 1
ATOM 2838 O O . PRO A 1 374 ? -31.005 -14.178 -4.031 1.00 91.19 374 PRO A O 1
#

Nearest PDB structures (foldseek):
  6o9l-assembly1_Q  TM=1.079E-01  e=7.524E+00  Homo sapiens

Foldseek 3Di:
DQDDPVVVVVVVVVPPPPVPVVVVVVVVVVVVVVVLPPPDDDPVVSVVVVVVVVVVVVVVVVVVVVVVVVVVVVVVVVVVVVVVVVVVVVVVVVVVPDPPCPDPVVPPDPDDDDDPDDPDPDPDPPLDDDPPVVLVVCCVVPVDDSVVSVVVRDPPDDDDDDDDDDDDDDDFDFDWDDDPPDDTDGQFTDDPPDTDGDPPPDDPDQADKDFDWDQDPVPRDTDTQAIDRDPDGDGDPDPPPQDFDWDWDQDPVRDTDTDGDHPVVVVVVVLVVVQVVQCPDVLLVQLVVLVVVCVVCVVPQPPLPVPRDGSVVSNVVSCVSCVVVVHDLVSHPPRPPPVPPPPPDAAEDPDPVVLVPDDQQGWHDYPNDIDGHD

pLDDT: mean 71.92, std 19.42, range [30.52, 96.88]

Mean predicted aligned error: 22.06 Å

Radius of gyration: 41.17 Å; Cα contacts (8 Å, |Δi|>4): 229; chains: 1; bounding box: 89×77×111 Å

Solvent-accessible surface area (backbone atoms only — not comparable to full-atom values): 23735 Å² total; per-residue (Å²): 144,80,81,64,75,63,63,55,53,65,44,55,78,67,71,70,43,70,71,55,54,52,50,50,52,50,51,53,51,51,53,57,55,54,66,72,62,63,90,85,69,57,73,68,56,51,52,53,52,50,50,51,52,51,54,50,49,54,53,49,53,58,48,50,62,48,49,54,53,50,51,55,54,47,53,56,48,53,52,52,51,50,53,51,53,51,50,54,51,52,53,50,51,56,58,72,68,43,92,83,75,78,69,82,70,77,79,77,66,96,80,77,83,78,79,86,78,78,92,62,85,76,80,74,82,78,89,62,85,73,55,68,70,58,51,50,50,47,30,75,74,68,70,50,60,74,73,62,67,61,67,79,69,72,88,86,82,89,89,88,89,87,90,85,90,86,85,85,91,79,96,74,64,85,60,83,79,94,53,100,86,55,85,84,70,69,71,31,42,54,61,84,100,43,79,42,70,49,77,80,79,75,74,81,78,73,71,70,72,44,81,43,68,47,64,36,91,88,76,69,45,76,39,78,66,27,35,29,51,74,94,42,77,45,56,64,81,71,75,76,76,72,78,60,46,78,44,76,46,73,45,98,86,73,48,70,51,76,44,77,35,50,67,71,55,49,54,52,52,52,50,53,51,53,50,50,57,50,65,69,31,68,40,48,48,48,29,54,52,26,45,53,59,28,71,77,40,74,84,40,75,72,56,53,42,103,81,73,46,34,42,67,55,46,32,53,52,21,51,50,44,22,55,76,68,72,46,56,69,84,76,43,88,85,48,76,70,70,66,68,76,72,77,88,71,63,55,75,43,90,46,70,72,55,55,67,71,49,60,70,65,41,62,32,28,44,96,90,41,81,48,64,43,112

Secondary structure (DSSP, 8-state):
----HHHHHHHHTTT--HHHHHHHHHHHHHHHHHHHT-TT--HHHHHHHHHHHHHHHHHHHHHHHHHHHHHHHHHHHHHHHHHHHHHHHHHHHHHHTSTT---GGGGS-TTPPPPS---PPPPPP---PPPHHHHHHHHHHH---HHHHHGGG-----------PPPPP----B-----TTS-----EEEETTEEEEPPP-PPPPPPPEEEEEEE-TTT-PEEEEEEEETTEEEPPPP------EEEEEEPTTSPEEEEEE-HHHHHHHHHHHHHHHHHT-HHHHHHHHHHHHHHH-SS-TT---TTS--HHHHHHHHHHHHHHTT--GGGSTTS--------S-SPB--SHHHHHHSPTT-EEEETTEEEE--